Protein AF-0000000084823581 (afdb_homodimer)

InterPro domains:
  IPR007269 Isoprenylcysteine carboxyl methyltransferase [PF04140] (111-203)
  IPR025770 Protein-S-isoprenylcysteine O-methyltransferase [PS51564] (1-231)

Foldseek 3Di:
DVVVVVVVQVVLVCVLLVVLVVQLVVLVVLLPDVDLCNLVSLLSNLLSCLLNVQQVLCCVQAVVQHGSCSSVPPVDPVVVVLVVVLVVQLVVCCVVPSVLQVPVVQLVVLSVLLVQLSVQLSVVSNQQRNQDDPDQDQDDDPPHDQRCDDVNVAAVASNLLSVLSNQLSSSSSRSPPVSNVVSNVVSLVVCLVVQQVNVVSVCVHPPPVVVVSLVNHANNDPPRSHHDDDD/DVVVVVVVQVVLVCVLLVVLVVQLVVLVVLLPDPDLCNLVSLLSNLLSCLLNVQQVLCCVQAVVQHGSCSSVPPVDPVVVVLVVVLVVLLVVCCVVPSVLQVPVVQLVVLSVLLVQLSVQLSVVSNQQRNQDDPDQDQDDDPPHDQRCDDVNVAAVASNLLSVLSNQLSSSSNRSPPVSNVVSNVVSLVVCLVVQQVNVVSVCVHPPPVVVVSLVNHANNDPPRSHHDDDD

Secondary structure (DSSP, 8-state):
-HHHHHHHHHHHHHHHHHHHHHHHHHHHHHHSSS-TTHHHHHHHHHHHHHHHHHHHHHHHH-GGG--GGGG-SS--HHHHHHHHHHHHHHHHHHHH-GGGG--HHHHHHHHHHHHHHHHHHHHHHHHHGGG--SS---S--TT-----SGGGGT-SSHHHHHHHHHHHHHHHHTT-HHHHHHHHHHHHHHHHHHHHHHHHHHHHHHTHHHHHHHHHS--SSTT---S----/-HHHHHHHHHHHHHHHHHHHHHHHHHHHHHHHSS-TTHHHHHHHHHHHHHHHHHHHHHHHH-GGG--GGGG-SS--HHHHHHHHHHHHHHHHHHHH-GGGG--HHHHHHHHHHHHHHHHHHHHHHHHHGGG--SS---S--TT-----SGGGGT-SSHHHHHHHHHHHHHHHHTT-HHHHHHHHHHHHHHHHHHHHHHHHHHHHHHTHHHHHHHHHS--SSTT---S----

Structure (mmCIF, N/CA/C/O backbone):
data_AF-0000000084823581-model_v1
#
loop_
_entity.id
_entity.type
_entity.pdbx_description
1 polymer 'Protein-S-isoprenylcysteine O-methyltransferase'
#
loop_
_atom_site.group_PDB
_atom_site.id
_atom_site.type_symbol
_atom_site.label_atom_id
_atom_site.label_alt_id
_atom_site.label_comp_id
_atom_site.label_asym_id
_atom_site.label_entity_id
_atom_site.label_seq_id
_atom_site.pdbx_PDB_ins_code
_atom_site.Cartn_x
_atom_site.Cartn_y
_atom_site.Cartn_z
_atom_site.occupancy
_atom_site.B_iso_or_equiv
_atom_site.auth_seq_id
_atom_site.auth_comp_id
_atom_site.auth_asym_id
_atom_site.auth_atom_id
_atom_site.pdbx_PDB_model_num
ATOM 1 N N . THR A 1 1 ? -22.891 -1.76 11.883 1 52.5 1 THR A N 1
ATOM 2 C CA . THR A 1 1 ? -22.109 -2.99 11.852 1 52.5 1 THR A CA 1
ATOM 3 C C . THR A 1 1 ? -21.484 -3.203 10.477 1 52.5 1 THR A C 1
ATOM 5 O O . THR A 1 1 ? -20.281 -3.391 10.359 1 52.5 1 THR A O 1
ATOM 8 N N . LYS A 1 2 ? -22.266 -3.156 9.422 1 58.66 2 LYS A N 1
ATOM 9 C CA . LYS A 1 2 ? -21.797 -3.355 8.062 1 58.66 2 LYS A CA 1
ATOM 10 C C . LYS A 1 2 ? -20.781 -2.275 7.664 1 58.66 2 LYS A C 1
ATOM 12 O O . LYS A 1 2 ? -19.781 -2.562 7.012 1 58.66 2 LYS A O 1
ATOM 17 N N . VAL A 1 3 ? -21.141 -1.046 8.25 1 61.53 3 VAL A N 1
ATOM 18 C CA . VAL A 1 3 ? -20.297 0.098 7.926 1 61.53 3 VAL A CA 1
ATOM 19 C C . VAL A 1 3 ? -18.922 -0.081 8.562 1 61.53 3 VAL A C 1
ATOM 21 O O . VAL A 1 3 ? -17.891 0.174 7.926 1 61.53 3 VAL A O 1
ATOM 24 N N . LEU A 1 4 ? -18.891 -0.62 9.812 1 67 4 LEU A N 1
ATOM 25 C CA . LEU A 1 4 ? -17.641 -0.81 10.531 1 67 4 LEU A CA 1
ATOM 26 C C . LEU A 1 4 ? -16.797 -1.907 9.875 1 67 4 LEU A C 1
ATOM 28 O O . LEU A 1 4 ? -15.578 -1.798 9.797 1 67 4 LEU A O 1
ATOM 32 N N . ILE A 1 5 ? -17.531 -2.953 9.383 1 70.56 5 ILE A N 1
ATOM 33 C CA . ILE A 1 5 ? -16.828 -4.043 8.711 1 70.56 5 ILE A CA 1
ATOM 34 C C . ILE A 1 5 ? -16.219 -3.533 7.41 1 70.56 5 ILE A C 1
ATOM 36 O O . ILE A 1 5 ? -15.078 -3.877 7.078 1 70.56 5 ILE A O 1
ATOM 40 N N . TYR A 1 6 ? -16.891 -2.654 6.844 1 78.38 6 TYR A N 1
ATOM 41 C CA . TYR A 1 6 ? -16.438 -2.105 5.57 1 78.38 6 TYR A CA 1
ATOM 42 C C . TYR A 1 6 ? -15.164 -1.275 5.758 1 78.38 6 TYR A C 1
ATOM 44 O O . TYR A 1 6 ? -14.156 -1.513 5.09 1 78.38 6 TYR A O 1
ATOM 52 N N . TRP A 1 7 ? -15.141 -0.486 6.816 1 84.56 7 TRP A N 1
ATOM 53 C CA . TRP A 1 7 ? -13.984 0.367 7.035 1 84.56 7 TRP A CA 1
ATOM 54 C C . TRP A 1 7 ? -12.797 -0.448 7.539 1 84.56 7 TRP A C 1
ATOM 56 O O . TRP A 1 7 ? -11.641 -0.141 7.219 1 84.56 7 TRP A O 1
ATOM 66 N N . GLY A 1 8 ? -13.156 -1.489 8.203 1 87.62 8 GLY A N 1
ATOM 67 C CA . GLY A 1 8 ? -12.109 -2.402 8.633 1 87.62 8 GLY A CA 1
ATOM 68 C C . GLY A 1 8 ? -11.383 -3.061 7.473 1 87.62 8 GLY A C 1
ATOM 69 O O . GLY A 1 8 ? -10.164 -3.209 7.504 1 87.62 8 GLY A O 1
ATOM 70 N N . THR A 1 9 ? -12.125 -3.447 6.504 1 91.38 9 THR A N 1
ATOM 71 C CA . THR A 1 9 ? -11.547 -4.066 5.316 1 91.38 9 THR A CA 1
ATOM 72 C C . THR A 1 9 ? -10.672 -3.068 4.559 1 91.38 9 THR A C 1
ATOM 74 O O . THR A 1 9 ? -9.578 -3.406 4.117 1 91.38 9 THR A O 1
ATOM 77 N N . LEU A 1 10 ? -11.18 -1.84 4.438 1 93.38 10 LEU A N 1
ATOM 78 C CA . LEU A 1 10 ? -10.422 -0.806 3.744 1 93.38 10 LEU A CA 1
ATOM 79 C C . LEU A 1 10 ? -9.102 -0.533 4.461 1 93.38 10 LEU A C 1
ATOM 81 O O . LEU A 1 10 ? -8.062 -0.382 3.816 1 93.38 10 LEU A O 1
ATOM 85 N N . TYR A 1 11 ? -9.188 -0.451 5.734 1 94.44 11 TYR A N 1
ATOM 86 C CA . TYR A 1 11 ? -7.992 -0.28 6.555 1 94.44 11 TYR A CA 1
ATOM 87 C C . TYR A 1 11 ? -7.004 -1.416 6.32 1 94.44 11 TYR A C 1
ATOM 89 O O . TYR A 1 11 ? -5.816 -1.177 6.098 1 94.44 11 TYR A O 1
ATOM 97 N N . GLN A 1 12 ? -7.457 -2.639 6.352 1 95.12 12 GLN A N 1
ATOM 98 C CA . GLN A 1 12 ? -6.605 -3.814 6.223 1 95.12 12 GLN A CA 1
ATOM 99 C C . GLN A 1 12 ? -5.996 -3.904 4.824 1 95.12 12 GLN A C 1
ATOM 101 O O . GLN A 1 12 ? -4.855 -4.336 4.664 1 95.12 12 GLN A O 1
ATOM 106 N N . VAL A 1 13 ? -6.734 -3.557 3.83 1 96.06 13 VAL A N 1
ATOM 107 C CA . VAL A 1 13 ? -6.219 -3.521 2.465 1 96.06 13 VAL A CA 1
ATOM 108 C C . VAL A 1 13 ? -5.098 -2.492 2.363 1 96.06 13 VAL A C 1
ATOM 110 O O . VAL A 1 13 ? -4.039 -2.771 1.793 1 96.06 13 VAL A O 1
ATOM 113 N N . ALA A 1 14 ? -5.34 -1.322 2.938 1 96.25 14 ALA A N 1
ATOM 114 C CA . ALA A 1 14 ? -4.332 -0.264 2.904 1 96.25 14 ALA A CA 1
ATOM 115 C C . ALA A 1 14 ? -3.051 -0.703 3.605 1 96.25 14 ALA A C 1
ATOM 117 O O . ALA A 1 14 ? -1.948 -0.452 3.113 1 96.25 14 ALA A O 1
ATOM 118 N N . VAL A 1 15 ? -3.164 -1.34 4.684 1 96.62 15 VAL A N 1
ATOM 119 C CA . VAL A 1 15 ? -2.012 -1.778 5.465 1 96.62 15 VAL A CA 1
ATOM 120 C C . VAL A 1 15 ? -1.208 -2.805 4.672 1 96.62 15 VAL A C 1
ATOM 122 O O . VAL A 1 15 ? 0.015 -2.691 4.555 1 96.62 15 VAL A O 1
ATOM 125 N N . ARG A 1 16 ? -1.849 -3.787 4.113 1 96.44 16 ARG A N 1
ATOM 126 C CA . ARG A 1 16 ? -1.174 -4.844 3.367 1 96.44 16 ARG A CA 1
ATOM 127 C C . ARG A 1 16 ? -0.53 -4.293 2.1 1 96.44 16 ARG A C 1
ATOM 129 O O . ARG A 1 16 ? 0.624 -4.602 1.798 1 96.44 16 ARG A O 1
ATOM 136 N N . ALA A 1 17 ? -1.3 -3.48 1.414 1 97.88 17 ALA A N 1
ATOM 137 C CA . ALA A 1 17 ? -0.773 -2.896 0.184 1 97.88 17 ALA A CA 1
ATOM 138 C C . ALA A 1 17 ? 0.407 -1.975 0.478 1 97.88 17 ALA A C 1
ATOM 140 O O . ALA A 1 17 ? 1.407 -1.986 -0.245 1 97.88 17 ALA A O 1
ATOM 141 N N . GLY A 1 18 ? 0.281 -1.159 1.506 1 97.69 18 GLY A N 1
ATOM 142 C CA . GLY A 1 18 ? 1.38 -0.292 1.901 1 97.69 18 GLY A CA 1
ATOM 143 C C . GLY A 1 18 ? 2.637 -1.055 2.273 1 97.69 18 GLY A C 1
ATOM 144 O O . GLY A 1 18 ? 3.744 -0.657 1.9 1 97.69 18 GLY A O 1
ATOM 145 N N . PHE A 1 19 ? 2.469 -2.113 3.041 1 97.56 19 PHE A N 1
ATOM 146 C CA . PHE A 1 19 ? 3.592 -2.953 3.438 1 97.56 19 PHE A CA 1
ATOM 147 C C . PHE A 1 19 ? 4.27 -3.564 2.217 1 97.56 19 PHE A C 1
ATOM 149 O O . PHE A 1 19 ? 5.5 -3.566 2.119 1 97.56 19 PHE A O 1
ATOM 156 N N . LEU A 1 20 ? 3.486 -4.09 1.294 1 97.94 20 LEU A N 1
ATOM 157 C CA . LEU A 1 20 ? 4.031 -4.703 0.086 1 97.94 20 LEU A CA 1
ATOM 158 C C . LEU A 1 20 ? 4.762 -3.666 -0.763 1 97.94 20 LEU A C 1
ATOM 160 O O . LEU A 1 20 ? 5.828 -3.949 -1.311 1 97.94 20 LEU A O 1
ATOM 164 N N . GLY A 1 21 ? 4.141 -2.475 -0.881 1 97.88 21 GLY A N 1
ATOM 165 C CA . GLY A 1 21 ? 4.82 -1.402 -1.589 1 97.88 21 GLY A CA 1
ATOM 166 C C . GLY A 1 21 ? 6.148 -1.022 -0.96 1 97.88 21 GLY A C 1
ATOM 167 O O . GLY A 1 21 ? 7.148 -0.845 -1.663 1 97.88 21 GLY A O 1
ATOM 168 N N . PHE A 1 22 ? 6.16 -0.901 0.333 1 97.56 22 PHE A N 1
ATOM 169 C CA . PHE A 1 22 ? 7.371 -0.577 1.076 1 97.56 22 PHE A CA 1
ATOM 170 C C . PHE A 1 22 ? 8.453 -1.625 0.836 1 97.56 22 PHE A C 1
ATOM 172 O O . PHE A 1 22 ? 9.586 -1.287 0.492 1 97.56 22 PHE A O 1
ATOM 179 N N . ALA A 1 23 ? 8.031 -2.867 1.021 1 96.5 23 ALA A N 1
ATOM 180 C CA . ALA A 1 23 ? 8.977 -3.967 0.842 1 96.5 23 ALA A CA 1
ATOM 181 C C . ALA A 1 23 ? 9.5 -4.016 -0.591 1 96.5 23 ALA A C 1
ATOM 183 O O . ALA A 1 23 ? 10.68 -4.305 -0.821 1 96.5 23 ALA A O 1
ATOM 184 N N . PHE A 1 24 ? 8.641 -3.77 -1.566 1 97.56 24 PHE A N 1
ATOM 185 C CA . PHE A 1 24 ? 9.062 -3.721 -2.961 1 97.56 24 PHE A CA 1
ATOM 186 C C . PHE A 1 24 ? 10.094 -2.619 -3.178 1 97.56 24 PHE A C 1
ATOM 188 O O . PHE A 1 24 ? 11.109 -2.834 -3.84 1 97.56 24 PHE A O 1
ATOM 195 N N . GLY A 1 25 ? 9.852 -1.436 -2.596 1 94.31 25 GLY A N 1
ATOM 196 C CA . GLY A 1 25 ? 10.812 -0.347 -2.691 1 94.31 25 GLY A CA 1
ATOM 197 C C . GLY A 1 25 ? 12.164 -0.692 -2.1 1 94.31 25 GLY A C 1
ATOM 198 O O . GLY A 1 25 ? 13.203 -0.382 -2.689 1 94.31 25 GLY A O 1
ATOM 199 N N . CYS A 1 26 ? 12.109 -1.34 -0.978 1 91.75 26 CYS A N 1
ATOM 200 C CA . CYS A 1 26 ? 13.352 -1.799 -0.369 1 91.75 26 CYS A CA 1
ATOM 201 C C . CYS A 1 26 ? 14.078 -2.783 -1.281 1 91.75 26 CYS A C 1
ATOM 203 O O . CYS A 1 26 ? 15.305 -2.734 -1.408 1 91.75 26 CYS A O 1
ATOM 205 N N . GLY A 1 27 ? 13.312 -3.703 -1.944 1 93.44 27 GLY A N 1
ATOM 206 C CA . GLY A 1 27 ? 13.891 -4.648 -2.885 1 93.44 27 GLY A CA 1
ATOM 207 C C . GLY A 1 27 ? 14.555 -3.98 -4.07 1 93.44 27 GLY A C 1
ATOM 208 O O . GLY A 1 27 ? 15.633 -4.395 -4.504 1 93.44 27 GLY A O 1
ATOM 209 N N . VAL A 1 28 ? 13.883 -2.992 -4.57 1 92.56 28 VAL A N 1
ATOM 210 C CA . VAL A 1 28 ? 14.438 -2.264 -5.703 1 92.56 28 VAL A CA 1
ATOM 211 C C . VAL A 1 28 ? 15.789 -1.658 -5.32 1 92.56 28 VAL A C 1
ATOM 213 O O . VAL A 1 28 ? 16.75 -1.759 -6.078 1 92.56 28 VAL A O 1
ATOM 216 N N . LEU A 1 29 ? 15.906 -1.185 -4.203 1 86.75 29 LEU A N 1
ATOM 217 C CA . LEU A 1 29 ? 17.141 -0.541 -3.756 1 86.75 29 LEU A CA 1
ATOM 218 C C . LEU A 1 29 ? 18.25 -1.571 -3.533 1 86.75 29 LEU A C 1
ATOM 220 O O . LEU A 1 29 ? 19.406 -1.328 -3.873 1 86.75 29 LEU A O 1
ATOM 224 N N . LEU A 1 30 ? 17.828 -2.613 -2.908 1 86.88 30 LEU A N 1
ATOM 225 C CA . LEU A 1 30 ? 18.797 -3.684 -2.695 1 86.88 30 LEU A CA 1
ATOM 226 C C . LEU A 1 30 ? 19.328 -4.211 -4.023 1 86.88 30 LEU A C 1
ATOM 228 O O . LEU A 1 30 ? 20.453 -4.688 -4.102 1 86.88 30 LEU A O 1
ATOM 232 N N . SER A 1 31 ? 18.531 -4.031 -5.047 1 90.44 31 SER A N 1
ATOM 233 C CA . SER A 1 31 ? 18.875 -4.566 -6.359 1 90.44 31 SER A CA 1
ATOM 234 C C . SER A 1 31 ? 19.906 -3.688 -7.055 1 90.44 31 SER A C 1
ATOM 236 O O . SER A 1 31 ? 20.625 -4.152 -7.945 1 90.44 31 SER A O 1
ATOM 238 N N . TYR A 1 32 ? 19.875 -2.242 -6.871 1 79 32 TYR A N 1
ATOM 239 C CA . TYR A 1 32 ? 20.703 -1.278 -7.598 1 79 32 TYR A CA 1
ATOM 240 C C . TYR A 1 32 ? 22.078 -1.148 -6.961 1 79 32 TYR A C 1
ATOM 242 O O . TYR A 1 32 ? 22.984 -0.534 -7.539 1 79 32 TYR A O 1
ATOM 250 N N . GLY A 1 33 ? 22.719 -1.969 -6.359 1 64.88 33 GLY A N 1
ATOM 251 C CA . GLY A 1 33 ? 24.062 -1.802 -5.824 1 64.88 33 GLY A CA 1
ATOM 252 C C . GLY A 1 33 ? 24.969 -2.988 -6.094 1 64.88 33 GLY A C 1
ATOM 253 O O . GLY A 1 33 ? 24.531 -3.99 -6.664 1 64.88 33 GLY A O 1
ATOM 254 N N . GLN A 1 34 ? 26.172 -2.635 -6.168 1 66.06 34 GLN A N 1
ATOM 255 C CA . GLN A 1 34 ? 27.203 -3.674 -6.223 1 66.06 34 GLN A CA 1
ATOM 256 C C . GLN A 1 34 ? 27.203 -4.5 -4.941 1 66.06 34 GLN A C 1
ATOM 258 O O . GLN A 1 34 ? 28.203 -5.18 -4.645 1 66.06 34 GLN A O 1
ATOM 263 N N . SER A 1 35 ? 25.938 -4.43 -4.387 1 69.94 35 SER A N 1
ATOM 264 C CA . SER A 1 35 ? 25.844 -5.102 -3.096 1 69.94 35 SER A CA 1
ATOM 265 C C . SER A 1 35 ? 25.797 -6.617 -3.266 1 69.94 35 SER A C 1
ATOM 267 O O . SER A 1 35 ? 25.344 -7.113 -4.297 1 69.94 35 SER A O 1
ATOM 269 N N . SER A 1 36 ? 26.344 -7.305 -2.379 1 82.06 36 SER A N 1
ATOM 270 C CA . SER A 1 36 ? 26.297 -8.758 -2.301 1 82.06 36 SER A CA 1
ATOM 271 C C . SER A 1 36 ? 24.875 -9.242 -2.043 1 82.06 36 SER A C 1
ATOM 273 O O . SER A 1 36 ? 24.594 -10.445 -2.098 1 82.06 36 SER A O 1
ATOM 275 N N . TRP A 1 37 ? 23.891 -8.281 -1.975 1 88.12 37 TRP A N 1
ATOM 276 C CA . TRP A 1 37 ? 22.516 -8.641 -1.664 1 88.12 37 TRP A CA 1
ATOM 277 C C . TRP A 1 37 ? 21.594 -8.383 -2.857 1 88.12 37 TRP A C 1
ATOM 279 O O . TRP A 1 37 ? 20.375 -8.477 -2.744 1 88.12 37 TRP A O 1
ATOM 289 N N . ARG A 1 38 ? 22.172 -8.109 -3.947 1 92.62 38 ARG A N 1
ATOM 290 C CA . ARG A 1 38 ? 21.406 -7.734 -5.133 1 92.62 38 ARG A CA 1
ATOM 291 C C . ARG A 1 38 ? 20.391 -8.82 -5.496 1 92.62 38 ARG A C 1
ATOM 293 O O . ARG A 1 38 ? 19.25 -8.523 -5.836 1 92.62 38 ARG A O 1
ATOM 300 N N . HIS A 1 39 ? 20.812 -10.039 -5.434 1 94.94 39 HIS A N 1
ATOM 301 C CA . HIS A 1 39 ? 19.922 -11.133 -5.812 1 94.94 39 HIS A CA 1
ATOM 302 C C . HIS A 1 39 ? 18.781 -11.289 -4.809 1 94.94 39 HIS A C 1
ATOM 304 O O . HIS A 1 39 ? 17.672 -11.664 -5.18 1 94.94 39 HIS A O 1
ATOM 310 N N . PHE A 1 40 ? 19.062 -10.984 -3.594 1 95.38 40 PHE A N 1
ATOM 311 C CA . PHE A 1 40 ? 17.984 -10.969 -2.605 1 95.38 40 PHE A CA 1
ATOM 312 C C . PHE A 1 40 ? 17.016 -9.836 -2.885 1 95.38 40 PHE A C 1
ATOM 314 O O . PHE A 1 40 ? 15.805 -9.984 -2.666 1 95.38 40 PHE A O 1
ATOM 321 N N . GLY A 1 41 ? 17.547 -8.766 -3.338 1 95.5 41 GLY A N 1
ATOM 322 C CA . GLY A 1 41 ? 16.688 -7.684 -3.777 1 95.5 41 GLY A CA 1
ATOM 323 C C . GLY A 1 41 ? 15.727 -8.094 -4.883 1 95.5 41 GLY A C 1
ATOM 324 O O . GLY A 1 41 ? 14.539 -7.773 -4.832 1 95.5 41 GLY A O 1
ATOM 325 N N . TRP A 1 42 ? 16.25 -8.805 -5.883 1 97.31 42 TRP A N 1
ATOM 326 C CA . TRP A 1 42 ? 15.406 -9.328 -6.953 1 97.31 42 TRP A CA 1
ATOM 327 C C . TRP A 1 42 ? 14.312 -10.227 -6.395 1 97.31 42 TRP A C 1
ATOM 329 O O . TRP A 1 42 ? 13.156 -10.148 -6.82 1 97.31 42 TRP A O 1
ATOM 339 N N . TYR A 1 43 ? 14.742 -10.992 -5.5 1 98.06 43 TYR A N 1
ATOM 340 C CA . TYR A 1 43 ? 13.812 -11.914 -4.859 1 98.06 43 TYR A CA 1
ATOM 341 C C . TYR A 1 43 ? 12.695 -11.156 -4.145 1 98.06 43 TYR A C 1
ATOM 343 O O . TYR A 1 43 ? 11.516 -11.469 -4.312 1 98.06 43 TYR A O 1
ATOM 351 N N . LEU A 1 44 ? 13.086 -10.141 -3.354 1 96.88 44 LEU A N 1
ATOM 352 C CA . LEU A 1 44 ? 12.117 -9.359 -2.596 1 96.88 44 LEU A CA 1
ATOM 353 C C . LEU A 1 44 ? 11.133 -8.656 -3.529 1 96.88 44 LEU A C 1
ATOM 355 O O . LEU A 1 44 ? 9.93 -8.633 -3.266 1 96.88 44 LEU A O 1
ATOM 359 N N . CYS A 1 45 ? 11.625 -8.117 -4.562 1 97.69 45 CYS A N 1
ATOM 360 C CA . CYS A 1 45 ? 10.766 -7.496 -5.562 1 97.69 45 CYS A CA 1
ATOM 361 C C . CYS A 1 45 ? 9.797 -8.516 -6.16 1 97.69 45 CYS A C 1
ATOM 363 O O . CYS A 1 45 ? 8.609 -8.227 -6.316 1 97.69 45 CYS A O 1
ATOM 365 N N . SER A 1 46 ? 10.289 -9.648 -6.5 1 98.44 46 SER A N 1
ATOM 366 C CA . SER A 1 46 ? 9.469 -10.703 -7.102 1 98.44 46 SER A CA 1
ATOM 367 C C . SER A 1 46 ? 8.367 -11.156 -6.152 1 98.44 46 SER A C 1
ATOM 369 O O . SER A 1 46 ? 7.207 -11.281 -6.555 1 98.44 46 SER A O 1
ATOM 371 N N . LEU A 1 47 ? 8.766 -11.352 -4.914 1 98.06 47 LEU A N 1
ATOM 372 C CA . LEU A 1 47 ? 7.836 -11.836 -3.902 1 98.06 47 LEU A CA 1
ATOM 373 C C . LEU A 1 47 ? 6.727 -10.828 -3.652 1 98.06 47 LEU A C 1
ATOM 375 O O . LEU A 1 47 ? 5.543 -11.18 -3.662 1 98.06 47 LEU A O 1
ATOM 379 N N . THR A 1 48 ? 7.098 -9.609 -3.445 1 98.31 48 THR A N 1
ATOM 380 C CA . THR A 1 48 ? 6.121 -8.578 -3.115 1 98.31 48 THR A CA 1
ATOM 381 C C . THR A 1 48 ? 5.234 -8.258 -4.32 1 98.31 48 THR A C 1
ATOM 383 O O . THR A 1 48 ? 4.035 -8.016 -4.168 1 98.31 48 THR A O 1
ATOM 386 N N . PHE A 1 49 ? 5.816 -8.273 -5.492 1 98.5 49 PHE A N 1
ATOM 387 C CA . PHE A 1 49 ? 5.031 -8.047 -6.699 1 98.5 49 PHE A CA 1
ATOM 388 C C . PHE A 1 49 ? 3.996 -9.148 -6.883 1 98.5 49 PHE A C 1
ATOM 390 O O . PHE A 1 49 ? 2.857 -8.875 -7.27 1 98.5 49 PHE A O 1
ATOM 397 N N . PHE A 1 50 ? 4.371 -10.336 -6.645 1 98.44 50 PHE A N 1
ATOM 398 C CA . PHE A 1 50 ? 3.465 -11.469 -6.789 1 98.44 50 PHE A CA 1
ATOM 399 C C . PHE A 1 50 ? 2.219 -11.281 -5.934 1 98.44 50 PHE A C 1
ATOM 401 O O . PHE A 1 50 ? 1.096 -11.336 -6.441 1 98.44 50 PHE A O 1
ATOM 408 N N . HIS A 1 51 ? 2.389 -10.992 -4.668 1 98 51 HIS A N 1
ATOM 409 C CA . HIS A 1 51 ? 1.274 -10.883 -3.732 1 98 51 HIS A CA 1
ATOM 410 C C . HIS A 1 51 ? 0.428 -9.648 -4.031 1 98 51 HIS A C 1
ATOM 412 O O . HIS A 1 51 ? -0.802 -9.711 -3.99 1 98 51 HIS A O 1
ATOM 418 N N . TYR A 1 52 ? 1.099 -8.57 -4.324 1 98.31 52 TYR A N 1
ATOM 419 C CA . TYR A 1 52 ? 0.405 -7.324 -4.629 1 98.31 52 TYR A CA 1
ATOM 420 C C . TYR A 1 52 ? -0.434 -7.461 -5.895 1 98.31 52 TYR A C 1
ATOM 422 O O . TYR A 1 52 ? -1.618 -7.117 -5.898 1 98.31 52 TYR A O 1
ATOM 430 N N . SER A 1 53 ? 0.128 -8.008 -6.984 1 98.06 53 SER A N 1
ATOM 431 C CA . SER A 1 53 ? -0.578 -8.125 -8.258 1 98.06 53 SER A CA 1
ATOM 432 C C . SER A 1 53 ? -1.679 -9.172 -8.188 1 98.06 53 SER A C 1
ATOM 434 O O . SER A 1 53 ? -2.691 -9.07 -8.883 1 98.06 53 SER A O 1
ATOM 436 N N . GLU A 1 54 ? -1.47 -10.195 -7.32 1 97.88 54 GLU A N 1
ATOM 437 C CA . GLU A 1 54 ? -2.525 -11.188 -7.137 1 97.88 54 GLU A CA 1
ATOM 438 C C . GLU A 1 54 ? -3.826 -10.531 -6.68 1 97.88 54 GLU A C 1
ATOM 440 O O . GLU A 1 54 ? -4.898 -10.844 -7.199 1 97.88 54 GLU A O 1
ATOM 445 N N . TYR A 1 55 ? -3.682 -9.688 -5.707 1 97.62 55 TYR A N 1
ATOM 446 C CA . TYR A 1 55 ? -4.844 -8.984 -5.184 1 97.62 55 TYR A CA 1
ATOM 447 C C . TYR A 1 55 ? -5.469 -8.094 -6.254 1 97.62 55 TYR A C 1
ATOM 449 O O . TYR A 1 55 ? -6.684 -8.117 -6.461 1 97.62 55 TYR A O 1
ATOM 457 N N . LEU A 1 56 ? -4.668 -7.324 -6.977 1 97.5 56 LEU A N 1
ATOM 458 C CA . LEU A 1 56 ? -5.168 -6.367 -7.961 1 97.5 56 LEU A CA 1
ATOM 459 C C . LEU A 1 56 ? -5.836 -7.09 -9.125 1 97.5 56 LEU A C 1
ATOM 461 O O . LEU A 1 56 ? -6.902 -6.676 -9.586 1 97.5 56 LEU A O 1
ATOM 465 N N . VAL A 1 57 ? -5.219 -8.109 -9.602 1 97.56 57 VAL A N 1
ATOM 466 C CA . VAL A 1 57 ? -5.766 -8.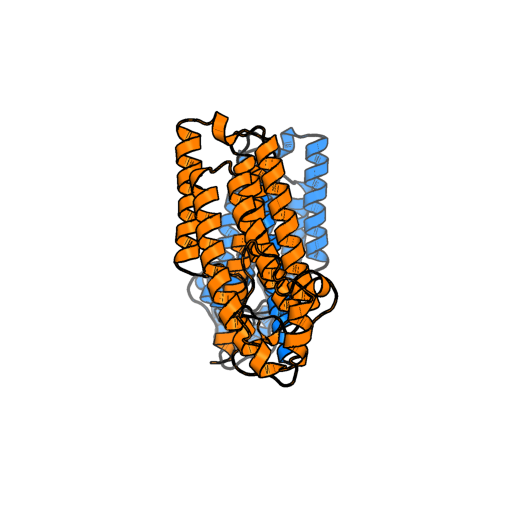844 -10.742 1 97.56 57 VAL A CA 1
ATOM 467 C C . VAL A 1 57 ? -7.082 -9.508 -10.344 1 97.56 57 VAL A C 1
ATOM 469 O O . VAL A 1 57 ? -8.031 -9.547 -11.133 1 97.56 57 VAL A O 1
ATOM 472 N N . THR A 1 58 ? -7.152 -10.062 -9.141 1 96.62 58 THR A N 1
ATOM 473 C CA . THR A 1 58 ? -8.414 -10.609 -8.656 1 96.62 58 THR A CA 1
ATOM 474 C C . THR A 1 58 ? -9.492 -9.531 -8.609 1 96.62 58 THR A C 1
ATOM 476 O O . THR A 1 58 ? -10.633 -9.766 -9.016 1 96.62 58 THR A O 1
ATOM 479 N N . ALA A 1 59 ? -9.094 -8.367 -8.133 1 95.19 59 ALA A N 1
ATOM 480 C CA . ALA A 1 59 ? -10.039 -7.254 -8.023 1 95.19 59 ALA A CA 1
ATOM 481 C C . ALA A 1 59 ? -10.617 -6.895 -9.391 1 95.19 59 ALA A C 1
ATOM 483 O O . ALA A 1 59 ? -11.781 -6.492 -9.484 1 95.19 59 ALA A O 1
ATOM 484 N N . VAL A 1 60 ? -9.875 -7.113 -10.422 1 94.75 60 VAL A N 1
ATOM 485 C CA . VAL A 1 60 ? -10.281 -6.695 -11.758 1 94.75 60 VAL A CA 1
ATOM 486 C C . VAL A 1 60 ? -10.992 -7.852 -12.469 1 94.75 60 VAL A C 1
ATOM 488 O O . VAL A 1 60 ? -12.016 -7.652 -13.117 1 94.75 60 VAL A O 1
ATOM 491 N N . SER A 1 61 ? -10.547 -9.039 -12.289 1 94.81 61 SER A N 1
ATOM 492 C CA . SER A 1 61 ? -11.023 -10.164 -13.078 1 94.81 61 SER A CA 1
ATOM 493 C C . SER A 1 61 ? -12.203 -10.859 -12.406 1 94.81 61 SER A C 1
ATOM 495 O O . SER A 1 61 ? -13.086 -11.398 -13.078 1 94.81 61 SER A O 1
ATOM 497 N N . ASN A 1 62 ? -12.164 -10.906 -11.148 1 93.88 62 ASN A N 1
ATOM 498 C CA . ASN A 1 62 ? -13.211 -11.562 -10.375 1 93.88 62 ASN A CA 1
ATOM 499 C C . ASN A 1 62 ? -13.484 -10.836 -9.062 1 93.88 62 ASN A C 1
ATOM 501 O O . ASN A 1 62 ? -13.25 -11.375 -7.988 1 93.88 62 ASN A O 1
ATOM 505 N N . PRO A 1 63 ? -14.094 -9.656 -9.172 1 91.81 63 PRO A N 1
ATOM 506 C CA . PRO A 1 63 ? -14.289 -8.812 -7.988 1 91.81 63 PRO A CA 1
ATOM 507 C C . PRO A 1 63 ? -15.195 -9.469 -6.945 1 91.81 63 PRO A C 1
ATOM 509 O O . PRO A 1 63 ? -15.055 -9.203 -5.75 1 91.81 63 PRO A O 1
ATOM 512 N N . ARG A 1 64 ? -16.094 -10.336 -7.32 1 89.81 64 ARG A N 1
ATOM 513 C CA . ARG A 1 64 ? -17.031 -10.969 -6.402 1 89.81 64 ARG A CA 1
ATOM 514 C C . ARG A 1 64 ? -16.312 -11.883 -5.422 1 89.81 64 ARG A C 1
A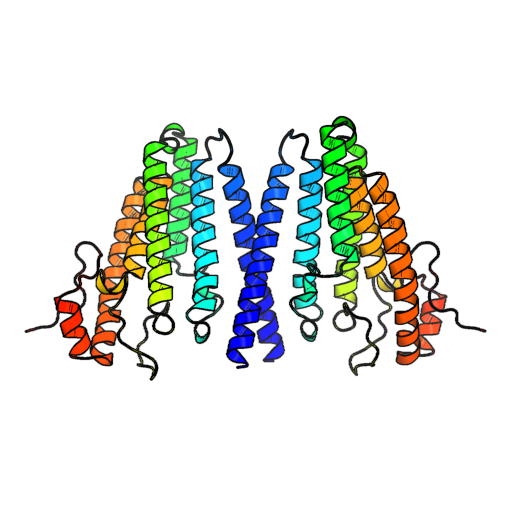TOM 516 O O . ARG A 1 64 ? -16.781 -12.109 -4.305 1 89.81 64 ARG A O 1
ATOM 523 N N . SER A 1 65 ? -15.164 -12.352 -5.84 1 90.69 65 SER A N 1
ATOM 524 C CA . SER A 1 65 ? -14.414 -13.273 -4.996 1 90.69 65 SER A CA 1
ATOM 525 C C . SER A 1 65 ? -13.32 -12.555 -4.219 1 90.69 65 SER A C 1
ATOM 527 O O . SER A 1 65 ? -12.578 -13.172 -3.453 1 90.69 65 SER A O 1
ATOM 529 N N . LEU A 1 66 ? -13.188 -11.25 -4.355 1 93 66 LEU A N 1
ATOM 530 C CA . LEU A 1 66 ? -12.109 -10.477 -3.756 1 93 66 LEU A CA 1
ATOM 531 C C . LEU A 1 66 ? -12.227 -10.461 -2.236 1 93 66 LEU A C 1
ATOM 533 O O . LEU A 1 66 ? -13.32 -10.258 -1.697 1 93 66 LEU A O 1
ATOM 537 N N . SER A 1 67 ? -11.234 -10.727 -1.565 1 92.75 67 SER A N 1
ATOM 538 C CA . SER A 1 67 ? -11.117 -10.672 -0.112 1 92.75 67 SER A CA 1
ATOM 539 C C . SER A 1 67 ? -9.688 -10.359 0.321 1 92.75 67 SER A C 1
ATOM 541 O O . SER A 1 67 ? -8.797 -10.234 -0.518 1 92.75 67 SER A O 1
ATOM 543 N N . LEU A 1 68 ? -9.484 -10.188 1.591 1 93.31 68 LEU A N 1
ATOM 544 C CA . LEU A 1 68 ? -8.141 -9.938 2.102 1 93.31 68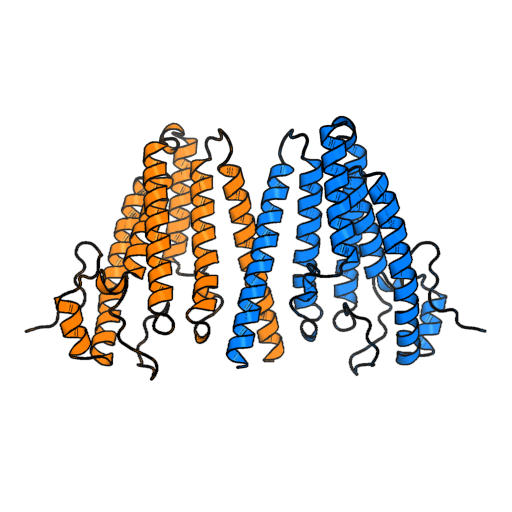 LEU A CA 1
ATOM 545 C C . LEU A 1 68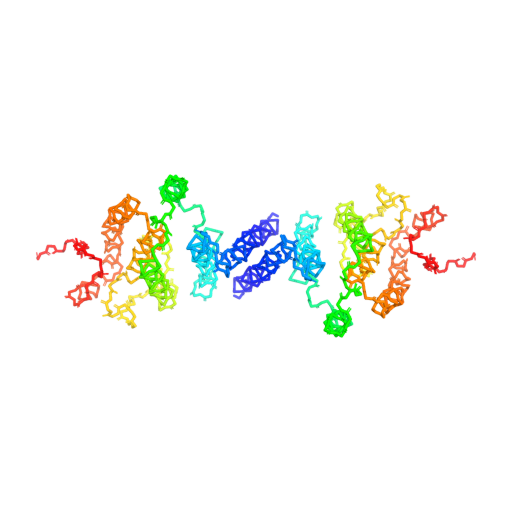 ? -7.219 -11.109 1.799 1 93.31 68 LEU A C 1
ATOM 547 O O . LEU A 1 68 ? -6.016 -10.922 1.59 1 93.31 68 LEU A O 1
ATOM 551 N N . ASP A 1 69 ? -7.766 -12.234 1.668 1 93.94 69 ASP A N 1
ATOM 552 C CA . ASP A 1 69 ? -6.98 -13.438 1.409 1 93.94 69 ASP A CA 1
ATOM 553 C C . ASP A 1 69 ? -6.461 -13.453 -0.027 1 93.94 69 ASP A C 1
ATOM 555 O O . ASP A 1 69 ? -5.586 -14.258 -0.365 1 93.94 69 ASP A O 1
ATOM 559 N N . SER A 1 70 ? -6.965 -12.602 -0.851 1 95.12 70 SER A N 1
ATOM 560 C CA . SER A 1 70 ? -6.559 -12.547 -2.252 1 95.12 70 SER A CA 1
ATOM 561 C C . SER A 1 70 ? -5.129 -12.031 -2.395 1 95.12 70 SER A C 1
ATOM 563 O O . SER A 1 70 ? -4.512 -12.188 -3.449 1 95.12 70 SER A O 1
ATOM 565 N N . PHE A 1 71 ? -4.617 -11.438 -1.275 1 96.38 71 PHE A N 1
ATOM 566 C CA . PHE A 1 71 ? -3.203 -11.086 -1.27 1 96.38 71 PHE A CA 1
ATOM 567 C C . PHE A 1 71 ? -2.336 -12.336 -1.193 1 96.38 71 PHE A C 1
ATOM 569 O O . PHE A 1 71 ? -1.144 -12.289 -1.508 1 96.38 71 PHE A O 1
ATOM 576 N N . LEU A 1 72 ? -2.875 -13.422 -0.684 1 95.06 72 LEU A N 1
ATOM 577 C CA . LEU A 1 72 ? -2.197 -14.703 -0.486 1 95.06 72 LEU A CA 1
ATOM 578 C C . LEU A 1 72 ? -1.025 -14.547 0.479 1 95.06 72 LEU A C 1
ATOM 580 O O . LEU A 1 72 ? 0.025 -15.164 0.287 1 95.06 72 LEU A O 1
ATOM 584 N N . LEU A 1 73 ? -1.072 -13.617 1.428 1 89.75 73 LEU A N 1
ATOM 585 C CA . LEU A 1 73 ? -0.018 -13.422 2.416 1 89.75 73 LEU A CA 1
ATOM 586 C C . LEU A 1 73 ? -0.097 -14.484 3.512 1 89.75 73 LEU A C 1
ATOM 588 O O . LEU A 1 73 ? 0.933 -14.945 4.012 1 89.75 73 LEU A O 1
ATOM 592 N N . ASN A 1 74 ? -1.354 -14.734 4.047 1 79.25 74 ASN A N 1
ATOM 593 C CA . ASN A 1 74 ? -1.569 -15.773 5.051 1 79.25 74 ASN A CA 1
ATOM 594 C C . ASN A 1 74 ? -2.197 -17.016 4.441 1 79.25 74 ASN A C 1
ATOM 596 O O . ASN A 1 74 ? -3.262 -17.469 4.875 1 79.25 74 ASN A O 1
ATOM 600 N N . HIS A 1 75 ? -1.512 -17.484 3.463 1 70.25 75 HIS A N 1
ATOM 601 C CA . HIS A 1 75 ? -1.955 -18.562 2.592 1 70.25 75 HIS A CA 1
ATOM 602 C C . HIS A 1 75 ? -2.104 -19.875 3.365 1 70.25 75 HIS A C 1
ATOM 604 O O . HIS A 1 75 ? -3.16 -20.5 3.324 1 70.25 75 HIS A O 1
ATOM 610 N N . SER A 1 76 ? -0.933 -20.391 3.955 1 82.62 76 SER A N 1
ATOM 611 C CA . SER A 1 76 ? -0.889 -21.641 4.695 1 82.62 76 SER A CA 1
ATOM 612 C C . SER A 1 76 ? 0.369 -21.734 5.555 1 82.62 76 SER A C 1
ATOM 614 O O . SER A 1 76 ? 1.31 -20.953 5.371 1 82.62 76 SER A O 1
ATOM 616 N N . LEU A 1 77 ? 0.258 -22.469 6.52 1 87.5 77 LEU A N 1
ATOM 617 C CA . LEU A 1 77 ? 1.438 -22.734 7.336 1 87.5 77 LEU A CA 1
ATOM 618 C C . LEU A 1 77 ? 2.588 -23.25 6.48 1 87.5 77 LEU A C 1
ATOM 620 O O . LEU A 1 77 ? 3.744 -22.875 6.691 1 87.5 77 LEU A O 1
ATOM 624 N N . GLU A 1 78 ? 2.18 -24.031 5.496 1 89.19 78 GLU A N 1
ATOM 625 C CA . GLU A 1 78 ? 3.18 -24.594 4.598 1 89.19 78 GLU A CA 1
ATOM 626 C C . GLU A 1 78 ? 3.902 -23.5 3.818 1 89.19 78 GLU A C 1
ATOM 628 O O . GLU A 1 78 ? 5.121 -23.562 3.635 1 89.19 78 GLU A O 1
ATOM 633 N N . TYR A 1 79 ? 3.197 -22.562 3.418 1 91.25 79 TYR A N 1
ATOM 634 C CA . TYR A 1 79 ? 3.785 -21.469 2.668 1 91.25 79 TYR A CA 1
ATOM 635 C C . TYR A 1 79 ? 4.734 -20.656 3.545 1 91.25 79 TYR A C 1
ATOM 637 O O . TYR A 1 79 ? 5.84 -20.312 3.121 1 91.25 79 TYR A O 1
ATOM 645 N N . ASN A 1 80 ? 4.328 -20.359 4.773 1 93.19 80 ASN A N 1
ATOM 646 C CA . ASN A 1 80 ? 5.145 -19.578 5.699 1 93.19 80 ASN A CA 1
ATOM 647 C C . ASN A 1 80 ? 6.445 -20.312 6.043 1 93.19 80 ASN A C 1
ATOM 649 O O . ASN A 1 80 ? 7.504 -19.688 6.117 1 93.19 80 ASN A O 1
ATOM 653 N N . ILE A 1 81 ? 6.305 -21.547 6.234 1 94.31 81 ILE A N 1
ATOM 654 C CA . ILE A 1 81 ? 7.48 -22.359 6.531 1 94.31 81 ILE A CA 1
ATOM 655 C C . ILE A 1 81 ? 8.422 -22.359 5.332 1 94.31 81 ILE A C 1
ATOM 657 O O . ILE A 1 81 ? 9.641 -22.234 5.492 1 94.31 81 ILE A O 1
ATOM 661 N N . ALA A 1 82 ? 7.832 -22.531 4.172 1 95.31 82 ALA A N 1
ATOM 662 C CA . ALA A 1 82 ? 8.633 -22.531 2.951 1 95.31 82 ALA A CA 1
ATOM 663 C C . ALA A 1 82 ? 9.367 -21.203 2.795 1 95.31 82 ALA A C 1
ATOM 665 O O . ALA A 1 82 ? 10.578 -21.172 2.533 1 95.31 82 ALA A O 1
ATOM 666 N N . ALA A 1 83 ? 8.664 -20.109 2.998 1 95 83 ALA A N 1
ATOM 667 C CA . ALA A 1 83 ? 9.273 -18.781 2.875 1 95 83 ALA A CA 1
ATOM 668 C C . ALA A 1 83 ? 10.398 -18.609 3.891 1 95 83 ALA A C 1
ATOM 670 O O . ALA A 1 83 ? 11.508 -18.203 3.531 1 95 83 ALA A O 1
ATOM 671 N N . ALA A 1 84 ? 10.148 -18.938 5.094 1 96.44 84 ALA A N 1
ATOM 672 C CA . ALA A 1 84 ? 11.156 -18.812 6.148 1 96.44 84 ALA A CA 1
ATOM 673 C C . ALA A 1 84 ? 12.383 -19.672 5.836 1 96.44 84 ALA A C 1
ATOM 675 O O . ALA A 1 84 ? 13.516 -19.234 6.043 1 96.44 84 ALA A O 1
ATOM 676 N N . SER A 1 85 ? 12.117 -20.859 5.344 1 97.94 85 SER A N 1
ATOM 677 C CA . SER A 1 85 ? 13.211 -21.766 5.008 1 97.94 85 SER A CA 1
ATOM 678 C C . SER A 1 85 ? 14.109 -21.172 3.926 1 97.94 85 SER A C 1
ATOM 680 O O . SER A 1 85 ? 15.328 -21.297 3.984 1 97.94 85 SER A O 1
ATOM 682 N N . SER A 1 86 ? 13.484 -20.578 2.959 1 97.81 86 SER A N 1
ATOM 683 C CA . SER A 1 86 ? 14.25 -19.953 1.888 1 97.81 86 SER A CA 1
ATOM 684 C C . SER A 1 86 ? 15.133 -18.828 2.422 1 97.81 86 SER A C 1
ATOM 686 O O . SER A 1 86 ? 16.297 -18.703 2.031 1 97.81 86 SER A O 1
ATOM 688 N N . TRP A 1 87 ? 14.609 -18.031 3.334 1 97.44 87 TRP A N 1
ATOM 689 C CA . TRP A 1 87 ? 15.359 -16.922 3.91 1 97.44 87 TRP A CA 1
ATOM 690 C C . TRP A 1 87 ? 16.5 -17.422 4.797 1 97.44 87 TRP A C 1
ATOM 692 O O . TRP A 1 87 ? 17.594 -16.875 4.77 1 97.44 87 TRP A O 1
ATOM 702 N N . ILE A 1 88 ? 16.188 -18.406 5.52 1 97.88 88 ILE A N 1
ATOM 703 C CA . ILE A 1 88 ? 17.188 -18.984 6.414 1 97.88 88 ILE A CA 1
ATOM 704 C C . ILE A 1 88 ? 18.344 -19.562 5.602 1 97.88 88 ILE A C 1
ATOM 706 O O . ILE A 1 88 ? 19.5 -19.297 5.879 1 97.88 88 ILE A O 1
ATOM 710 N N . GLU A 1 89 ? 18 -20.359 4.617 1 98.19 89 GLU A N 1
ATOM 711 C CA . GLU A 1 89 ? 19.062 -20.938 3.787 1 98.19 89 GLU A CA 1
ATOM 712 C C . GLU A 1 89 ? 19.906 -19.844 3.127 1 98.19 89 GLU A C 1
ATOM 714 O O . GLU A 1 89 ? 21.125 -19.906 3.156 1 98.19 89 GLU A O 1
ATOM 719 N N . PHE A 1 90 ? 19.266 -18.938 2.57 1 97.62 90 PHE A N 1
ATOM 720 C CA . PHE A 1 90 ? 19.984 -17.875 1.89 1 97.62 90 PHE A CA 1
ATOM 721 C C . PHE A 1 90 ? 20.938 -17.156 2.844 1 97.62 90 PHE A C 1
ATOM 723 O O . PHE A 1 90 ? 22.109 -16.969 2.525 1 97.62 90 PHE A O 1
ATOM 730 N N . THR A 1 91 ? 20.438 -16.797 4.004 1 95.88 91 THR A N 1
ATOM 731 C CA . THR A 1 91 ? 21.188 -16.016 4.965 1 95.88 91 THR A CA 1
ATOM 732 C C . THR A 1 91 ? 22.391 -16.797 5.48 1 95.88 91 THR A C 1
ATOM 734 O O . THR A 1 91 ? 23.516 -16.281 5.527 1 95.88 91 THR A O 1
ATOM 737 N N . ILE A 1 92 ? 22.141 -18.031 5.793 1 96.69 92 ILE A N 1
ATOM 738 C CA . ILE A 1 92 ? 23.219 -18.875 6.312 1 96.69 92 ILE A CA 1
ATOM 739 C C . ILE A 1 92 ? 24.312 -19.031 5.258 1 96.69 92 ILE A C 1
ATOM 741 O O . ILE A 1 92 ? 25.484 -18.844 5.551 1 96.69 92 ILE A O 1
ATOM 745 N N . GLU A 1 93 ? 23.922 -19.312 4.086 1 96.5 93 GLU A N 1
ATOM 746 C CA . GLU A 1 93 ? 24.891 -19.547 3.018 1 96.5 93 GLU A CA 1
ATOM 747 C C . GLU A 1 93 ? 25.578 -18.25 2.617 1 96.5 93 GLU A C 1
ATOM 749 O O . GLU A 1 93 ? 26.766 -18.25 2.248 1 96.5 93 GLU A O 1
ATOM 754 N N . LYS A 1 94 ? 24.906 -17.219 2.721 1 94.69 94 LYS A N 1
ATOM 755 C CA . LYS A 1 94 ? 25.516 -15.922 2.424 1 94.69 94 LYS A CA 1
ATOM 756 C C . LYS A 1 94 ? 26.594 -15.57 3.445 1 94.69 94 LYS A C 1
ATOM 758 O O . LYS A 1 94 ? 27.609 -14.977 3.096 1 94.69 94 LYS A O 1
ATOM 763 N N . LEU A 1 95 ? 26.328 -15.93 4.656 1 93.62 95 LEU A N 1
ATOM 764 C CA . LEU A 1 95 ? 27.266 -15.641 5.73 1 93.62 95 LEU A CA 1
ATOM 765 C C . LEU A 1 95 ? 28.484 -16.562 5.664 1 93.62 95 LEU A C 1
ATOM 767 O O . LEU A 1 95 ? 29.609 -16.156 5.953 1 93.62 95 LEU A O 1
ATOM 771 N N . ILE A 1 96 ? 28.328 -17.75 5.25 1 95.81 96 ILE A N 1
ATOM 772 C CA . ILE A 1 96 ? 29.391 -18.75 5.277 1 95.81 96 ILE A CA 1
ATOM 773 C C . ILE A 1 96 ? 30.109 -18.781 3.932 1 95.81 96 ILE A C 1
ATOM 775 O O . ILE A 1 96 ? 31.344 -18.859 3.881 1 95.81 96 ILE A O 1
ATOM 779 N N . TYR A 1 97 ? 29.297 -18.797 2.861 1 93.88 97 TYR A N 1
ATOM 780 C CA . TYR A 1 97 ? 29.844 -18.875 1.509 1 93.88 97 TYR A CA 1
ATOM 781 C C . TYR A 1 97 ? 29.203 -17.828 0.605 1 93.88 97 TYR A C 1
ATOM 783 O O . TYR A 1 97 ? 28.438 -18.172 -0.305 1 93.88 97 TYR A O 1
ATOM 791 N N . PRO A 1 98 ? 29.578 -16.625 0.7 1 91.25 98 PRO A N 1
ATOM 792 C CA . PRO A 1 98 ? 28.922 -15.523 -0.02 1 91.25 98 PRO A CA 1
ATOM 793 C C . PRO A 1 98 ? 28.984 -15.695 -1.536 1 91.25 98 PRO A C 1
ATOM 795 O O . PRO A 1 98 ? 28.047 -15.305 -2.244 1 91.25 98 PRO A O 1
ATOM 798 N N . GLU A 1 99 ? 30.031 -16.281 -1.998 1 92.69 99 GLU A N 1
ATOM 799 C CA . GLU A 1 99 ? 30.188 -16.422 -3.441 1 92.69 99 GLU A CA 1
ATOM 800 C C . GLU A 1 99 ? 29.109 -17.312 -4.031 1 92.69 99 GLU A C 1
ATOM 802 O O . GLU A 1 99 ? 28.75 -17.188 -5.203 1 92.69 99 GLU A O 1
ATOM 807 N N . MET A 1 100 ? 28.578 -18.156 -3.217 1 93.19 100 MET A N 1
ATOM 808 C CA . MET A 1 100 ? 27.531 -19.078 -3.643 1 93.19 100 MET A CA 1
ATOM 809 C C . MET A 1 100 ? 26.25 -18.328 -4.004 1 93.19 100 MET A C 1
ATOM 811 O O . MET A 1 100 ? 25.469 -18.797 -4.828 1 93.19 100 MET A O 1
ATOM 815 N N . LYS A 1 101 ? 26.125 -17.141 -3.424 1 95.12 101 LYS A N 1
ATOM 816 C CA . LYS A 1 101 ? 24.875 -16.406 -3.613 1 95.12 101 LYS A CA 1
ATOM 817 C C . LYS A 1 101 ? 25.047 -15.312 -4.672 1 95.12 101 LYS A C 1
ATOM 819 O O . LYS A 1 101 ? 24.125 -14.531 -4.918 1 95.12 101 LYS A O 1
ATOM 824 N N . GLU A 1 102 ? 26.203 -15.375 -5.309 1 91.94 102 GLU A N 1
ATOM 825 C CA . GLU A 1 102 ? 26.5 -14.289 -6.246 1 91.94 102 GLU A CA 1
ATOM 826 C C . GLU A 1 102 ? 26.688 -14.828 -7.664 1 91.94 102 GLU A C 1
ATOM 828 O O . GLU A 1 102 ? 27.375 -14.211 -8.484 1 91.94 102 GLU A O 1
ATOM 833 N N . VAL A 1 103 ? 26.141 -15.938 -7.914 1 94.62 103 VAL A N 1
ATOM 834 C CA . VAL A 1 103 ? 26.172 -16.516 -9.258 1 94.62 103 VAL A CA 1
ATOM 835 C C . VAL A 1 103 ? 25.094 -15.859 -10.125 1 94.62 103 VAL A C 1
ATOM 837 O O . VAL A 1 103 ? 23.969 -16.359 -10.219 1 94.62 103 VAL A O 1
ATOM 840 N N . THR A 1 104 ? 25.453 -14.906 -10.844 1 94.5 104 THR A N 1
ATOM 841 C CA . THR A 1 104 ? 24.516 -14.016 -11.5 1 94.5 104 THR A CA 1
ATOM 842 C C . THR A 1 104 ? 23.75 -14.75 -12.602 1 94.5 104 THR A C 1
ATOM 844 O O . THR A 1 104 ? 22.547 -14.531 -12.781 1 94.5 104 THR A O 1
ATOM 847 N N . TRP A 1 105 ? 24.469 -15.539 -13.375 1 97.19 105 TRP A N 1
ATOM 848 C CA . TRP A 1 105 ? 23.766 -16.203 -14.469 1 97.19 105 TRP A CA 1
ATOM 849 C C . TRP A 1 105 ? 22.688 -17.141 -13.945 1 97.19 105 TRP A C 1
ATOM 851 O O . TRP A 1 105 ? 21.641 -17.297 -14.57 1 97.19 105 TRP A O 1
ATOM 861 N N . LEU A 1 106 ? 22.875 -17.781 -12.852 1 98 106 LEU A N 1
ATOM 862 C CA . LEU A 1 106 ? 21.859 -18.625 -12.227 1 98 106 LEU A CA 1
ATOM 863 C C . LEU A 1 106 ? 20.688 -17.797 -11.711 1 98 106 LEU A C 1
ATOM 865 O O . LEU A 1 106 ? 19.531 -18.172 -11.883 1 98 106 LEU A O 1
ATOM 869 N N . SER A 1 107 ? 21.016 -16.688 -11.102 1 97.81 107 SER A N 1
ATOM 870 C CA . SER A 1 107 ? 19.984 -15.789 -10.609 1 97.81 107 SER A CA 1
ATOM 871 C C . SER A 1 107 ? 19.156 -15.219 -11.766 1 97.81 107 SER A C 1
ATOM 873 O O . SER A 1 107 ? 17.953 -15.023 -11.633 1 97.81 107 SER A O 1
ATOM 875 N N . LEU A 1 108 ? 19.828 -15.008 -12.852 1 98 108 LEU A N 1
ATOM 876 C CA . LEU A 1 108 ? 19.125 -14.523 -14.031 1 98 108 LEU A CA 1
ATOM 877 C C . LEU A 1 108 ? 18.156 -15.586 -14.555 1 98 108 LEU A C 1
ATOM 879 O O . LEU A 1 108 ? 17.047 -15.273 -14.977 1 98 108 LEU A O 1
ATOM 883 N N . LEU A 1 109 ? 18.625 -16.766 -14.531 1 98.62 109 LEU A N 1
ATOM 884 C CA . LEU A 1 109 ? 17.734 -17.875 -14.906 1 98.62 109 LEU A CA 1
ATOM 885 C C . LEU A 1 109 ? 16.531 -17.938 -13.977 1 98.62 109 LEU A C 1
ATOM 887 O O . LEU A 1 109 ? 15.391 -18.094 -14.438 1 98.62 109 LEU A O 1
ATOM 891 N N . GLY A 1 110 ? 16.781 -17.828 -12.695 1 98.81 110 GLY A N 1
ATOM 892 C CA . GLY A 1 110 ? 15.695 -17.797 -11.727 1 98.81 110 GLY A CA 1
ATOM 893 C C . GLY A 1 110 ? 14.727 -16.656 -11.961 1 98.81 110 GLY A C 1
ATOM 894 O O . GLY A 1 110 ? 13.508 -16.844 -11.883 1 98.81 110 GLY A O 1
ATOM 895 N N . LEU A 1 111 ? 15.266 -15.531 -12.234 1 98.62 111 LEU A N 1
ATOM 896 C CA . LEU A 1 111 ? 14.43 -14.367 -12.508 1 98.62 111 LEU A CA 1
ATOM 897 C C . LEU A 1 111 ? 13.562 -14.594 -13.734 1 98.62 111 LEU A C 1
ATOM 899 O O . LEU A 1 111 ? 12.383 -14.227 -13.75 1 98.62 111 LEU A O 1
ATOM 903 N N . ALA A 1 112 ? 14.102 -15.203 -14.758 1 98.81 112 ALA A N 1
ATOM 904 C CA . ALA A 1 112 ? 13.336 -15.531 -15.953 1 98.81 112 ALA A CA 1
ATOM 905 C C . ALA A 1 112 ? 12.18 -16.469 -15.625 1 98.81 112 ALA A C 1
ATOM 907 O O . ALA A 1 112 ? 11.07 -16.312 -16.125 1 98.81 112 ALA A O 1
ATOM 908 N N . MET A 1 113 ? 12.445 -17.422 -14.812 1 98.81 113 MET A N 1
ATOM 909 C CA . MET A 1 113 ? 11.422 -18.359 -14.383 1 98.81 113 MET A CA 1
ATOM 910 C C . MET A 1 113 ? 10.305 -17.656 -13.617 1 98.81 113 MET A C 1
ATOM 912 O O . MET A 1 113 ? 9.125 -17.922 -13.836 1 98.81 113 MET A O 1
ATOM 916 N N . VAL A 1 114 ? 10.711 -16.75 -12.758 1 98.88 114 VAL A N 1
ATOM 917 C CA . VAL A 1 114 ? 9.758 -15.992 -11.953 1 98.88 114 VAL A CA 1
ATOM 918 C C . VAL A 1 114 ? 8.875 -15.141 -12.859 1 98.88 114 VAL A C 1
ATOM 920 O O . VAL A 1 114 ? 7.648 -15.117 -12.695 1 98.88 114 VAL A O 1
ATOM 923 N N . ILE A 1 115 ? 9.484 -14.484 -13.797 1 98.81 115 ILE A N 1
ATOM 924 C CA . ILE A 1 115 ? 8.734 -13.617 -14.703 1 98.81 115 ILE A CA 1
ATOM 925 C C . ILE A 1 115 ? 7.777 -14.453 -15.547 1 98.81 115 ILE A C 1
ATOM 927 O O . ILE A 1 115 ? 6.605 -14.094 -15.703 1 98.81 115 ILE A O 1
ATOM 931 N N . PHE A 1 116 ? 8.266 -15.523 -16.047 1 98.62 116 PHE A N 1
ATOM 932 C CA . PHE A 1 116 ? 7.434 -16.438 -16.828 1 98.62 116 PHE A CA 1
ATOM 933 C C . PHE A 1 116 ? 6.254 -16.938 -16.016 1 98.62 116 PHE A C 1
ATOM 935 O O . PHE A 1 116 ? 5.109 -16.875 -16.469 1 98.62 116 PHE A O 1
ATOM 942 N N . GLY A 1 117 ? 6.543 -17.453 -14.867 1 98.81 117 GLY A N 1
ATOM 943 C CA . GLY A 1 117 ? 5.496 -17.969 -14 1 98.81 117 GLY A CA 1
ATOM 944 C C . GLY A 1 117 ? 4.477 -16.906 -13.609 1 98.81 117 GLY A C 1
ATOM 945 O O . GLY A 1 117 ? 3.271 -17.156 -13.641 1 98.81 117 GLY A O 1
ATOM 946 N N . GLU A 1 118 ? 4.949 -15.742 -13.258 1 98.69 118 GLU A N 1
ATOM 947 C CA . GLU A 1 118 ? 4.105 -14.609 -12.898 1 98.69 118 GLU A CA 1
ATOM 948 C C . GLU A 1 118 ? 3.156 -14.242 -14.039 1 98.69 118 GLU A C 1
ATOM 950 O O . GLU A 1 118 ? 1.95 -14.102 -13.828 1 98.69 118 GLU A O 1
ATOM 955 N N . LEU A 1 119 ? 3.629 -14.133 -15.172 1 98.69 119 LEU A N 1
ATOM 956 C CA . LEU A 1 119 ? 2.844 -13.734 -16.344 1 98.69 119 LEU A CA 1
ATOM 957 C C . LEU A 1 119 ? 1.816 -14.805 -16.688 1 98.69 119 LEU A C 1
ATOM 959 O O . LEU A 1 119 ? 0.652 -14.492 -16.953 1 98.69 119 LEU A O 1
ATOM 963 N N . LEU A 1 120 ? 2.275 -16.031 -16.688 1 98.75 120 LEU A N 1
ATOM 964 C CA . LEU A 1 120 ? 1.358 -17.109 -17.031 1 98.75 120 LEU A CA 1
ATOM 965 C C . LEU A 1 120 ? 0.197 -17.172 -16.047 1 98.75 120 LEU A C 1
ATOM 967 O O . LEU A 1 120 ? -0.958 -17.328 -16.438 1 98.75 120 LEU A O 1
ATOM 971 N N . ARG A 1 121 ? 0.5 -17.062 -14.805 1 98.75 121 ARG A N 1
ATOM 972 C CA . ARG A 1 121 ? -0.54 -17.125 -13.781 1 98.75 121 ARG A CA 1
ATOM 973 C C . ARG A 1 121 ? -1.509 -15.953 -13.906 1 98.75 121 ARG A C 1
ATOM 975 O O . ARG A 1 121 ? -2.727 -16.141 -13.883 1 98.75 121 ARG A O 1
ATOM 982 N N . LYS A 1 122 ? -1.018 -14.773 -14.125 1 98.69 122 LYS A N 1
ATOM 983 C CA . LYS A 1 122 ? -1.903 -13.617 -14.227 1 98.69 122 LYS A CA 1
ATOM 984 C C . LYS A 1 122 ? -2.752 -13.68 -15.492 1 98.69 122 LYS A C 1
ATOM 986 O O . LYS A 1 122 ? -3.938 -13.352 -15.469 1 98.69 122 LYS A O 1
ATOM 991 N N . VAL A 1 123 ? -2.141 -14.094 -16.531 1 98.69 123 VAL A N 1
ATOM 992 C CA . VAL A 1 123 ? -2.891 -14.25 -17.781 1 98.69 123 VAL A CA 1
ATOM 993 C C . VAL A 1 123 ? -3.98 -15.305 -17.594 1 98.69 123 VAL A C 1
ATOM 995 O O . VAL A 1 123 ? -5.098 -15.148 -18.094 1 98.69 123 VAL A O 1
ATOM 998 N N . ALA A 1 124 ? -3.684 -16.375 -16.891 1 98.69 124 ALA A N 1
ATOM 999 C CA . ALA A 1 124 ? -4.672 -17.406 -16.609 1 98.69 124 ALA A CA 1
ATOM 1000 C C . ALA A 1 124 ? -5.848 -16.828 -15.812 1 98.69 124 ALA A C 1
ATOM 1002 O O . ALA A 1 124 ? -7.008 -17.125 -16.109 1 98.69 124 ALA A O 1
ATOM 1003 N N . MET A 1 125 ? -5.531 -16.062 -14.859 1 98.31 125 MET A N 1
ATOM 1004 C CA . MET A 1 125 ? -6.566 -15.453 -14.023 1 98.31 125 MET A CA 1
ATOM 1005 C C . MET A 1 125 ? -7.477 -14.555 -14.859 1 98.31 125 MET A C 1
ATOM 1007 O O . MET A 1 125 ? -8.703 -14.641 -14.758 1 98.31 125 MET A O 1
ATOM 1011 N N . VAL A 1 126 ? -6.848 -13.773 -15.664 1 98.19 126 VAL A N 1
ATOM 1012 C 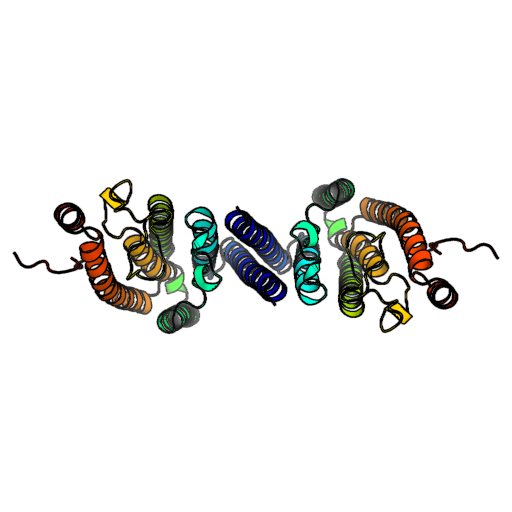CA . VAL A 1 126 ? -7.609 -12.828 -16.484 1 98.19 126 VAL A CA 1
ATOM 1013 C C . VAL A 1 126 ? -8.445 -13.594 -17.5 1 98.19 126 VAL A C 1
ATOM 1015 O O . VAL A 1 126 ? -9.609 -13.258 -17.734 1 98.19 126 VAL A O 1
ATOM 1018 N N . THR A 1 127 ? -7.918 -14.617 -18.109 1 98.19 127 THR A N 1
ATOM 1019 C CA . THR A 1 127 ? -8.609 -15.414 -19.109 1 98.19 127 THR A CA 1
ATOM 1020 C C . THR A 1 127 ? -9.828 -16.109 -18.5 1 98.19 127 THR A C 1
ATOM 1022 O O . THR A 1 127 ? -10.891 -16.172 -19.125 1 98.19 127 THR A O 1
ATOM 1025 N N . ALA A 1 128 ? -9.734 -16.594 -17.312 1 97.12 128 ALA A N 1
ATOM 1026 C CA . ALA A 1 128 ? -10.82 -17.312 -16.656 1 97.12 128 ALA A CA 1
ATOM 1027 C C . ALA A 1 128 ? -11.867 -16.359 -16.109 1 97.12 128 ALA A C 1
ATOM 1029 O O . ALA A 1 128 ? -13.039 -16.719 -15.969 1 97.12 128 ALA A O 1
ATOM 1030 N N . GLY A 1 129 ? -11.32 -15.133 -15.742 1 95.19 129 GLY A N 1
ATOM 1031 C CA . GLY A 1 129 ? -12.25 -14.156 -15.203 1 95.19 129 GLY A CA 1
ATOM 1032 C C . GLY A 1 129 ? -12.961 -14.633 -13.953 1 95.19 129 GLY A C 1
ATOM 1033 O O . GLY A 1 129 ? -12.32 -15.062 -13 1 95.19 129 GLY A O 1
ATOM 1034 N N . THR A 1 130 ? -14.281 -14.664 -14.055 1 93.88 130 THR A N 1
ATOM 1035 C CA . THR A 1 130 ? -15.094 -15 -12.891 1 93.88 130 THR A CA 1
ATOM 1036 C C . THR A 1 130 ? -15.062 -16.5 -12.633 1 93.88 130 THR A C 1
ATOM 1038 O O . THR A 1 130 ? -15.492 -16.953 -11.57 1 93.88 130 THR A O 1
ATOM 1041 N N . ASN A 1 131 ? -14.539 -17.219 -13.547 1 94.44 131 ASN A N 1
ATOM 1042 C CA . ASN A 1 131 ? -14.43 -18.672 -13.367 1 94.44 131 ASN A CA 1
ATOM 1043 C C . ASN A 1 131 ? -13.211 -19.031 -12.531 1 94.44 131 ASN A C 1
ATOM 1045 O O . ASN A 1 131 ? -13.055 -20.188 -12.117 1 94.44 131 ASN A O 1
ATOM 1049 N N . PHE A 1 132 ? -12.383 -18.078 -12.281 1 94.25 132 PHE A N 1
ATOM 1050 C CA . PHE A 1 132 ? -11.203 -18.312 -11.469 1 94.25 132 PHE A CA 1
ATOM 1051 C C . PHE A 1 132 ? -11.492 -18.047 -9.992 1 94.25 132 PHE A C 1
ATOM 1053 O O . PHE A 1 132 ? -12.039 -16.984 -9.656 1 94.25 132 PHE A O 1
ATOM 1060 N N . ASN A 1 133 ? -11.031 -19 -9.148 1 92.12 133 ASN A N 1
ATOM 1061 C CA . ASN A 1 133 ? -11.102 -18.875 -7.695 1 92.12 133 ASN A CA 1
ATOM 1062 C C . ASN A 1 133 ? -9.867 -19.469 -7.02 1 92.12 133 ASN A C 1
ATOM 1064 O O . ASN A 1 133 ? -9.32 -20.469 -7.477 1 92.12 133 ASN A O 1
ATOM 1068 N N . HIS A 1 134 ? -9.547 -18.875 -5.93 1 91.12 134 HIS A N 1
ATOM 1069 C CA . HIS A 1 134 ? -8.398 -19.375 -5.176 1 91.12 134 HIS A CA 1
ATOM 1070 C C . HIS A 1 134 ? -8.75 -20.672 -4.441 1 91.12 134 HIS A C 1
ATOM 1072 O O . HIS A 1 134 ? -7.855 -21.422 -4.047 1 91.12 134 HIS A O 1
ATOM 1078 N N . ILE A 1 135 ? -9.945 -20.828 -4.25 1 89 135 ILE A N 1
ATOM 1079 C CA . ILE A 1 135 ? -10.43 -22.031 -3.574 1 89 135 ILE A CA 1
ATOM 1080 C C . ILE A 1 135 ? -11.219 -22.891 -4.559 1 89 135 ILE A C 1
ATOM 1082 O O . ILE A 1 135 ? -12.016 -22.375 -5.344 1 89 135 ILE A O 1
ATOM 1086 N N . VAL A 1 136 ? -10.977 -24.109 -4.488 1 89.69 136 VAL A N 1
ATOM 1087 C CA . VAL A 1 136 ? -11.703 -25.031 -5.348 1 89.69 136 VAL A CA 1
ATOM 1088 C C . VAL A 1 136 ? -13.203 -24.938 -5.055 1 89.69 136 VAL A C 1
ATOM 1090 O O . VAL A 1 136 ? -13.617 -24.984 -3.895 1 89.69 136 VAL A O 1
ATOM 1093 N N . GLN A 1 137 ? -13.891 -24.766 -6.113 1 87.19 137 GLN A N 1
ATOM 1094 C CA . GLN A 1 137 ? -15.336 -24.625 -5.977 1 87.19 137 GLN A CA 1
ATOM 1095 C C . GLN A 1 137 ? -16.031 -25.984 -6.074 1 87.19 137 GLN A C 1
ATOM 1097 O O . GLN A 1 137 ? -15.766 -26.766 -7 1 87.19 137 GLN A O 1
ATOM 1102 N N . ASN A 1 138 ? -16.938 -26.188 -5.188 1 90.88 138 ASN A N 1
ATOM 1103 C CA . ASN A 1 138 ? -17.625 -27.484 -5.18 1 90.88 138 ASN A CA 1
ATOM 1104 C C . ASN A 1 138 ? -19.047 -27.359 -5.707 1 90.88 138 ASN A C 1
ATOM 1106 O O . ASN A 1 138 ? -19.734 -28.359 -5.914 1 90.88 138 ASN A O 1
ATOM 1110 N N . GLU A 1 139 ? -19.469 -26.188 -5.883 1 90.69 139 GLU A N 1
ATOM 1111 C CA . GLU A 1 139 ? -20.797 -25.922 -6.453 1 90.69 139 GLU A CA 1
ATOM 1112 C C . GLU A 1 139 ? -20.688 -25.078 -7.727 1 90.69 139 GLU A C 1
ATOM 1114 O O . GLU A 1 139 ? -19.953 -24.078 -7.762 1 90.69 139 GLU A O 1
ATOM 1119 N N . LYS A 1 140 ? -21.469 -25.578 -8.633 1 90.44 140 LYS A N 1
ATOM 1120 C CA . LYS A 1 140 ? -21.422 -24.875 -9.906 1 90.44 140 LYS A CA 1
ATOM 1121 C C . LYS A 1 140 ? -22.312 -23.625 -9.875 1 90.44 140 LYS A C 1
ATOM 1123 O O . LYS A 1 140 ? -23.516 -23.719 -9.602 1 90.44 140 LYS A O 1
ATOM 1128 N N . ALA A 1 141 ? -21.672 -22.516 -10.156 1 86.81 141 ALA A N 1
ATOM 1129 C CA . ALA A 1 141 ? -22.453 -21.281 -10.305 1 86.81 141 ALA A CA 1
ATOM 1130 C C . ALA A 1 141 ? -23.031 -21.172 -11.711 1 86.81 141 ALA A C 1
ATOM 1132 O O . ALA A 1 141 ? -22.531 -21.797 -12.641 1 86.81 141 ALA A O 1
ATOM 1133 N N . ASP A 1 142 ? -24.031 -20.391 -11.906 1 89.62 142 ASP A N 1
ATOM 1134 C CA . ASP A 1 142 ? -24.688 -20.219 -13.203 1 89.62 142 ASP A CA 1
ATOM 1135 C C . ASP A 1 142 ? -23.734 -19.594 -14.219 1 89.62 142 ASP A C 1
ATOM 1137 O O . ASP A 1 142 ? -23.828 -19.875 -15.414 1 89.62 142 ASP A O 1
ATOM 1141 N N . SER A 1 143 ? -22.828 -18.875 -13.711 1 88.69 143 SER A N 1
ATOM 1142 C CA . SER A 1 143 ? -21.938 -18.141 -14.602 1 88.69 143 SER A CA 1
ATOM 1143 C C . SER A 1 143 ? -20.719 -18.984 -14.992 1 88.69 143 SER A C 1
ATOM 1145 O O . SER A 1 143 ? -19.938 -18.578 -15.852 1 88.69 143 SER A O 1
ATOM 1147 N N . HIS A 1 144 ? -20.672 -20.125 -14.406 1 93.38 144 HIS A N 1
ATOM 1148 C CA . HIS A 1 144 ? -19.484 -20.938 -14.664 1 93.38 144 HIS A CA 1
ATOM 1149 C C . HIS A 1 144 ? -19.5 -21.516 -16.078 1 93.38 144 HIS A C 1
ATOM 1151 O O . HIS A 1 144 ? -20.5 -22.094 -16.5 1 93.38 144 HIS A O 1
ATOM 1157 N N . ILE A 1 145 ? -18.469 -21.281 -16.734 1 95.94 145 ILE A N 1
ATOM 1158 C CA . ILE A 1 145 ? -18.281 -21.906 -18.047 1 95.94 145 ILE A CA 1
ATOM 1159 C C . ILE A 1 145 ? -16.922 -22.594 -18.094 1 95.94 145 ILE A C 1
ATOM 1161 O O . ILE A 1 145 ? -16 -22.203 -17.375 1 95.94 145 ILE A O 1
ATOM 1165 N N . LEU A 1 146 ? -16.875 -23.578 -18.875 1 97.31 146 LEU A N 1
ATOM 1166 C CA . LEU A 1 146 ? -15.586 -24.234 -19.094 1 97.31 146 LEU A CA 1
ATOM 1167 C C . LEU A 1 146 ? -14.695 -23.391 -20 1 97.31 146 LEU A C 1
ATOM 1169 O O . LEU A 1 146 ? -14.977 -23.234 -21.188 1 97.31 146 LEU A O 1
ATOM 1173 N N . VAL A 1 147 ? -13.672 -22.859 -19.484 1 97.62 147 VAL A N 1
ATOM 1174 C CA . VAL A 1 147 ? -12.758 -22 -20.219 1 97.62 147 VAL A CA 1
ATOM 1175 C C . VAL A 1 147 ? -11.703 -22.844 -20.922 1 97.62 147 VAL A C 1
ATOM 1177 O O . VAL A 1 147 ? -10.922 -23.547 -20.266 1 97.62 147 VAL A O 1
ATOM 1180 N N . THR A 1 148 ? -11.633 -22.812 -22.234 1 98.06 148 THR A N 1
ATOM 1181 C CA . THR A 1 148 ? -10.703 -23.641 -22.984 1 98.06 148 THR A CA 1
ATOM 1182 C C . THR A 1 148 ? -9.906 -22.812 -23.984 1 98.06 148 THR A C 1
ATOM 1184 O O . THR A 1 148 ? -9.203 -23.359 -24.828 1 98.06 148 THR A O 1
ATOM 1187 N N . SER A 1 149 ? -9.984 -21.547 -23.875 1 97.69 149 SER A N 1
ATOM 1188 C CA . SER A 1 149 ? -9.312 -20.641 -24.812 1 97.69 149 SER A CA 1
ATOM 1189 C C . SER A 1 149 ? -8.094 -19.984 -24.172 1 97.69 149 SER A C 1
ATOM 1191 O O . SER A 1 149 ? -7.879 -20.125 -22.953 1 97.69 149 SER A O 1
ATOM 1193 N N . GLY A 1 150 ? -7.297 -19.281 -25.031 1 98 150 GLY A N 1
ATOM 1194 C CA . GLY A 1 150 ? -6.094 -18.656 -24.516 1 98 150 GLY A CA 1
ATOM 1195 C C . GLY A 1 150 ? -5.113 -19.656 -23.922 1 98 150 GLY A C 1
ATOM 1196 O O . GLY A 1 150 ? -4.82 -20.688 -24.531 1 98 150 GLY A O 1
ATOM 1197 N N . VAL A 1 151 ? -4.68 -19.344 -22.734 1 98.62 151 VAL A N 1
ATOM 1198 C CA . VAL A 1 151 ? -3.666 -20.172 -22.109 1 98.62 151 VAL A CA 1
ATOM 1199 C C . VAL A 1 151 ? -4.285 -21.5 -21.672 1 98.62 151 VAL A C 1
ATOM 1201 O O . VAL A 1 151 ? -3.574 -22.484 -21.438 1 98.62 151 VAL A O 1
ATOM 1204 N N . TYR A 1 152 ? -5.559 -21.5 -21.578 1 98.44 152 TYR A N 1
ATOM 1205 C CA . TYR A 1 152 ? -6.254 -22.734 -21.219 1 98.44 152 TYR A CA 1
ATOM 1206 C C . TYR A 1 152 ? -6.301 -23.703 -22.406 1 98.44 152 TYR A C 1
ATOM 1208 O O . TYR A 1 152 ? -6.641 -24.875 -22.25 1 98.44 152 TYR A O 1
ATOM 1216 N N . SER A 1 153 ? -5.977 -23.203 -23.547 1 98.5 153 SER A N 1
ATOM 1217 C CA . SER A 1 153 ? -5.84 -24.109 -24.688 1 98.5 153 SER A CA 1
ATOM 1218 C C . SER A 1 153 ? -4.492 -24.812 -24.688 1 98.5 153 SER A C 1
ATOM 1220 O O . SER A 1 153 ? -4.293 -25.797 -25.406 1 98.5 153 SER A O 1
ATOM 1222 N N . TRP A 1 154 ? -3.564 -24.359 -23.875 1 98.31 154 TRP A N 1
ATOM 1223 C CA . TRP A 1 154 ? -2.234 -24.938 -23.781 1 98.31 154 TRP A CA 1
ATOM 1224 C C . TRP A 1 154 ? -2.133 -25.859 -22.562 1 98.31 154 TRP A C 1
ATOM 1226 O O . TRP A 1 154 ? -1.487 -26.906 -22.625 1 98.31 154 TRP A O 1
ATOM 1236 N N . PHE A 1 155 ? -2.744 -25.422 -21.453 1 98.44 155 PHE A N 1
ATOM 1237 C CA . PHE A 1 155 ? -2.734 -26.141 -20.188 1 98.44 155 PHE A CA 1
ATOM 1238 C C . PHE A 1 155 ? -4.125 -26.156 -19.562 1 98.44 155 PHE A C 1
ATOM 1240 O O . PHE A 1 155 ? -4.836 -25.141 -19.594 1 98.44 155 PHE A O 1
ATOM 1247 N N . ARG A 1 156 ? -4.418 -27.234 -18.922 1 98.31 156 ARG A N 1
ATOM 1248 C CA . ARG A 1 156 ? -5.695 -27.281 -18.219 1 98.31 156 ARG A CA 1
ATOM 1249 C C . ARG A 1 156 ? -5.66 -26.438 -16.953 1 98.31 156 ARG A C 1
ATOM 1251 O O . ARG A 1 156 ? -6.688 -25.906 -16.516 1 98.31 156 ARG A O 1
ATOM 1258 N N . HIS A 1 157 ? -4.488 -26.297 -16.391 1 98.25 157 HIS A N 1
ATOM 1259 C CA . HIS A 1 157 ? -4.297 -25.547 -15.156 1 98.25 157 HIS A CA 1
ATOM 1260 C C . HIS A 1 157 ? -3.131 -24.578 -15.273 1 98.25 157 HIS A C 1
ATOM 1262 O O . HIS A 1 157 ? -2.162 -24.672 -14.516 1 98.25 157 HIS A O 1
ATOM 1268 N N . PRO A 1 158 ? -3.215 -23.641 -16.141 1 98.62 158 PRO A N 1
ATOM 1269 C CA . PRO A 1 158 ? -2.102 -22.719 -16.406 1 98.62 158 PRO A CA 1
ATOM 1270 C C . PRO A 1 158 ? -1.71 -21.906 -15.172 1 98.62 158 PRO A C 1
ATOM 1272 O O . PRO A 1 158 ? -0.535 -21.578 -14.992 1 98.62 158 PRO A O 1
ATOM 1275 N N . SER A 1 159 ? -2.639 -21.531 -14.312 1 98.56 159 SER A N 1
ATOM 1276 C CA . SER A 1 159 ? -2.309 -20.781 -13.102 1 98.56 159 SER A CA 1
ATOM 1277 C C . SER A 1 159 ? -1.397 -21.594 -12.188 1 98.56 159 SER A C 1
ATOM 1279 O O . SER A 1 159 ? -0.5 -21.031 -11.547 1 98.56 159 SER A O 1
ATOM 1281 N N . TYR A 1 160 ? -1.648 -22.906 -12.109 1 98.44 160 TYR A N 1
ATOM 1282 C CA . TYR A 1 160 ? -0.816 -23.797 -11.297 1 98.44 160 TYR A CA 1
ATOM 1283 C C . TYR A 1 160 ? 0.57 -23.953 -11.914 1 98.44 160 TYR A C 1
ATOM 1285 O O . TYR A 1 160 ? 1.57 -24.016 -11.195 1 98.44 160 TYR A O 1
ATOM 1293 N N . VAL A 1 161 ? 0.597 -24.031 -13.219 1 98.69 161 VAL A N 1
ATOM 1294 C CA . VAL A 1 161 ? 1.877 -24.094 -13.914 1 98.69 161 VAL A CA 1
ATOM 1295 C C . VAL A 1 161 ? 2.691 -22.844 -13.609 1 98.69 161 VAL A C 1
ATOM 1297 O O . VAL A 1 161 ? 3.873 -22.922 -13.273 1 98.69 161 VAL A O 1
ATOM 1300 N N . GLY A 1 162 ? 2.021 -21.734 -13.742 1 98.81 162 GLY A N 1
ATOM 1301 C CA . GLY A 1 162 ? 2.691 -20.484 -13.43 1 98.81 162 GLY A CA 1
ATOM 1302 C C . GLY A 1 162 ? 3.24 -20.438 -12.016 1 98.81 162 GLY A C 1
ATOM 1303 O O . GLY A 1 162 ? 4.414 -20.109 -11.812 1 98.81 162 GLY A O 1
ATOM 1304 N N . TRP A 1 163 ? 2.424 -20.781 -11.047 1 98.38 163 TRP A N 1
ATOM 1305 C CA . TRP A 1 163 ? 2.832 -20.75 -9.648 1 98.38 163 TRP A CA 1
ATOM 1306 C C . TRP A 1 163 ? 3.982 -21.719 -9.391 1 98.38 163 TRP A C 1
ATOM 1308 O O . TRP A 1 163 ? 4.902 -21.406 -8.633 1 98.38 163 TRP A O 1
ATOM 1318 N N . PHE A 1 164 ? 3.92 -22.859 -9.992 1 98.62 164 PHE A N 1
ATOM 1319 C CA . PHE A 1 164 ? 4.926 -23.906 -9.82 1 98.62 164 PHE A CA 1
ATOM 1320 C C . PHE A 1 164 ? 6.301 -23.406 -10.234 1 98.62 164 PHE A C 1
ATOM 1322 O O . PHE A 1 164 ? 7.25 -23.453 -9.453 1 98.62 164 PHE A O 1
ATOM 1329 N N . TYR A 1 165 ? 6.359 -22.844 -11.367 1 98.69 165 TYR A N 1
ATOM 1330 C CA . TYR A 1 165 ? 7.652 -22.391 -11.867 1 98.69 165 TYR A CA 1
ATOM 1331 C C . TYR A 1 165 ? 8.07 -21.078 -11.203 1 98.69 165 TYR A C 1
ATOM 1333 O O . TYR A 1 165 ? 9.258 -20.828 -11.008 1 98.69 165 TYR A O 1
ATOM 1341 N N . TRP A 1 166 ? 7.109 -20.234 -10.891 1 98.75 166 TRP A N 1
ATOM 1342 C CA . TRP A 1 166 ? 7.406 -19.047 -10.102 1 98.75 166 TRP A CA 1
ATOM 1343 C C . TRP A 1 166 ? 8.078 -19.422 -8.781 1 98.75 166 TRP A C 1
ATOM 1345 O O . TRP A 1 166 ? 9.141 -18.891 -8.445 1 98.75 166 TRP A O 1
ATOM 1355 N N . SER A 1 167 ? 7.516 -20.391 -8.07 1 98.44 167 SER A N 1
ATOM 1356 C CA . SER A 1 167 ? 8.008 -20.781 -6.758 1 98.44 167 SER A CA 1
ATOM 1357 C C . SER A 1 167 ? 9.422 -21.359 -6.852 1 98.44 167 SER A C 1
ATOM 1359 O O . SER A 1 167 ? 10.305 -20.969 -6.086 1 98.44 167 SER A O 1
ATOM 1361 N N . ILE A 1 168 ? 9.617 -22.203 -7.754 1 98.75 168 ILE A N 1
ATOM 1362 C CA . ILE A 1 168 ? 10.938 -22.797 -7.945 1 98.75 168 ILE A CA 1
ATOM 1363 C C . ILE A 1 168 ? 11.93 -21.734 -8.383 1 98.75 168 ILE A C 1
ATOM 1365 O O . ILE A 1 168 ? 13.07 -21.688 -7.898 1 98.75 168 ILE A O 1
ATOM 1369 N N . GLY A 1 169 ? 11.461 -20.891 -9.266 1 98.88 169 GLY A N 1
ATOM 1370 C CA . GLY A 1 169 ? 12.289 -19.812 -9.766 1 98.88 169 GLY A CA 1
ATOM 1371 C C . GLY A 1 169 ? 12.812 -18.891 -8.672 1 98.88 169 GLY A C 1
ATOM 1372 O O . GLY A 1 169 ? 13.938 -18.406 -8.758 1 98.88 169 GLY A O 1
ATOM 1373 N N . THR A 1 170 ? 12.016 -18.641 -7.648 1 98.75 170 THR A N 1
ATOM 1374 C CA . THR A 1 170 ? 12.461 -17.797 -6.547 1 98.75 170 THR A CA 1
ATOM 1375 C C . THR A 1 170 ? 13.664 -18.406 -5.844 1 98.75 170 THR A C 1
ATOM 1377 O O . THR A 1 170 ? 14.562 -17.688 -5.406 1 98.75 170 THR A O 1
ATOM 1380 N N . GLN A 1 171 ? 13.711 -19.734 -5.789 1 98.81 171 GLN A N 1
ATOM 1381 C CA . GLN A 1 171 ? 14.82 -20.391 -5.117 1 98.81 171 GLN A CA 1
ATOM 1382 C C . GLN A 1 171 ? 16.047 -20.438 -6.016 1 98.81 171 GLN A C 1
ATOM 1384 O O . GLN A 1 171 ? 17.188 -20.312 -5.535 1 98.81 171 GLN A O 1
ATOM 1389 N N . VAL A 1 172 ? 15.836 -20.594 -7.281 1 98.75 172 VAL A N 1
ATOM 1390 C CA . VAL A 1 172 ? 16.938 -20.531 -8.242 1 98.75 172 VAL A CA 1
ATOM 1391 C C . VAL A 1 172 ? 17.547 -19.125 -8.219 1 98.75 172 VAL A C 1
ATOM 1393 O O . VAL A 1 172 ? 18.766 -18.984 -8.211 1 98.75 172 VAL A O 1
ATOM 1396 N N . LEU A 1 173 ? 16.688 -18.156 -8.164 1 98.5 173 LEU A N 1
ATOM 1397 C CA . LEU A 1 173 ? 17.078 -16.766 -8.094 1 98.5 173 LEU A CA 1
ATOM 1398 C C . LEU A 1 173 ? 17.984 -16.516 -6.895 1 98.5 173 LEU A C 1
ATOM 1400 O O . LEU A 1 173 ? 19 -15.812 -7.004 1 98.5 173 LEU A O 1
ATOM 1404 N N . LEU A 1 174 ? 17.703 -17.172 -5.801 1 98 174 LEU A N 1
ATOM 1405 C CA . LEU A 1 174 ? 18.438 -17 -4.551 1 98 174 LEU A CA 1
ATOM 1406 C C . LEU A 1 174 ? 19.641 -17.938 -4.484 1 98 174 LEU A C 1
ATOM 1408 O O . LEU A 1 174 ? 20.422 -17.875 -3.527 1 98 174 LEU A O 1
ATOM 1412 N N . CYS A 1 175 ? 19.75 -18.812 -5.484 1 98.06 175 CYS A N 1
ATOM 1413 C CA . CYS A 1 175 ? 20.781 -19.844 -5.445 1 98.06 175 CYS A CA 1
ATOM 1414 C C . CYS A 1 175 ? 20.672 -20.688 -4.18 1 98.06 175 CYS A C 1
ATOM 1416 O O . CYS A 1 175 ? 21.656 -20.922 -3.488 1 98.06 175 CYS A O 1
ATOM 1418 N N . ASN A 1 176 ? 19.438 -21.078 -3.887 1 98.5 176 ASN A N 1
ATOM 1419 C CA . ASN A 1 176 ? 19.125 -21.953 -2.76 1 98.5 176 ASN A CA 1
ATOM 1420 C C . ASN A 1 176 ? 18.984 -23.406 -3.201 1 98.5 176 ASN A C 1
ATOM 1422 O O . ASN A 1 176 ? 17.906 -23.828 -3.619 1 98.5 176 ASN A O 1
ATOM 1426 N N . PRO A 1 177 ? 20.031 -24.172 -3.086 1 98.12 177 PRO A N 1
ATOM 1427 C CA . PRO A 1 177 ? 19.922 -25.531 -3.619 1 98.12 177 PRO A CA 1
ATOM 1428 C C . PRO A 1 177 ? 18.969 -26.422 -2.803 1 98.12 177 PRO A C 1
ATOM 1430 O O . PRO A 1 177 ? 18.219 -27.219 -3.371 1 98.12 177 PRO A O 1
ATOM 1433 N N . VAL A 1 178 ? 18.969 -26.344 -1.503 1 98.44 178 VAL A N 1
ATOM 1434 C CA . VAL A 1 178 ? 18.109 -27.188 -0.658 1 98.44 178 VAL A CA 1
ATOM 1435 C C . VAL A 1 178 ? 16.656 -26.797 -0.845 1 98.44 178 VAL A C 1
ATOM 1437 O O . VAL A 1 178 ? 15.805 -27.656 -1.099 1 98.44 178 VAL A O 1
ATOM 1440 N N . CYS A 1 179 ? 16.375 -25.531 -0.802 1 98.75 179 CYS A N 1
ATOM 1441 C CA . CYS A 1 179 ? 14.992 -25.062 -0.942 1 98.75 179 CYS A CA 1
ATOM 1442 C C . CYS A 1 179 ? 14.492 -25.25 -2.369 1 98.75 179 CYS A C 1
ATOM 1444 O O . CYS A 1 179 ? 13.297 -25.453 -2.59 1 98.75 179 CYS A O 1
ATOM 1446 N N . MET A 1 180 ? 15.406 -25.203 -3.301 1 98.69 180 MET A N 1
ATOM 1447 C CA . MET A 1 180 ? 14.977 -25.5 -4.664 1 98.69 180 MET A CA 1
ATOM 1448 C C . MET A 1 180 ? 14.336 -26.875 -4.75 1 98.69 180 MET A C 1
ATOM 1450 O O . MET A 1 180 ? 13.25 -27.031 -5.312 1 98.69 180 MET A O 1
ATOM 1454 N N . VAL A 1 181 ? 15.023 -27.781 -4.152 1 98.62 181 VAL A N 1
ATOM 1455 C CA . VAL A 1 181 ? 14.508 -29.141 -4.152 1 98.62 181 VAL A CA 1
ATOM 1456 C C . VAL A 1 181 ? 13.242 -29.219 -3.297 1 98.62 181 VAL A C 1
ATOM 1458 O O . VAL A 1 181 ? 12.242 -29.797 -3.717 1 98.62 181 VAL A O 1
ATOM 1461 N N . GLY A 1 182 ? 13.305 -28.625 -2.135 1 98.25 182 GLY A N 1
ATOM 1462 C CA . GLY A 1 182 ? 12.156 -28.641 -1.236 1 98.25 182 GLY A CA 1
ATOM 1463 C C . GLY A 1 182 ? 10.914 -28.016 -1.845 1 98.25 182 GLY A C 1
ATOM 1464 O O . GLY A 1 182 ? 9.828 -28.578 -1.754 1 98.25 182 GLY A O 1
ATOM 1465 N N . TYR A 1 183 ? 11.094 -26.859 -2.451 1 98.5 183 TYR A N 1
ATOM 1466 C CA . TYR A 1 183 ? 9.977 -26.172 -3.098 1 98.5 183 TYR A CA 1
ATOM 1467 C C . TYR A 1 183 ? 9.398 -27.016 -4.223 1 98.5 183 TYR A C 1
ATOM 1469 O O . TYR A 1 183 ? 8.18 -27.094 -4.387 1 98.5 183 TYR A O 1
ATOM 1477 N N . THR A 1 184 ? 10.25 -27.625 -5.012 1 98.44 184 THR A N 1
ATOM 1478 C CA . THR A 1 184 ? 9.805 -28.453 -6.121 1 98.44 184 THR A CA 1
ATOM 1479 C C . THR A 1 184 ? 8.945 -29.609 -5.617 1 98.44 184 THR A C 1
ATOM 1481 O O . THR A 1 184 ? 7.824 -29.812 -6.102 1 98.44 184 THR A O 1
ATOM 1484 N N . LEU A 1 185 ? 9.406 -30.25 -4.633 1 97.88 185 LEU A N 1
ATOM 1485 C CA . LEU A 1 185 ? 8.711 -31.438 -4.117 1 97.88 185 LEU A CA 1
ATOM 1486 C C . LEU A 1 185 ? 7.418 -31.031 -3.412 1 97.88 185 LEU A C 1
ATOM 1488 O O . LEU A 1 185 ? 6.375 -31.656 -3.623 1 97.88 185 LEU A O 1
ATOM 1492 N N . ALA A 1 186 ? 7.504 -30 -2.602 1 96.69 186 ALA A N 1
ATOM 1493 C CA . ALA A 1 186 ? 6.328 -29.562 -1.85 1 96.69 186 ALA A CA 1
ATOM 1494 C C . ALA A 1 186 ? 5.234 -29.062 -2.785 1 96.69 186 ALA A C 1
ATOM 1496 O O . ALA A 1 186 ? 4.066 -29.422 -2.639 1 96.69 186 ALA A O 1
ATOM 1497 N N . SER A 1 187 ? 5.59 -28.25 -3.748 1 97.06 187 SER A N 1
ATOM 1498 C CA . SER A 1 187 ? 4.59 -27.719 -4.664 1 97.06 187 SER A CA 1
ATOM 1499 C C . SER A 1 187 ? 4.043 -28.797 -5.582 1 97.06 187 SER A C 1
ATOM 1501 O O . SER A 1 187 ? 2.85 -28.812 -5.898 1 97.06 187 SER A O 1
ATOM 1503 N N . TRP A 1 188 ? 4.926 -29.719 -6.023 1 97.75 188 TRP A N 1
ATOM 1504 C CA . TRP A 1 188 ? 4.484 -30.828 -6.859 1 97.75 188 TRP A CA 1
ATOM 1505 C C . TRP A 1 188 ? 3.434 -31.672 -6.141 1 97.75 188 TRP A C 1
ATOM 1507 O O . TRP A 1 188 ? 2.381 -31.969 -6.703 1 97.75 188 TRP A O 1
ATOM 1517 N N . ARG A 1 189 ? 3.713 -31.984 -4.93 1 96.88 189 ARG A N 1
ATOM 1518 C CA . ARG A 1 189 ? 2.777 -32.781 -4.133 1 96.88 189 ARG A CA 1
ATOM 1519 C C . ARG A 1 189 ? 1.47 -32.031 -3.922 1 96.88 189 ARG A C 1
ATOM 1521 O O . ARG A 1 189 ? 0.387 -32.594 -4.027 1 96.88 189 ARG A O 1
ATOM 1528 N N . PHE A 1 190 ? 1.578 -30.844 -3.627 1 95.56 190 PHE A N 1
ATOM 1529 C CA . PHE A 1 190 ? 0.411 -30 -3.41 1 95.56 190 PHE A CA 1
ATOM 1530 C C . PHE A 1 190 ? -0.478 -29.969 -4.648 1 95.56 190 PHE A C 1
ATOM 1532 O O . PHE A 1 190 ? -1.684 -30.219 -4.559 1 95.56 190 PHE A O 1
ATOM 1539 N N . PHE A 1 191 ? 0.06 -29.75 -5.809 1 97.25 191 PHE A N 1
ATOM 1540 C CA . PHE A 1 191 ? -0.736 -29.578 -7.02 1 97.25 191 PHE A CA 1
ATOM 1541 C C . PHE A 1 191 ? -1.255 -30.922 -7.52 1 97.25 191 PHE A C 1
ATOM 1543 O O . PHE A 1 191 ? -2.338 -31 -8.102 1 97.25 191 PHE A O 1
ATOM 1550 N N . ARG A 1 192 ? -0.49 -31.922 -7.293 1 97.06 192 ARG A N 1
ATOM 1551 C CA . ARG A 1 192 ? -0.986 -33.25 -7.652 1 97.06 192 ARG A CA 1
ATOM 1552 C C . ARG A 1 192 ? -2.326 -33.531 -6.984 1 97.06 192 ARG A C 1
ATOM 1554 O O . ARG A 1 192 ? -3.281 -33.938 -7.645 1 97.06 192 ARG A O 1
ATOM 1561 N N . GLU A 1 193 ? -2.361 -33.219 -5.707 1 95.88 193 GLU A N 1
ATOM 1562 C CA . GLU A 1 193 ? -3.586 -33.438 -4.945 1 95.88 193 GLU A CA 1
ATOM 1563 C C . GLU A 1 193 ? -4.664 -32.438 -5.332 1 95.88 193 GLU A C 1
ATOM 1565 O O . GLU A 1 193 ? -5.82 -32.812 -5.551 1 95.88 193 GLU A O 1
ATOM 1570 N N . ARG A 1 194 ? -4.352 -31.281 -5.477 1 96.06 194 ARG A N 1
ATOM 1571 C CA . ARG A 1 194 ? -5.301 -30.203 -5.75 1 96.06 194 ARG A CA 1
ATOM 1572 C C . ARG A 1 194 ? -5.93 -30.359 -7.129 1 96.06 194 ARG A C 1
ATOM 1574 O O . ARG A 1 194 ? -7.133 -30.156 -7.297 1 96.06 194 ARG A O 1
ATOM 1581 N N . ILE A 1 195 ? -5.133 -30.703 -8.062 1 97.44 195 ILE A N 1
ATOM 1582 C CA . ILE A 1 195 ? -5.617 -30.875 -9.43 1 97.44 195 ILE A CA 1
ATOM 1583 C C . ILE A 1 195 ? -6.609 -32.031 -9.492 1 97.44 195 ILE A C 1
ATOM 1585 O O . ILE A 1 195 ? -7.645 -31.938 -10.156 1 97.44 195 ILE A O 1
ATOM 1589 N N . GLU A 1 196 ? -6.316 -33.062 -8.836 1 96 196 GLU A N 1
ATOM 1590 C CA . GLU A 1 196 ? -7.242 -34.188 -8.805 1 96 196 GLU A CA 1
ATOM 1591 C C . GLU A 1 196 ? -8.594 -33.781 -8.234 1 96 196 GLU A C 1
ATOM 1593 O O . GLU A 1 196 ? -9.641 -34.094 -8.812 1 96 196 GLU A O 1
ATOM 1598 N N . GLU A 1 197 ? -8.547 -33.062 -7.129 1 95 197 GLU A N 1
ATOM 1599 C CA . GLU A 1 197 ? -9.773 -32.594 -6.496 1 95 197 GLU A CA 1
ATOM 1600 C C . GLU A 1 197 ? -10.539 -31.641 -7.406 1 95 197 GLU A C 1
ATOM 1602 O O . GLU A 1 197 ? -11.758 -31.766 -7.562 1 95 197 GLU A O 1
ATOM 1607 N N . GLU A 1 198 ? -9.859 -30.766 -7.996 1 96.44 198 GLU A N 1
ATOM 1608 C CA . GLU A 1 198 ? -10.492 -29.766 -8.852 1 96.44 198 GLU A CA 1
ATOM 1609 C C . GLU A 1 198 ? -11.086 -30.391 -10.102 1 96.44 198 GLU A C 1
ATOM 1611 O O . GLU A 1 198 ? -12.188 -30.031 -10.531 1 96.44 198 GLU A O 1
ATOM 1616 N N . GLU A 1 199 ? -10.398 -31.359 -10.656 1 96.81 199 GLU A N 1
ATOM 1617 C CA . GLU A 1 199 ? -10.891 -32 -11.875 1 96.81 199 GLU A CA 1
ATOM 1618 C C . GLU A 1 199 ? -12.109 -32.875 -11.594 1 96.81 199 GLU A C 1
ATOM 1620 O O . GLU A 1 199 ? -12.977 -33.031 -12.453 1 96.81 199 GLU A O 1
ATOM 1625 N N . LEU A 1 200 ? -12.234 -33.375 -10.375 1 95 200 LEU A N 1
ATOM 1626 C CA . LEU A 1 200 ? -13.453 -34.094 -9.984 1 95 200 LEU A CA 1
ATOM 1627 C C . LEU A 1 200 ? -14.656 -33.156 -10.07 1 95 200 LEU A C 1
ATOM 1629 O O . LEU A 1 200 ? -15.695 -33.531 -10.617 1 95 200 LEU A O 1
ATOM 1633 N N . THR A 1 201 ? -14.422 -31.984 -9.555 1 95.06 201 THR A N 1
ATOM 1634 C CA . THR A 1 201 ? -15.508 -31.016 -9.57 1 95.06 201 THR A CA 1
ATOM 1635 C C . THR A 1 201 ? -15.773 -30.516 -10.984 1 95.06 201 THR A C 1
ATOM 1637 O O . THR A 1 201 ? -16.922 -30.266 -11.359 1 95.06 201 THR A O 1
ATOM 1640 N N . LEU A 1 202 ? -14.75 -30.406 -11.789 1 96.5 202 LEU A N 1
ATOM 1641 C CA . LEU A 1 202 ? -14.922 -29.953 -13.164 1 96.5 202 LEU A CA 1
ATOM 1642 C C . LEU A 1 202 ? -15.672 -30.984 -13.992 1 96.5 202 LEU A C 1
ATOM 1644 O O . LEU A 1 202 ? -16.484 -30.625 -14.844 1 96.5 202 LEU A O 1
ATOM 1648 N N . VAL A 1 203 ? -15.43 -32.219 -13.75 1 95.94 203 VAL A N 1
ATOM 1649 C CA . VAL A 1 203 ? -16.172 -33.281 -14.414 1 95.94 203 VAL A CA 1
ATOM 1650 C C . VAL A 1 203 ? -17.641 -33.25 -13.984 1 95.94 203 VAL A C 1
ATOM 1652 O O . VAL A 1 203 ? -18.547 -33.438 -14.805 1 95.94 203 VAL A O 1
ATOM 1655 N N . GLN A 1 204 ? -17.828 -33 -12.727 1 94.81 204 GLN A N 1
ATOM 1656 C CA . GLN A 1 204 ? -19.188 -32.906 -12.211 1 94.81 204 GLN A CA 1
ATOM 1657 C C . GLN A 1 204 ? -19.906 -31.703 -12.828 1 94.81 204 GLN A C 1
ATOM 1659 O O . GLN A 1 204 ? -21.109 -31.781 -13.133 1 94.81 204 GLN A O 1
ATOM 1664 N N . PHE A 1 205 ? -19.234 -30.625 -13.008 1 95.81 205 PHE A N 1
ATOM 1665 C CA . PHE A 1 205 ? -19.812 -29.391 -13.508 1 95.81 205 PHE A CA 1
ATOM 1666 C C . PHE A 1 205 ? -20.094 -29.484 -15 1 95.81 205 PHE A C 1
ATOM 1668 O O . PHE A 1 205 ? -21.125 -29 -15.477 1 95.81 205 PHE A O 1
ATOM 1675 N N . PHE A 1 206 ? -19.203 -30.141 -15.773 1 96.62 206 PHE A N 1
ATOM 1676 C CA . PHE A 1 206 ? -19.266 -29.953 -17.219 1 96.62 206 PHE A CA 1
ATOM 1677 C C . PHE A 1 206 ? -19.359 -31.281 -17.938 1 96.62 206 PHE A C 1
ATOM 1679 O O . PHE A 1 206 ? -19.531 -31.328 -19.172 1 96.62 206 PHE A O 1
ATOM 1686 N N . GLY A 1 207 ? -19.125 -32.344 -17.297 1 94.56 207 GLY A N 1
ATOM 1687 C CA . GLY A 1 207 ? -19.359 -33.656 -17.844 1 94.56 207 GLY A CA 1
ATOM 1688 C C . GLY A 1 207 ? -18.453 -34 -19.016 1 94.56 207 GLY A C 1
ATOM 1689 O O . GLY A 1 207 ? -17.234 -33.875 -18.922 1 94.56 207 GLY A O 1
ATOM 1690 N N . GLU A 1 208 ? -19.156 -34.281 -20.078 1 95.69 208 GLU A N 1
ATOM 1691 C CA . GLU A 1 208 ? -18.453 -34.75 -21.266 1 95.69 208 GLU A CA 1
ATOM 1692 C C . GLU A 1 208 ? -17.594 -33.656 -21.875 1 95.69 208 GLU A C 1
ATOM 1694 O O . GLU A 1 208 ? -16.531 -33.938 -22.438 1 95.69 208 GLU A O 1
ATOM 1699 N N . ASP A 1 209 ? -18.031 -32.5 -21.719 1 96.69 209 ASP A N 1
ATOM 1700 C CA . ASP A 1 209 ? -17.266 -31.375 -22.266 1 96.69 209 ASP A CA 1
ATOM 1701 C C . ASP A 1 209 ? -15.883 -31.297 -21.656 1 96.69 209 ASP A C 1
ATOM 1703 O O . ASP A 1 209 ? -14.891 -31.094 -22.359 1 96.69 209 ASP A O 1
ATOM 1707 N N . TYR A 1 210 ? -15.844 -31.484 -20.391 1 97.31 210 TYR A N 1
ATOM 1708 C CA . TYR A 1 210 ? -14.539 -31.453 -19.734 1 97.31 210 TYR A CA 1
ATOM 1709 C C . TYR A 1 210 ? -13.695 -32.656 -20.125 1 97.31 210 TYR A C 1
ATOM 1711 O O . TYR A 1 210 ? -12.484 -32.531 -20.312 1 97.31 210 TYR A O 1
ATOM 1719 N N . LEU A 1 211 ? -14.32 -33.781 -20.172 1 96.25 211 LEU A N 1
ATOM 1720 C CA . LEU A 1 211 ? -13.594 -35 -20.516 1 96.25 211 LEU A CA 1
ATOM 1721 C C . LEU A 1 211 ? -12.969 -34.906 -21.891 1 96.25 211 LEU A C 1
ATOM 1723 O O . LEU A 1 211 ? -11.836 -35.344 -22.109 1 96.25 211 LEU A O 1
ATOM 1727 N N . GLU A 1 212 ? -13.68 -34.344 -22.812 1 96.44 212 GLU A N 1
ATOM 1728 C CA . GLU A 1 212 ? -13.141 -34.125 -24.156 1 96.44 212 GLU A CA 1
ATOM 1729 C C . GLU A 1 212 ? -11.969 -33.156 -24.125 1 96.44 212 GLU A C 1
ATOM 1731 O O . GLU A 1 212 ? -10.969 -33.344 -24.812 1 96.44 212 GLU A O 1
ATOM 1736 N N . TYR A 1 213 ? -12.18 -32.156 -23.359 1 97.06 213 TYR A N 1
ATOM 1737 C CA . TYR A 1 213 ? -11.141 -31.156 -23.156 1 97.06 213 TYR A CA 1
ATOM 1738 C C . TYR A 1 213 ? -9.883 -31.781 -22.562 1 97.06 213 TYR A C 1
ATOM 1740 O O . TYR A 1 213 ? -8.773 -31.531 -23.047 1 97.06 213 TYR A O 1
ATOM 1748 N N . LYS A 1 214 ? -10.008 -32.625 -21.594 1 96.94 214 LYS A N 1
ATOM 1749 C CA . LYS A 1 214 ? -8.922 -33.281 -20.875 1 96.94 214 LYS A CA 1
ATOM 1750 C C . LYS A 1 214 ? -8.117 -34.188 -21.812 1 96.94 214 LYS A C 1
ATOM 1752 O O . LYS A 1 214 ? -6.91 -34.344 -21.625 1 96.94 214 LYS A O 1
ATOM 1757 N N . LYS A 1 215 ? -8.695 -34.656 -22.812 1 95.19 215 LYS A N 1
ATOM 1758 C CA . LYS A 1 215 ? -8.062 -35.594 -23.75 1 95.19 215 LYS A CA 1
ATOM 1759 C C . LYS A 1 215 ? -7.02 -34.875 -24.594 1 95.19 215 LYS A C 1
ATOM 1761 O O . LYS A 1 215 ? -6.035 -35.469 -25.031 1 95.19 215 LYS A O 1
ATOM 1766 N N . VAL A 1 216 ? -7.191 -33.625 -24.812 1 96.38 216 VAL A N 1
ATOM 1767 C CA . VAL A 1 216 ? -6.387 -32.969 -25.828 1 96.38 216 VAL A CA 1
ATOM 1768 C C . VAL A 1 216 ? -5.441 -31.969 -25.188 1 96.38 216 VAL A C 1
ATOM 1770 O O . VAL A 1 216 ? -4.445 -31.562 -25.797 1 96.38 216 VAL A O 1
ATOM 1773 N N . VAL A 1 217 ? -5.766 -31.5 -24.016 1 97.94 217 VAL A N 1
ATOM 1774 C CA . VAL A 1 217 ? -4.941 -30.484 -23.375 1 97.94 217 VAL A CA 1
ATOM 1775 C C . VAL A 1 217 ? -4.305 -31.062 -22.109 1 97.94 217 VAL A C 1
ATOM 1777 O O . VAL A 1 217 ? -5.004 -31.609 -21.25 1 97.94 217 VAL A O 1
ATOM 1780 N N . PRO A 1 218 ? -3.006 -30.969 -21.953 1 97.75 218 PRO A N 1
ATOM 1781 C CA . PRO A 1 218 ? -2.338 -31.484 -20.766 1 97.75 218 PRO A CA 1
ATOM 1782 C C . PRO A 1 218 ? -2.467 -30.547 -19.562 1 97.75 218 PRO A C 1
ATOM 1784 O O . PRO A 1 218 ? -2.881 -29.391 -19.719 1 97.75 218 PRO A O 1
ATOM 1787 N N . THR A 1 219 ? -2.133 -30.984 -18.359 1 97.81 219 THR A N 1
ATOM 1788 C CA . THR A 1 219 ? -2.18 -30.156 -17.156 1 97.81 219 THR A CA 1
ATOM 1789 C C . THR A 1 219 ? -1.089 -29.078 -17.203 1 97.81 219 THR A C 1
ATOM 1791 O O . THR A 1 219 ? -1.251 -28 -16.625 1 97.81 219 THR A O 1
ATOM 1794 N N . GLY A 1 220 ? 0.067 -29.438 -17.812 1 96.88 220 GLY A N 1
ATOM 1795 C CA . GLY A 1 220 ? 1.223 -28.547 -17.891 1 96.88 220 GLY A CA 1
ATOM 1796 C C . GLY A 1 220 ? 2.229 -28.781 -16.781 1 96.88 220 GLY A C 1
ATOM 1797 O O . GLY A 1 220 ? 3.338 -28.25 -16.812 1 96.88 220 GLY A O 1
ATOM 1798 N N . LEU A 1 221 ? 1.914 -29.609 -15.742 1 97.94 221 LEU A N 1
ATOM 1799 C CA . LEU A 1 221 ? 2.824 -29.938 -14.656 1 97.94 221 LEU A CA 1
ATOM 1800 C C . LEU A 1 221 ? 3.436 -31.312 -14.867 1 97.94 221 LEU A C 1
ATOM 1802 O O . LEU A 1 221 ? 2.754 -32.25 -15.312 1 97.94 221 LEU A O 1
ATOM 1806 N N . PRO A 1 222 ? 4.738 -31.391 -14.578 1 97 222 PRO A N 1
ATOM 1807 C CA . PRO A 1 222 ? 5.414 -32.656 -14.852 1 97 222 PRO A CA 1
ATOM 1808 C C . PRO A 1 222 ? 4.824 -33.844 -14.055 1 97 222 PRO A C 1
ATOM 1810 O O . PRO A 1 222 ? 4.691 -33.75 -12.836 1 97 222 PRO A O 1
ATOM 1813 N N . PHE A 1 223 ? 4.371 -34.844 -14.75 1 96.31 223 PHE A N 1
ATOM 1814 C CA . PHE A 1 223 ? 3.979 -36.156 -14.195 1 96.31 223 PHE A CA 1
ATOM 1815 C C . PHE A 1 223 ? 2.65 -36.031 -13.453 1 96.31 223 PHE A C 1
ATOM 1817 O O . PHE A 1 223 ? 2.367 -36.812 -12.555 1 96.31 223 PHE A O 1
ATOM 1824 N N . ILE A 1 224 ? 1.893 -35.031 -13.695 1 96.31 224 ILE A N 1
ATOM 1825 C CA . ILE A 1 224 ? 0.554 -34.875 -13.141 1 96.31 224 ILE A CA 1
ATOM 1826 C C . ILE A 1 224 ? -0.484 -34.938 -14.258 1 96.31 224 ILE A C 1
ATOM 1828 O O . ILE A 1 224 ? -0.571 -34.062 -15.102 1 96.31 224 ILE A O 1
ATOM 1832 N N . GLN A 1 225 ? -1.294 -35.938 -14.234 1 93.88 225 GLN A N 1
ATOM 1833 C CA . GLN A 1 225 ? -2.252 -36.156 -15.312 1 93.88 225 GLN A CA 1
ATOM 1834 C C . GLN A 1 225 ? -3.656 -35.719 -14.898 1 93.88 225 GLN A C 1
ATOM 1836 O O . GLN A 1 225 ? -4.516 -35.5 -15.75 1 93.88 225 GLN A O 1
ATOM 1841 N N . GLY A 1 226 ? -3.912 -35.625 -13.594 1 93.38 226 GLY A N 1
ATOM 1842 C CA . GLY A 1 226 ? -5.25 -35.312 -13.109 1 93.38 226 GLY A CA 1
ATOM 1843 C C . GLY A 1 226 ? -6.078 -36.531 -12.797 1 93.38 226 GLY A C 1
ATOM 1844 O O . GLY A 1 226 ? -5.535 -37.562 -12.406 1 93.38 226 GLY A O 1
ATOM 1845 N N . ILE A 1 227 ? -7.352 -36.344 -12.797 1 89.5 227 ILE A N 1
ATOM 1846 C CA . ILE A 1 227 ? -8.25 -37.438 -12.414 1 89.5 227 ILE A CA 1
ATOM 1847 C C . ILE A 1 227 ? -8.18 -38.562 -13.453 1 89.5 227 ILE A C 1
ATOM 1849 O O . ILE A 1 227 ? -8.055 -38.281 -14.656 1 89.5 227 ILE A O 1
ATOM 1853 N N . LYS A 1 228 ? -8.117 -39.781 -12.891 1 82.88 228 LYS A N 1
ATOM 1854 C CA . LYS A 1 228 ? -8.148 -40.938 -13.781 1 82.88 228 LYS A CA 1
ATOM 1855 C C . LYS A 1 228 ? -9.578 -41.312 -14.164 1 82.88 228 LYS A C 1
ATOM 1857 O O . LYS A 1 228 ? -10.445 -41.406 -13.297 1 82.88 228 LYS A O 1
ATOM 1862 N N . VAL A 1 229 ? -9.914 -41.062 -15.445 1 70.12 229 VAL A N 1
ATOM 1863 C CA . VAL A 1 229 ? -11.242 -41.438 -15.914 1 70.12 229 VAL A CA 1
ATOM 1864 C C . VAL A 1 229 ? -11.195 -42.875 -16.5 1 70.12 229 VAL A C 1
ATOM 1866 O O . VAL A 1 229 ? -10.289 -43.188 -17.266 1 70.12 229 VAL A O 1
ATOM 1869 N N . GLU A 1 230 ? -11.664 -43.875 -15.703 1 59.81 230 GLU A N 1
ATOM 1870 C CA . GLU A 1 230 ? -11.766 -45.219 -16.234 1 59.81 230 GLU A CA 1
ATOM 1871 C C . GLU A 1 230 ? -12.492 -45.219 -17.578 1 59.81 230 GLU A C 1
ATOM 1873 O O . GLU A 1 230 ? -13.477 -44.531 -17.766 1 59.81 230 GLU A O 1
ATOM 1878 N N . PRO A 1 231 ? -11.875 -46.125 -18.5 1 53.56 231 PRO A N 1
ATOM 1879 C CA . PRO A 1 231 ? -12.586 -46.312 -19.766 1 53.56 231 PRO A CA 1
ATOM 1880 C C . PRO A 1 231 ? -14 -46.875 -19.562 1 53.56 231 PRO A C 1
ATOM 1882 O O . PRO A 1 231 ? -14.266 -47.562 -18.594 1 53.56 231 PRO A O 1
ATOM 1885 N N . THR B 1 1 ? -24.219 -3.482 -8.945 1 53 1 THR B N 1
ATOM 1886 C CA . THR B 1 1 ? -23.703 -2.115 -9.016 1 53 1 THR B CA 1
ATOM 1887 C C . THR B 1 1 ? -22.953 -1.749 -7.734 1 53 1 THR B C 1
ATOM 1889 O O . THR B 1 1 ? -21.812 -1.31 -7.785 1 53 1 THR B O 1
ATOM 1892 N N . LYS B 1 2 ? -23.562 -1.923 -6.59 1 58.94 2 LYS B N 1
ATOM 1893 C CA . LYS B 1 2 ? -22.953 -1.597 -5.305 1 58.94 2 LYS B CA 1
ATOM 1894 C C . LYS B 1 2 ? -21.703 -2.436 -5.055 1 58.94 2 LYS B C 1
ATOM 1896 O O . LYS B 1 2 ? -20.703 -1.929 -4.547 1 58.94 2 LYS B O 1
ATOM 1901 N N . VAL B 1 3 ? -21.859 -3.701 -5.59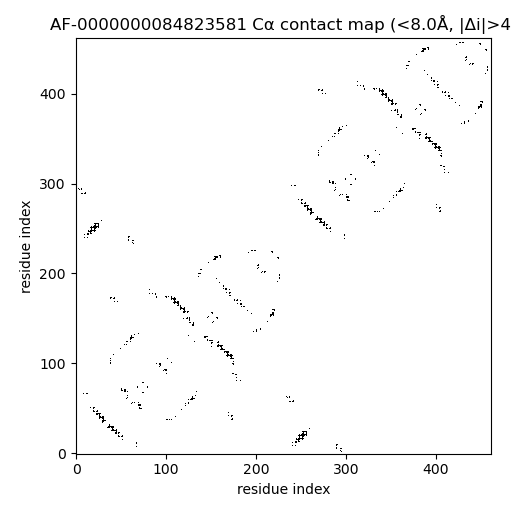8 1 60.78 3 VAL B N 1
ATOM 1902 C CA . VAL B 1 3 ? -20.766 -4.641 -5.398 1 60.78 3 VAL B CA 1
ATOM 1903 C C . VAL B 1 3 ? -19.562 -4.199 -6.219 1 60.78 3 VAL B C 1
ATOM 1905 O O . VAL B 1 3 ? -18.422 -4.219 -5.73 1 60.78 3 VAL B O 1
ATOM 1908 N N . LEU B 1 4 ? -19.797 -3.701 -7.449 1 66.62 4 LEU B N 1
ATOM 1909 C CA . LEU B 1 4 ? -18.719 -3.273 -8.328 1 66.62 4 LEU B CA 1
ATOM 1910 C C . LEU B 1 4 ? -18.047 -2.01 -7.801 1 66.62 4 LEU B C 1
ATOM 1912 O O . LEU B 1 4 ? -16.828 -1.859 -7.895 1 66.62 4 LEU B O 1
ATOM 1916 N N . ILE B 1 5 ? -18.906 -1.136 -7.211 1 70.94 5 ILE B N 1
ATOM 1917 C CA . ILE B 1 5 ? -18.359 0.091 -6.637 1 70.94 5 ILE B CA 1
ATOM 1918 C C . ILE B 1 5 ? -17.469 -0.247 -5.441 1 70.94 5 ILE B C 1
ATOM 1920 O O . ILE B 1 5 ? -16.406 0.334 -5.27 1 70.94 5 ILE B O 1
ATOM 1924 N N . TYR B 1 6 ? -17.859 -1.236 -4.797 1 78.62 6 TYR B N 1
ATOM 1925 C CA . TYR B 1 6 ? -17.125 -1.645 -3.607 1 78.62 6 TYR B CA 1
ATOM 1926 C C . TYR B 1 6 ? -15.758 -2.195 -3.979 1 78.62 6 TYR B C 1
ATOM 1928 O O . TYR B 1 6 ? -14.734 -1.743 -3.453 1 78.62 6 TYR B O 1
ATOM 1936 N N . TRP B 1 7 ? -15.719 -2.986 -5.031 1 84.62 7 TRP B N 1
ATOM 1937 C CA . TRP B 1 7 ? -14.453 -3.582 -5.422 1 84.62 7 TRP B CA 1
ATOM 1938 C C . TRP B 1 7 ? -13.539 -2.547 -6.078 1 84.62 7 TRP B C 1
ATOM 1940 O O . TRP B 1 7 ? -12.32 -2.598 -5.922 1 84.62 7 TRP B O 1
ATOM 1950 N N . GLY B 1 8 ? -14.195 -1.619 -6.688 1 87.44 8 GLY B N 1
ATOM 1951 C CA . GLY B 1 8 ? -13.438 -0.514 -7.242 1 87.44 8 GLY B CA 1
ATOM 1952 C C . GLY B 1 8 ? -12.719 0.309 -6.188 1 87.44 8 GLY B C 1
ATOM 1953 O O . GLY B 1 8 ? -11.57 0.715 -6.383 1 87.44 8 GLY B O 1
ATOM 1954 N N . THR B 1 9 ? -13.375 0.551 -5.125 1 91.44 9 THR B N 1
ATOM 1955 C CA . THR B 1 9 ? -12.789 1.3 -4.02 1 91.44 9 THR B CA 1
ATOM 1956 C C . THR B 1 9 ? -11.625 0.526 -3.402 1 91.44 9 THR B C 1
ATOM 1958 O O . THR B 1 9 ? -10.57 1.1 -3.115 1 91.44 9 THR B O 1
ATOM 1961 N N . LEU B 1 10 ? -11.844 -0.776 -3.219 1 93.44 10 LEU B N 1
ATOM 1962 C CA . LEU B 1 10 ? -10.789 -1.607 -2.652 1 93.44 10 LEU B CA 1
ATOM 1963 C C . LEU B 1 10 ? -9.555 -1.604 -3.547 1 93.44 10 LEU B C 1
ATOM 1965 O O . LEU B 1 10 ? -8.43 -1.513 -3.055 1 93.44 10 LEU B O 1
ATOM 1969 N N . TYR B 1 11 ? -9.797 -1.731 -4.801 1 94.38 11 TYR B N 1
ATOM 1970 C CA . TYR B 1 11 ? -8.719 -1.657 -5.781 1 94.38 11 TYR B CA 1
ATOM 1971 C C . TYR B 1 11 ? -7.977 -0.332 -5.672 1 94.38 11 TYR B C 1
ATOM 1973 O O . TYR B 1 11 ? -6.742 -0.308 -5.617 1 94.38 11 TYR B O 1
ATOM 1981 N N . GLN B 1 12 ? -8.68 0.768 -5.609 1 95.06 12 GLN B N 1
ATOM 1982 C CA . GLN B 1 12 ? -8.086 2.102 -5.582 1 95.06 12 GLN B CA 1
ATOM 1983 C C . GLN B 1 12 ? -7.328 2.342 -4.281 1 95.06 12 GLN B C 1
ATOM 1985 O O . GLN B 1 12 ? -6.297 3.016 -4.27 1 95.06 12 GLN B O 1
ATOM 1990 N N . VAL B 1 13 ? -7.832 1.849 -3.209 1 96.06 13 VAL B N 1
ATOM 1991 C CA . VAL B 1 13 ? -7.137 1.944 -1.93 1 96.06 13 VAL B CA 1
ATOM 1992 C C . VAL B 1 13 ? -5.816 1.183 -2 1 96.06 13 VAL B C 1
ATOM 1994 O O . VAL B 1 13 ? -4.773 1.691 -1.577 1 96.06 13 VAL B O 1
ATOM 1997 N N . ALA B 1 14 ? -5.875 -0.011 -2.553 1 96.25 14 ALA B N 1
ATOM 1998 C CA . ALA B 1 14 ? -4.672 -0.829 -2.674 1 96.25 14 ALA B CA 1
ATOM 1999 C C . ALA B 1 14 ? -3.623 -0.135 -3.537 1 96.25 14 ALA B C 1
ATOM 2001 O O . ALA B 1 14 ? -2.436 -0.135 -3.201 1 96.25 14 ALA B O 1
ATOM 2002 N N . VAL B 1 15 ? -4.016 0.444 -4.574 1 96.62 15 VAL B N 1
ATOM 2003 C CA . VAL B 1 15 ? -3.105 1.105 -5.504 1 96.62 15 VAL B CA 1
ATOM 2004 C C . VAL B 1 15 ? -2.439 2.293 -4.812 1 96.62 15 VAL B C 1
ATOM 2006 O O . VAL B 1 15 ? -1.217 2.449 -4.871 1 96.62 15 VAL B O 1
ATOM 2009 N N . ARG B 1 16 ? -3.188 3.123 -4.16 1 96.38 16 ARG B N 1
ATOM 2010 C CA . ARG B 1 16 ? -2.66 4.309 -3.496 1 96.38 16 ARG B CA 1
ATOM 2011 C C . ARG B 1 16 ? -1.742 3.928 -2.34 1 96.38 16 ARG B C 1
ATOM 2013 O O . ARG B 1 16 ? -0.648 4.48 -2.199 1 96.38 16 ARG B O 1
ATOM 2020 N N . ALA B 1 17 ? -2.217 2.984 -1.569 1 97.81 17 ALA B N 1
ATOM 2021 C CA . ALA B 1 17 ? -1.409 2.545 -0.434 1 97.81 17 ALA B CA 1
ATOM 2022 C C . ALA B 1 17 ? -0.112 1.893 -0.903 1 97.81 17 ALA B C 1
ATOM 2024 O O . ALA B 1 17 ? 0.953 2.131 -0.328 1 97.81 17 ALA B O 1
ATOM 2025 N N . GLY B 1 18 ? -0.203 1.055 -1.91 1 97.75 18 GLY B N 1
ATOM 2026 C CA . GLY B 1 18 ? 0.988 0.436 -2.469 1 97.75 18 GLY B CA 1
ATOM 2027 C C . GLY B 1 18 ? 1.99 1.442 -3.002 1 97.75 18 GLY B C 1
ATOM 2028 O O . GLY B 1 18 ? 3.195 1.297 -2.791 1 97.75 18 GLY B O 1
ATOM 2029 N N . PHE B 1 19 ? 1.487 2.432 -3.719 1 97.56 19 PHE B N 1
ATOM 2030 C CA . PHE B 1 19 ? 2.338 3.488 -4.254 1 97.56 19 PHE B CA 1
ATOM 2031 C C . PHE B 1 19 ? 3.031 4.246 -3.133 1 97.56 19 PHE B C 1
ATOM 2033 O O . PHE B 1 19 ? 4.23 4.52 -3.209 1 97.56 19 PHE B O 1
ATOM 2040 N N . LEU B 1 20 ? 2.299 4.605 -2.105 1 97.88 20 LEU B N 1
ATOM 2041 C CA . LEU B 1 20 ? 2.863 5.332 -0.974 1 97.88 20 LEU B CA 1
ATOM 2042 C C . LEU B 1 20 ? 3.91 4.492 -0.253 1 97.88 20 LEU B C 1
ATOM 2044 O O . LEU B 1 20 ? 4.957 5.004 0.144 1 97.88 20 LEU B O 1
ATOM 2048 N N . GLY B 1 21 ? 3.584 3.205 -0.07 1 97.88 21 GLY B N 1
ATOM 2049 C CA . GLY B 1 21 ? 4.57 2.312 0.518 1 97.88 21 GLY B CA 1
ATOM 2050 C C . GLY B 1 21 ? 5.848 2.217 -0.296 1 97.88 21 GLY B C 1
ATOM 2051 O O . GLY B 1 21 ? 6.949 2.266 0.257 1 97.88 21 GLY B O 1
ATOM 2052 N N . PHE B 1 22 ? 5.699 2.068 -1.59 1 97.56 22 PHE B N 1
ATOM 2053 C CA . PHE B 1 22 ? 6.836 2 -2.5 1 97.56 22 PHE B CA 1
ATOM 2054 C C . PHE B 1 22 ? 7.691 3.26 -2.395 1 97.56 22 PHE B C 1
ATOM 2056 O O . PHE B 1 22 ? 8.906 3.178 -2.221 1 97.56 22 PHE B O 1
ATOM 2063 N N . ALA B 1 23 ? 6.996 4.387 -2.492 1 96.5 23 ALA B N 1
ATOM 2064 C CA . ALA B 1 23 ? 7.699 5.664 -2.428 1 96.5 23 ALA B CA 1
ATOM 2065 C C . ALA B 1 23 ? 8.391 5.844 -1.082 1 96.5 23 ALA B C 1
ATOM 2067 O O . ALA B 1 23 ? 9.5 6.387 -1.014 1 96.5 23 ALA B O 1
ATOM 2068 N N . PHE B 1 24 ? 7.758 5.434 -0.004 1 97.62 24 PHE B N 1
ATOM 2069 C CA . PHE B 1 24 ? 8.375 5.496 1.317 1 97.62 24 PHE B CA 1
ATOM 2070 C C . PHE B 1 24 ? 9.633 4.645 1.368 1 97.62 24 PHE B C 1
ATOM 2072 O O . PHE B 1 24 ? 10.664 5.082 1.884 1 97.62 24 PHE B O 1
ATOM 2079 N N . GLY B 1 25 ? 9.57 3.434 0.812 1 94.31 25 GLY B N 1
ATOM 2080 C CA . GLY B 1 25 ? 10.742 2.578 0.756 1 94.31 25 GLY B CA 1
ATOM 2081 C C . GLY B 1 25 ? 11.891 3.193 -0.014 1 94.31 25 GLY B C 1
ATOM 2082 O O . GLY B 1 25 ? 13.047 3.121 0.419 1 94.31 25 GLY B O 1
ATOM 2083 N N . CYS B 1 26 ? 11.539 3.791 -1.11 1 91.81 26 CYS B N 1
ATOM 2084 C CA . CYS B 1 26 ? 12.562 4.496 -1.879 1 91.81 26 CYS B CA 1
ATOM 2085 C C . CYS B 1 26 ? 13.18 5.625 -1.062 1 91.81 26 CYS B C 1
ATOM 2087 O O . CYS B 1 26 ? 14.391 5.84 -1.11 1 91.81 26 CYS B O 1
ATOM 2089 N N . GLY B 1 27 ? 12.336 6.367 -0.287 1 93.44 27 GLY B N 1
ATOM 2090 C CA . GLY B 1 27 ? 12.828 7.434 0.576 1 93.44 27 GLY B CA 1
ATOM 2091 C C . GLY B 1 27 ? 13.781 6.938 1.647 1 93.44 27 GLY B C 1
ATOM 2092 O O . GLY B 1 27 ? 14.789 7.586 1.93 1 93.44 27 GLY B O 1
ATOM 2093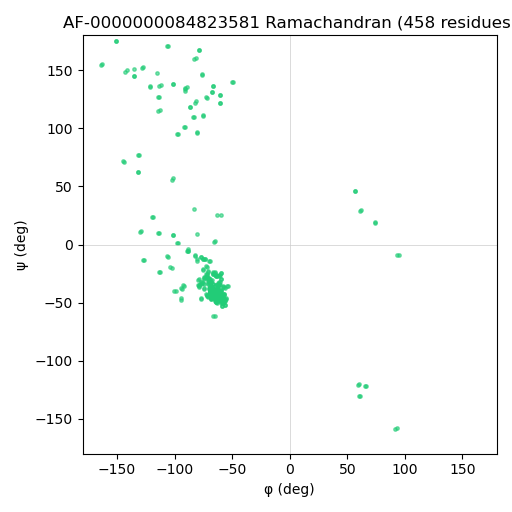 N N . VAL B 1 28 ? 13.414 5.84 2.223 1 92.62 28 VAL B N 1
ATOM 2094 C CA . VAL B 1 28 ? 14.266 5.266 3.258 1 92.62 28 VAL B CA 1
ATOM 2095 C C . VAL B 1 28 ? 15.648 4.957 2.68 1 92.62 28 VAL B C 1
ATOM 2097 O O . VAL B 1 28 ? 16.672 5.273 3.295 1 92.62 28 VAL B O 1
ATOM 2100 N N . LEU B 1 29 ? 15.703 4.508 1.549 1 86.62 29 LEU B N 1
ATOM 2101 C CA . LEU B 1 29 ? 16.969 4.137 0.924 1 86.62 29 LEU B CA 1
ATOM 2102 C C . LEU B 1 29 ? 17.781 5.375 0.566 1 86.62 29 LEU B C 1
ATOM 2104 O O . LEU B 1 29 ? 19 5.391 0.735 1 86.62 29 LEU B O 1
ATOM 2108 N N . LEU B 1 30 ? 17.062 6.293 0.028 1 86.81 30 LEU B N 1
ATOM 2109 C CA . LEU B 1 30 ? 17.734 7.543 -0.304 1 86.81 30 LEU B CA 1
ATOM 2110 C C . LEU B 1 30 ? 18.328 8.195 0.945 1 86.81 30 LEU B C 1
ATOM 2112 O O . LEU B 1 30 ? 19.328 8.906 0.868 1 86.81 30 LEU B O 1
ATOM 2116 N N . SER B 1 31 ? 17.766 7.875 2.08 1 90.38 31 SER B N 1
ATOM 2117 C CA . SER B 1 31 ? 18.172 8.492 3.34 1 90.38 31 SER B CA 1
ATOM 2118 C C . SER B 1 31 ? 19.453 7.879 3.869 1 90.38 31 SER B C 1
ATOM 2120 O O . SER B 1 31 ? 20.172 8.5 4.656 1 90.38 31 SER B O 1
ATOM 2122 N N . TYR B 1 32 ? 19.766 6.484 3.746 1 79.06 32 TYR B N 1
ATOM 2123 C CA . TYR B 1 32 ? 20.875 5.754 4.359 1 79.06 32 TYR B CA 1
ATOM 2124 C C . TYR B 1 32 ? 22.156 5.953 3.57 1 79.06 32 TYR B C 1
ATOM 2126 O O . TYR B 1 32 ? 23.25 5.73 4.094 1 79.06 32 TYR B O 1
ATOM 2134 N N . GLY B 1 33 ? 22.328 6.754 2.633 1 64.75 33 GLY B N 1
ATOM 2135 C CA . GLY B 1 33 ? 23.594 6.879 1.906 1 64.75 33 GLY B CA 1
ATOM 2136 C C . GLY B 1 33 ? 24.25 8.234 2.092 1 64.75 33 GLY B C 1
ATOM 2137 O O . GLY B 1 33 ? 23.688 9.117 2.732 1 64.75 33 GLY B O 1
ATOM 2138 N N . GLN B 1 34 ? 25.531 8.148 2.074 1 66.19 34 GLN B N 1
ATOM 2139 C CA . GLN B 1 34 ? 26.312 9.383 2.016 1 66.19 34 GLN B CA 1
ATOM 2140 C C . GLN B 1 34 ? 25.969 10.18 0.763 1 66.19 34 GLN B C 1
ATOM 2142 O O . GLN B 1 34 ? 26.75 11.047 0.347 1 66.19 34 GLN B O 1
ATOM 2147 N N . SER B 1 35 ? 24.703 9.836 0.372 1 69.81 35 SER B N 1
ATOM 2148 C CA . SER B 1 35 ? 24.297 10.469 -0.881 1 69.81 35 SER B CA 1
ATOM 2149 C C . SER B 1 35 ? 23.938 11.938 -0.675 1 69.81 35 SER B C 1
ATOM 2151 O O . SER B 1 35 ? 23.547 12.336 0.424 1 69.81 35 SER B O 1
ATOM 2153 N N . SER B 1 36 ? 24.203 12.711 -1.616 1 82.06 36 SER B N 1
ATOM 2154 C CA . SER B 1 36 ? 23.828 14.117 -1.661 1 82.06 36 SER B CA 1
ATOM 2155 C C . SER B 1 36 ? 22.312 14.281 -1.708 1 82.06 36 SER B C 1
ATOM 2157 O O . SER B 1 36 ? 21.797 15.398 -1.602 1 82.06 36 SER B O 1
ATOM 2159 N N . TRP B 1 37 ? 21.562 13.125 -1.644 1 88.19 37 TRP B N 1
ATOM 2160 C CA . TRP B 1 37 ? 20.109 13.172 -1.754 1 88.19 37 TRP B CA 1
ATOM 2161 C C . TRP B 1 37 ? 19.453 12.742 -0.448 1 88.19 37 TRP B C 1
ATOM 2163 O O . TRP B 1 37 ? 18.234 12.562 -0.391 1 88.19 37 TRP B O 1
ATOM 2173 N N . ARG B 1 38 ? 20.219 12.617 0.542 1 92.62 38 ARG B N 1
ATOM 2174 C CA . ARG B 1 38 ? 19.719 12.102 1.813 1 92.62 38 ARG B CA 1
ATOM 2175 C C . ARG B 1 38 ? 18.562 12.953 2.334 1 92.62 38 ARG B C 1
ATOM 2177 O O . ARG B 1 38 ? 17.562 12.414 2.826 1 92.62 38 ARG B O 1
ATOM 2184 N N . HIS B 1 39 ? 18.703 14.227 2.232 1 94.88 39 HIS B N 1
ATOM 2185 C CA . HIS B 1 39 ? 17.656 15.102 2.748 1 94.88 39 HIS B CA 1
ATOM 2186 C C . HIS B 1 39 ? 16.391 14.992 1.911 1 94.88 39 HIS B C 1
ATOM 2188 O O . HIS B 1 39 ? 15.273 15.125 2.438 1 94.88 39 HIS B O 1
ATOM 2194 N N . PHE B 1 40 ? 16.547 14.734 0.67 1 95.25 40 PHE B N 1
ATOM 2195 C CA . PHE B 1 40 ? 15.375 14.477 -0.162 1 95.25 40 PHE B CA 1
ATOM 2196 C C . PHE B 1 40 ? 14.711 13.164 0.232 1 95.25 40 PHE B C 1
ATOM 2198 O O . PHE B 1 40 ? 13.484 13.047 0.179 1 95.25 40 PHE B O 1
ATOM 2205 N N . GLY B 1 41 ? 15.531 12.25 0.584 1 95.44 41 GLY B N 1
ATOM 2206 C CA . GLY B 1 41 ? 14.992 11.016 1.121 1 95.44 41 GLY B CA 1
ATOM 2207 C C . GLY B 1 41 ? 14.133 11.227 2.355 1 95.44 41 GLY B C 1
ATOM 2208 O O . GLY B 1 41 ? 13.047 10.656 2.467 1 95.44 41 GLY B O 1
ATOM 2209 N N . TRP B 1 42 ? 14.625 12.039 3.289 1 97.31 42 TRP B N 1
ATOM 2210 C CA . TRP B 1 42 ? 13.844 12.383 4.477 1 97.31 42 TRP B CA 1
ATOM 2211 C C . TRP B 1 42 ? 12.516 13.016 4.09 1 97.31 42 TRP B C 1
ATOM 2213 O O . TRP B 1 42 ? 11.477 12.703 4.676 1 97.31 42 TRP B O 1
ATOM 2223 N N . TYR B 1 43 ? 12.641 13.852 3.156 1 98.06 43 TYR B N 1
ATOM 2224 C CA . TYR B 1 43 ? 11.453 14.539 2.668 1 98.06 43 TYR B CA 1
ATOM 2225 C C . TYR B 1 43 ? 10.438 13.555 2.102 1 98.06 43 TYR B C 1
ATOM 2227 O O . TYR B 1 43 ? 9.258 13.602 2.438 1 98.06 43 TYR B O 1
ATOM 2235 N N . LEU B 1 44 ? 10.922 12.633 1.258 1 96.88 44 LEU B N 1
ATOM 2236 C CA . LEU B 1 44 ? 10.047 11.648 0.629 1 96.88 44 LEU B CA 1
ATOM 2237 C C . LEU B 1 44 ? 9.383 10.766 1.679 1 96.88 44 LEU B C 1
ATOM 2239 O O . LEU B 1 44 ? 8.188 10.477 1.585 1 96.88 44 LEU B O 1
ATOM 2243 N N . CYS B 1 45 ? 10.117 10.359 2.613 1 97.75 45 CYS B N 1
ATOM 2244 C CA . CYS B 1 45 ? 9.555 9.578 3.713 1 97.75 45 CYS B CA 1
ATOM 2245 C C . CYS B 1 45 ? 8.492 10.367 4.457 1 97.75 45 CYS B C 1
ATOM 2247 O O . CYS B 1 45 ? 7.422 9.844 4.77 1 97.75 45 CYS B O 1
ATOM 2249 N N . SER B 1 46 ? 8.758 11.594 4.742 1 98.44 46 SER B N 1
ATOM 2250 C CA . SER B 1 46 ? 7.832 12.453 5.473 1 98.44 46 SER B CA 1
ATOM 2251 C C . SER B 1 46 ? 6.531 12.641 4.695 1 98.44 46 SER B C 1
ATOM 2253 O O . SER B 1 46 ? 5.441 12.523 5.258 1 98.44 46 SER B O 1
ATOM 2255 N N . LEU B 1 47 ? 6.711 12.906 3.414 1 98.06 47 LEU B N 1
ATOM 2256 C CA . LEU B 1 47 ? 5.566 13.172 2.553 1 98.06 47 LEU B CA 1
ATOM 2257 C C . LEU B 1 47 ? 4.676 11.938 2.441 1 98.06 47 LEU B C 1
ATOM 2259 O O . LEU B 1 47 ? 3.457 12.031 2.621 1 98.06 47 LEU B O 1
ATOM 2263 N N . THR B 1 48 ? 5.258 10.828 2.164 1 98.31 48 THR B N 1
ATOM 2264 C CA . THR B 1 48 ? 4.488 9.609 1.957 1 98.31 48 THR B CA 1
ATOM 2265 C C . THR B 1 48 ? 3.873 9.125 3.268 1 98.31 48 THR B C 1
ATOM 2267 O O . THR B 1 48 ? 2.746 8.625 3.283 1 98.31 48 THR B O 1
ATOM 2270 N N . PHE B 1 49 ? 4.594 9.273 4.352 1 98.5 49 PHE B N 1
ATOM 2271 C CA . PHE B 1 49 ? 4.051 8.898 5.652 1 98.5 49 PHE B CA 1
ATOM 2272 C C . PHE B 1 49 ? 2.842 9.758 6 1 98.5 49 PHE B C 1
ATOM 2274 O O . PHE B 1 49 ? 1.854 9.258 6.539 1 98.5 49 PHE B O 1
ATOM 2281 N N . PHE B 1 50 ? 2.914 11 5.73 1 98.5 50 PHE B N 1
ATOM 2282 C CA . PHE B 1 50 ? 1.815 11.914 6.02 1 98.5 50 PHE B CA 1
ATOM 2283 C C . PHE B 1 50 ? 0.532 11.445 5.344 1 98.5 50 PHE B C 1
ATOM 2285 O O . PHE B 1 50 ? -0.494 11.266 6 1 98.5 50 PHE B O 1
ATOM 2292 N N . HIS B 1 51 ? 0.583 11.195 4.055 1 98 51 HIS B N 1
ATOM 2293 C CA . HIS B 1 51 ? -0.601 10.828 3.283 1 98 51 HIS B CA 1
ATOM 2294 C C . HIS B 1 51 ? -1.113 9.453 3.674 1 98 51 HIS B C 1
ATOM 2296 O O . HIS B 1 51 ? -2.322 9.242 3.801 1 98 51 HIS B O 1
ATOM 2302 N N . TYR B 1 52 ? -0.182 8.539 3.85 1 98.31 52 TYR B N 1
ATOM 2303 C CA . TYR B 1 52 ? -0.544 7.176 4.223 1 98.31 52 TYR B CA 1
ATOM 2304 C C . TYR B 1 52 ? -1.211 7.145 5.594 1 98.31 52 TYR B C 1
ATOM 2306 O O . TYR B 1 52 ? -2.285 6.559 5.754 1 98.31 52 TYR B O 1
ATOM 2314 N N . SER B 1 53 ? -0.629 7.816 6.613 1 98.06 53 SER B N 1
ATOM 2315 C CA . SER B 1 53 ? -1.158 7.789 7.973 1 98.06 53 SER B CA 1
ATOM 2316 C C . SER B 1 53 ? -2.459 8.578 8.078 1 98.06 53 SER B C 1
ATOM 2318 O O . SER B 1 53 ? -3.316 8.266 8.906 1 98.06 53 SER B O 1
ATOM 2320 N N . GLU B 1 54 ? -2.586 9.617 7.211 1 97.81 54 GLU B N 1
ATOM 2321 C CA . GLU B 1 54 ? -3.846 10.359 7.195 1 97.81 54 GLU B CA 1
ATOM 2322 C C . GLU B 1 54 ? -5.027 9.43 6.918 1 97.81 54 GLU B C 1
ATOM 2324 O O . GLU B 1 54 ? -6.059 9.516 7.586 1 97.81 54 GLU B O 1
ATOM 2329 N N . TYR B 1 55 ? -4.855 8.617 5.941 1 97.5 55 TYR B N 1
ATOM 2330 C CA . TYR B 1 55 ? -5.898 7.676 5.566 1 97.5 55 TYR B CA 1
ATOM 2331 C C . TYR B 1 55 ? -6.164 6.68 6.691 1 97.5 55 TYR B C 1
ATOM 2333 O O . TYR B 1 55 ? -7.32 6.445 7.059 1 97.5 55 TYR B O 1
ATOM 2341 N N . LEU B 1 56 ? -5.129 6.121 7.258 1 97.25 56 LEU B N 1
ATOM 2342 C CA . LEU B 1 56 ? -5.273 5.098 8.289 1 97.25 56 LEU B CA 1
ATOM 2343 C C . LEU B 1 56 ? -5.914 5.676 9.539 1 97.25 56 LEU B C 1
ATOM 2345 O O . LEU B 1 56 ? -6.793 5.051 10.141 1 97.25 56 LEU B O 1
ATOM 2349 N N . VAL B 1 57 ? -5.465 6.816 9.953 1 97.56 57 VAL B N 1
ATOM 2350 C CA . VAL B 1 57 ? -5.992 7.43 11.164 1 97.56 57 VAL B CA 1
ATOM 2351 C C . VAL B 1 57 ? -7.461 7.789 10.969 1 97.56 57 VAL B C 1
ATOM 2353 O O . VAL B 1 57 ? -8.273 7.633 11.883 1 97.56 57 VAL B O 1
ATOM 2356 N N . THR B 1 58 ? -7.816 8.289 9.781 1 96.62 58 THR B N 1
ATOM 2357 C CA . THR B 1 58 ? -9.219 8.555 9.492 1 96.62 58 THR B CA 1
ATOM 2358 C C . THR B 1 58 ? -10.039 7.27 9.578 1 96.62 58 THR B C 1
ATOM 2360 O O . THR B 1 58 ? -11.133 7.262 10.148 1 96.62 58 THR B O 1
ATOM 2363 N N . ALA B 1 59 ? -9.477 6.203 9.039 1 95.19 59 ALA B N 1
ATOM 2364 C CA . ALA B 1 59 ? -10.164 4.914 9.047 1 95.19 59 ALA B CA 1
ATOM 2365 C C . ALA B 1 59 ? -10.461 4.457 10.469 1 95.19 59 ALA B C 1
ATOM 2367 O O . ALA B 1 59 ? -11.484 3.814 10.719 1 95.19 59 ALA B O 1
ATOM 2368 N N . VAL B 1 60 ? -9.641 4.855 11.391 1 94.75 60 VAL B N 1
ATOM 2369 C CA . VAL B 1 60 ? -9.766 4.379 12.766 1 94.75 60 VAL B CA 1
ATOM 2370 C C . VAL B 1 60 ? -10.594 5.363 13.586 1 94.75 60 VAL B C 1
ATOM 2372 O O . VAL B 1 60 ? -11.461 4.961 14.367 1 94.75 60 VAL B O 1
ATOM 2375 N N . SER B 1 61 ? -10.445 6.613 13.367 1 94.75 61 SER B N 1
ATOM 2376 C CA . SER B 1 61 ? -11.031 7.621 14.242 1 94.75 61 SER B CA 1
ATOM 2377 C C . SER B 1 61 ? -12.414 8.047 13.742 1 94.75 61 SER B C 1
ATOM 2379 O O . SER B 1 61 ? -13.281 8.391 14.547 1 94.75 61 SER B O 1
ATOM 2381 N N . ASN B 1 62 ? -12.562 8.078 12.492 1 93.88 62 ASN B N 1
ATOM 2382 C CA . ASN B 1 62 ? -13.82 8.484 11.891 1 93.88 62 ASN B CA 1
ATOM 2383 C C . ASN B 1 62 ? -14.109 7.695 10.617 1 93.88 62 ASN B C 1
ATOM 2385 O O . ASN B 1 62 ? -14.148 8.266 9.523 1 93.88 62 ASN B O 1
ATOM 2389 N N . PRO B 1 63 ? -14.438 6.426 10.789 1 91.88 63 PRO B N 1
ATOM 2390 C CA . PRO B 1 63 ? -14.609 5.547 9.633 1 91.88 63 PRO B CA 1
ATOM 2391 C C . PRO B 1 63 ? -15.766 5.977 8.734 1 91.88 63 PRO B C 1
ATOM 2393 O O . PRO B 1 63 ? -15.742 5.73 7.527 1 91.88 63 PRO B O 1
ATOM 2396 N N . ARG B 1 64 ? -16.766 6.633 9.25 1 89.88 64 ARG B N 1
ATOM 2397 C CA . ARG B 1 64 ? -17.938 7.035 8.477 1 89.88 64 ARG B CA 1
ATOM 2398 C C . ARG B 1 64 ? -17.578 8.07 7.422 1 89.88 64 ARG B C 1
ATOM 2400 O O . ARG B 1 64 ? -18.234 8.172 6.383 1 89.88 64 ARG B O 1
ATOM 2407 N N . SER B 1 65 ? -16.516 8.781 7.691 1 90.62 65 SER B N 1
ATOM 2408 C CA . SER B 1 65 ? -16.094 9.828 6.77 1 90.62 65 SER B CA 1
ATOM 2409 C C . SER B 1 65 ? -15 9.344 5.832 1 90.62 65 SER B C 1
ATOM 2411 O O . SER B 1 65 ? -14.523 10.102 4.98 1 90.62 65 SER B O 1
ATOM 2413 N N . LEU B 1 66 ? -14.578 8.109 5.918 1 93.06 66 LEU B N 1
ATOM 2414 C CA . LEU B 1 66 ? -13.453 7.574 5.164 1 93.06 66 LEU B CA 1
ATOM 2415 C C . LEU B 1 66 ? -13.781 7.512 3.674 1 93.06 66 LEU B C 1
ATOM 2417 O O . LEU B 1 66 ? -14.867 7.07 3.291 1 93.06 66 LEU B O 1
ATOM 2421 N N . SER B 1 67 ? -12.961 7.977 2.879 1 92.81 67 SER B N 1
ATOM 2422 C CA . SER B 1 67 ? -13.039 7.922 1.422 1 92.81 67 SER B CA 1
ATOM 2423 C C . SER B 1 67 ? -11.656 7.914 0.79 1 92.81 67 SER B C 1
ATOM 2425 O O . SER B 1 67 ? -10.648 8 1.494 1 92.81 67 SER B O 1
ATOM 2427 N N . LEU B 1 68 ? -11.602 7.762 -0.5 1 93.38 68 LEU B N 1
ATOM 2428 C CA . LEU B 1 68 ? -10.32 7.801 -1.197 1 93.38 68 LEU B CA 1
ATOM 2429 C C . LEU B 1 68 ? -9.633 9.148 -1.006 1 93.38 68 LEU B C 1
ATOM 2431 O O . LEU B 1 68 ? -8.406 9.227 -0.969 1 93.38 68 LEU B O 1
ATOM 2435 N N . ASP B 1 69 ? -10.391 10.133 -0.78 1 93.94 69 ASP B N 1
ATOM 2436 C CA . ASP B 1 69 ? -9.852 11.477 -0.613 1 93.94 69 ASP B CA 1
ATOM 2437 C C . ASP B 1 69 ? -9.148 11.625 0.737 1 93.94 69 ASP B C 1
ATOM 2439 O O . ASP B 1 69 ? -8.43 12.602 0.964 1 93.94 69 ASP B O 1
ATOM 2443 N N . SER B 1 70 ? -9.328 10.695 1.607 1 95.12 70 SER B N 1
ATOM 2444 C CA . SER B 1 70 ? -8.727 10.75 2.938 1 95.12 70 SER B CA 1
ATOM 2445 C C . SER B 1 70 ? -7.219 10.555 2.873 1 95.12 70 SER B C 1
ATOM 2447 O O . SER B 1 70 ? -6.508 10.859 3.832 1 95.12 70 SER B O 1
ATOM 2449 N N . PHE B 1 71 ? -6.75 10.07 1.685 1 96.44 71 PHE B N 1
ATOM 2450 C CA . PHE B 1 71 ? -5.305 10.031 1.478 1 96.44 71 PHE B CA 1
ATOM 2451 C C . PHE B 1 71 ? -4.746 11.438 1.305 1 96.44 71 PHE B C 1
ATOM 2453 O O . PHE B 1 71 ? -3.541 11.656 1.456 1 96.44 71 PHE B O 1
ATOM 2460 N N . LEU B 1 72 ? -5.574 12.383 0.905 1 95.19 72 LEU B N 1
ATOM 2461 C CA . LEU B 1 72 ? -5.219 13.773 0.639 1 95.19 72 LEU B CA 1
ATOM 2462 C C . LEU B 1 72 ? -4.191 13.867 -0.483 1 95.19 72 LEU B C 1
ATOM 2464 O O . LEU B 1 72 ? -3.283 14.703 -0.431 1 95.19 72 LEU B O 1
ATOM 2468 N N . LEU B 1 73 ? -4.168 12.93 -1.437 1 90 73 LEU B N 1
ATOM 2469 C CA . LEU B 1 73 ? -3.25 12.953 -2.568 1 90 73 LEU B CA 1
ATOM 2470 C C . LEU B 1 73 ? -3.709 13.953 -3.621 1 90 73 LEU B C 1
ATOM 2472 O O . LEU B 1 73 ? -2.885 14.625 -4.246 1 90 73 LEU B O 1
ATOM 2476 N N . ASN B 1 74 ? -5.047 13.914 -3.977 1 79.56 74 ASN B N 1
ATOM 2477 C CA . ASN B 1 74 ? -5.625 14.875 -4.914 1 79.56 74 ASN B CA 1
ATOM 2478 C C . ASN B 1 74 ? -6.41 15.961 -4.188 1 79.56 74 ASN B C 1
ATOM 2480 O O . ASN B 1 74 ? -7.602 16.141 -4.438 1 79.56 74 ASN B O 1
ATOM 2484 N N . HIS B 1 75 ? -5.707 16.594 -3.34 1 70.12 75 HIS B N 1
ATOM 2485 C CA . HIS B 1 75 ? -6.234 17.562 -2.387 1 70.12 75 HIS B CA 1
ATOM 2486 C C . HIS B 1 75 ? -6.77 18.797 -3.098 1 70.12 75 HIS B C 1
ATOM 2488 O O . HIS B 1 75 ? -7.918 19.203 -2.885 1 70.12 75 HIS B O 1
ATOM 2494 N N . SER B 1 76 ? -5.84 19.531 -3.852 1 82.44 76 SER B N 1
ATOM 2495 C CA . SER B 1 76 ? -6.176 20.766 -4.566 1 82.44 76 SER B CA 1
ATOM 2496 C C . SER B 1 76 ? -5.102 21.125 -5.59 1 82.44 76 SER B C 1
ATOM 2498 O O . SER B 1 76 ? -4 20.562 -5.559 1 82.44 76 SER B O 1
ATOM 2500 N N . LEU B 1 77 ? -5.5 21.797 -6.516 1 87.5 77 LEU B N 1
ATOM 2501 C CA . LEU B 1 77 ? -4.531 22.297 -7.484 1 87.5 77 LEU B CA 1
ATOM 2502 C C . LEU B 1 77 ? -3.41 23.062 -6.793 1 87.5 77 LEU B C 1
ATOM 2504 O O . LEU B 1 77 ? -2.244 22.953 -7.172 1 87.5 77 LEU B O 1
ATOM 2508 N N . GLU B 1 78 ? -3.834 23.75 -5.746 1 89.19 78 GLU B N 1
ATOM 2509 C CA . GLU B 1 78 ? -2.861 24.531 -4.98 1 89.19 78 GLU B CA 1
ATOM 2510 C C . GLU B 1 78 ? -1.819 23.625 -4.332 1 89.19 78 GLU B C 1
ATOM 2512 O O . GLU B 1 78 ? -0.629 23.953 -4.32 1 89.19 78 GLU B O 1
ATOM 2517 N N . TYR B 1 79 ? -2.246 22.562 -3.857 1 91.31 79 TYR B N 1
ATOM 2518 C CA . TYR B 1 79 ? -1.336 21.625 -3.219 1 91.31 79 TYR B CA 1
ATOM 2519 C C . TYR B 1 79 ? -0.371 21.016 -4.234 1 91.31 79 TYR B C 1
ATOM 2521 O O . TYR B 1 79 ? 0.831 20.922 -3.977 1 91.31 79 TYR B O 1
ATOM 2529 N N . ASN B 1 80 ? -0.872 20.641 -5.391 1 93.19 80 ASN B N 1
ATOM 2530 C CA . ASN B 1 80 ? -0.047 20.047 -6.434 1 93.19 80 ASN B CA 1
ATOM 2531 C C . ASN B 1 80 ? 1.006 21.016 -6.945 1 93.19 80 ASN B C 1
ATOM 2533 O O . ASN B 1 80 ? 2.152 20.641 -7.18 1 93.19 80 ASN B O 1
ATOM 2537 N N . ILE B 1 81 ? 0.577 22.203 -7.105 1 94.38 81 ILE B N 1
ATOM 2538 C CA . ILE B 1 81 ? 1.498 23.234 -7.551 1 94.38 81 ILE B CA 1
ATOM 2539 C C . ILE B 1 81 ? 2.58 23.453 -6.496 1 94.38 81 ILE B C 1
ATOM 2541 O O . ILE B 1 81 ? 3.76 23.594 -6.828 1 94.38 81 ILE B O 1
ATOM 2545 N N . ALA B 1 82 ? 2.137 23.516 -5.258 1 95.38 82 ALA B N 1
ATOM 2546 C CA . ALA B 1 82 ? 3.088 23.688 -4.164 1 95.38 82 ALA B CA 1
ATOM 2547 C C . ALA B 1 82 ? 4.105 22.547 -4.137 1 95.38 82 ALA B C 1
ATOM 2549 O O . ALA B 1 82 ? 5.312 22.797 -4.047 1 95.38 82 ALA B O 1
ATOM 2550 N N . ALA B 1 83 ? 3.625 21.328 -4.258 1 95.19 83 ALA B N 1
ATOM 2551 C CA . ALA B 1 83 ? 4.516 20.172 -4.246 1 95.19 83 ALA B CA 1
ATOM 2552 C C . ALA B 1 83 ? 5.5 20.234 -5.41 1 95.19 83 ALA B C 1
ATOM 2554 O O . ALA B 1 83 ? 6.707 20.078 -5.219 1 95.19 83 ALA B O 1
ATOM 2555 N N . ALA B 1 84 ? 5.016 20.484 -6.562 1 96.5 84 ALA B N 1
ATOM 2556 C CA . ALA B 1 84 ? 5.859 20.562 -7.75 1 96.5 84 ALA B CA 1
ATOM 2557 C C . ALA B 1 84 ? 6.91 21.672 -7.598 1 96.5 84 ALA B C 1
ATOM 2559 O O . ALA B 1 84 ? 8.07 21.484 -7.969 1 96.5 84 ALA B O 1
ATOM 2560 N N . SER B 1 85 ? 6.473 22.781 -7.047 1 97.94 85 SER B N 1
ATOM 2561 C CA . SER B 1 85 ? 7.387 23.906 -6.855 1 97.94 85 SER B CA 1
ATOM 2562 C C . SER B 1 85 ? 8.531 23.531 -5.914 1 97.94 85 SER B C 1
ATOM 2564 O O . SER B 1 85 ? 9.672 23.922 -6.141 1 97.94 85 SER B O 1
ATOM 2566 N N . SER B 1 86 ? 8.18 22.828 -4.883 1 97.81 86 SER B N 1
ATOM 2567 C CA . SER B 1 86 ? 9.211 22.391 -3.938 1 97.81 86 SER B CA 1
ATOM 2568 C C . SER B 1 86 ? 10.227 21.484 -4.609 1 97.81 86 SER B C 1
ATOM 2570 O O . SER B 1 86 ? 11.43 21.625 -4.391 1 97.81 86 SER B O 1
ATOM 2572 N N . TRP B 1 87 ? 9.773 20.578 -5.457 1 97.44 87 TRP B N 1
ATOM 2573 C CA . TRP B 1 87 ? 10.656 19.641 -6.148 1 97.44 87 TRP B CA 1
ATOM 2574 C C . TRP B 1 87 ? 11.516 20.359 -7.176 1 97.44 87 TRP B C 1
ATOM 2576 O O . TRP B 1 87 ? 12.711 20.078 -7.312 1 97.44 87 TRP B O 1
ATOM 2586 N N . ILE B 1 88 ? 10.914 21.25 -7.832 1 97.88 88 ILE B N 1
ATOM 2587 C CA . ILE B 1 88 ? 11.625 22.016 -8.852 1 97.88 88 ILE B CA 1
ATOM 2588 C C . ILE B 1 88 ? 12.727 22.844 -8.195 1 97.88 88 ILE B C 1
ATOM 2590 O O . ILE B 1 88 ? 13.875 22.812 -8.633 1 97.88 88 ILE B O 1
ATOM 2594 N N . GLU B 1 89 ? 12.383 23.562 -7.16 1 98.25 89 GLU B N 1
ATOM 2595 C CA . GLU B 1 89 ? 13.391 24.375 -6.477 1 98.25 89 GLU B CA 1
ATOM 2596 C C . GLU B 1 89 ? 14.531 23.5 -5.961 1 98.25 89 GLU B C 1
ATOM 2598 O O . GLU B 1 89 ? 15.703 23.812 -6.16 1 98.25 89 GLU B O 1
ATOM 2603 N N . PHE B 1 90 ? 14.188 22.484 -5.344 1 97.62 90 PHE B N 1
ATOM 2604 C CA . PHE B 1 90 ? 15.203 21.594 -4.785 1 97.62 90 PHE B CA 1
ATOM 2605 C C . PHE B 1 90 ? 16.141 21.094 -5.875 1 97.62 90 PHE B C 1
ATOM 2607 O O . PHE B 1 90 ? 17.359 21.156 -5.73 1 97.62 90 PHE B O 1
ATOM 2614 N N . THR B 1 91 ? 15.57 20.609 -6.965 1 95.88 91 THR B N 1
ATOM 2615 C CA . THR B 1 91 ? 16.344 20 -8.039 1 95.88 91 THR B CA 1
ATOM 2616 C C . THR B 1 91 ? 17.25 21.016 -8.703 1 95.88 91 THR B C 1
ATOM 2618 O O . THR B 1 91 ? 18.438 20.75 -8.914 1 95.88 91 THR B O 1
ATOM 2621 N N . ILE B 1 92 ? 16.719 22.156 -8.961 1 96.75 92 ILE B N 1
ATOM 2622 C CA . ILE B 1 92 ? 17.484 23.203 -9.602 1 96.75 92 ILE B CA 1
ATOM 2623 C C . ILE B 1 92 ? 18.656 23.609 -8.711 1 96.75 92 ILE B C 1
ATOM 2625 O O . ILE B 1 92 ? 19.797 23.688 -9.172 1 96.75 92 ILE B O 1
ATOM 2629 N N . GLU B 1 93 ? 18.391 23.828 -7.488 1 96.56 93 GLU B N 1
ATOM 2630 C CA . GLU B 1 93 ? 19.438 24.266 -6.559 1 96.56 93 GLU B CA 1
ATOM 2631 C C . GLU B 1 93 ? 20.438 23.156 -6.281 1 96.56 93 GLU B C 1
ATOM 2633 O O . GLU B 1 93 ? 21.625 23.422 -6.082 1 96.56 93 GLU B O 1
ATOM 2638 N N . LYS B 1 94 ? 19.984 22 -6.312 1 94.62 94 LYS B N 1
ATOM 2639 C CA . LYS B 1 94 ? 20.891 20.875 -6.125 1 94.62 94 LYS B CA 1
ATOM 2640 C C . LYS B 1 94 ? 21.859 20.75 -7.289 1 94.62 94 LYS B C 1
ATOM 2642 O O . LYS B 1 94 ? 23.031 20.391 -7.094 1 94.62 94 LYS B O 1
ATOM 2647 N N . LEU B 1 95 ? 21.375 21.031 -8.438 1 93.62 95 LEU B N 1
ATOM 2648 C CA . LEU B 1 95 ? 22.203 20.938 -9.641 1 93.62 95 LEU B CA 1
ATOM 2649 C C . LEU B 1 95 ? 23.172 22.109 -9.719 1 93.62 95 LEU B C 1
ATOM 2651 O O . LEU B 1 95 ? 24.312 21.938 -10.164 1 93.62 95 LEU B O 1
ATOM 2655 N N . ILE B 1 96 ? 22.828 23.234 -9.273 1 95.94 96 ILE B N 1
ATOM 2656 C CA . ILE B 1 96 ? 23.625 24.438 -9.43 1 95.94 96 ILE B CA 1
ATOM 2657 C C . ILE B 1 96 ? 24.5 24.641 -8.203 1 95.94 96 ILE B C 1
ATOM 2659 O O . ILE B 1 96 ? 25.688 24.984 -8.32 1 95.94 96 ILE B O 1
ATOM 2663 N N . TYR B 1 97 ? 23.875 24.516 -7.023 1 94 97 TYR B N 1
ATOM 2664 C CA . TYR B 1 97 ? 24.578 24.719 -5.758 1 94 97 TYR B CA 1
ATOM 2665 C C . TYR B 1 97 ? 24.312 23.578 -4.789 1 94 97 TYR B C 1
ATOM 2667 O O . TYR B 1 97 ? 23.625 23.75 -3.781 1 94 97 TYR B O 1
ATOM 2675 N N . PRO B 1 98 ? 24.922 22.469 -4.957 1 91.44 98 PRO B N 1
ATOM 2676 C CA . PRO B 1 98 ? 24.609 21.266 -4.168 1 91.44 98 PRO B CA 1
ATOM 2677 C C . PRO B 1 98 ? 24.844 21.469 -2.674 1 91.44 98 PRO B C 1
ATOM 2679 O O . PRO B 1 98 ? 24.141 20.891 -1.851 1 91.44 98 PRO B O 1
ATOM 2682 N N . GLU B 1 99 ? 25.812 22.281 -2.35 1 92.69 99 GLU B N 1
ATOM 2683 C CA . GLU B 1 99 ? 26.125 22.469 -0.94 1 92.69 99 GLU B CA 1
ATOM 2684 C C . GLU B 1 99 ? 24.969 23.125 -0.193 1 92.69 99 GLU B C 1
ATOM 2686 O O . GLU B 1 99 ? 24.812 22.938 1.015 1 92.69 99 GLU B O 1
ATOM 2691 N N . MET B 1 100 ? 24.156 23.812 -0.911 1 93.19 100 MET B N 1
ATOM 2692 C CA . MET B 1 100 ? 23 24.484 -0.329 1 93.19 100 MET B CA 1
ATOM 2693 C C . MET B 1 100 ? 21.984 23.484 0.193 1 93.19 100 MET B C 1
ATOM 2695 O O . MET B 1 100 ? 21.234 23.781 1.123 1 93.19 100 MET B O 1
ATOM 2699 N N . LYS B 1 101 ? 22.031 22.281 -0.385 1 95.06 101 LYS B N 1
ATOM 2700 C CA . LYS B 1 101 ? 21.016 21.297 -0.038 1 95.06 101 LYS B CA 1
ATOM 2701 C C . LYS B 1 101 ? 21.562 20.281 0.964 1 95.06 101 LYS B C 1
ATOM 2703 O O . LYS B 1 101 ? 20.875 19.312 1.322 1 95.06 101 LYS B O 1
ATOM 2708 N N . GLU B 1 102 ? 22.766 20.594 1.43 1 91.94 102 GLU B N 1
ATOM 2709 C CA . GLU B 1 102 ? 23.406 19.625 2.299 1 91.94 102 GLU B CA 1
ATOM 2710 C C . GLU B 1 102 ? 23.672 20.203 3.686 1 91.94 102 GLU B C 1
ATOM 2712 O O . GLU B 1 102 ? 24.594 19.766 4.387 1 91.94 102 GLU B O 1
ATOM 2717 N N . VAL B 1 103 ? 22.938 21.172 4.039 1 94.62 103 VAL B N 1
ATOM 2718 C CA . VAL B 1 103 ? 23.031 21.75 5.371 1 94.62 103 VAL B CA 1
ATOM 2719 C C . VAL B 1 103 ? 22.25 20.891 6.371 1 94.62 103 VAL B C 1
ATOM 2721 O O . VAL B 1 103 ? 21.078 21.125 6.621 1 94.62 103 VAL B O 1
ATOM 2724 N N . THR B 1 104 ? 22.906 20.062 7.02 1 94.5 104 THR B N 1
ATOM 2725 C CA . THR B 1 104 ? 22.281 18.984 7.789 1 94.5 104 THR B CA 1
ATOM 2726 C C . THR B 1 104 ? 21.531 19.562 8.992 1 94.5 104 THR B C 1
ATOM 2728 O O . THR B 1 104 ? 20.438 19.094 9.328 1 94.5 104 THR B O 1
ATOM 2731 N N . TRP B 1 105 ? 22.156 20.484 9.672 1 97.19 105 TRP B N 1
ATOM 2732 C CA . TRP B 1 105 ? 21.5 21 10.867 1 97.19 105 TRP B CA 1
ATOM 2733 C C . TRP B 1 105 ? 20.172 21.672 10.508 1 97.19 105 TRP B C 1
ATOM 2735 O O . TRP B 1 105 ? 19.219 21.609 11.281 1 97.19 105 TRP B O 1
ATOM 2745 N N . LEU B 1 106 ? 20.047 22.328 9.406 1 98 106 LEU B N 1
ATOM 2746 C CA . LEU B 1 106 ? 18.812 22.938 8.953 1 98 106 LEU B CA 1
ATOM 2747 C C . LEU B 1 106 ? 17.781 21.859 8.586 1 98 106 LEU B C 1
ATOM 2749 O O . LEU B 1 106 ? 16.609 21.984 8.93 1 98 106 LEU B O 1
ATOM 2753 N N . SER B 1 107 ? 18.266 20.844 7.914 1 97.81 107 SER B N 1
ATOM 2754 C CA . SER B 1 107 ? 17.391 19.734 7.559 1 97.81 107 SER B CA 1
ATOM 2755 C C . SER B 1 107 ? 16.875 19.016 8.805 1 97.81 107 SER B C 1
ATOM 2757 O O . SER B 1 107 ? 15.734 18.562 8.836 1 97.81 107 SER B O 1
ATOM 2759 N N . LEU B 1 108 ? 17.734 18.969 9.789 1 98 108 LEU B N 1
ATOM 2760 C CA . LEU B 1 108 ? 17.297 18.359 11.047 1 98 108 LEU B CA 1
ATOM 2761 C C . LEU B 1 108 ? 16.219 19.203 11.719 1 98 108 LEU B C 1
ATOM 2763 O O . LEU B 1 108 ? 15.273 18.672 12.289 1 98 108 LEU B O 1
ATOM 2767 N N . LEU B 1 109 ? 16.391 20.453 11.648 1 98.62 109 LEU B N 1
ATOM 2768 C CA . LEU B 1 109 ? 15.359 21.344 12.164 1 98.62 109 LEU B CA 1
ATOM 2769 C C . LEU B 1 109 ? 14.047 21.141 11.414 1 98.62 109 LEU B C 1
ATOM 2771 O O . LEU B 1 109 ? 12.984 21.047 12.023 1 98.62 109 LEU B O 1
ATOM 2775 N N . GLY B 1 110 ? 14.141 21.062 10.102 1 98.81 110 GLY B N 1
ATOM 2776 C CA . GLY B 1 110 ? 12.961 20.781 9.297 1 98.81 110 GLY B CA 1
ATOM 2777 C C . GLY B 1 110 ? 12.297 19.453 9.648 1 98.81 110 GLY B C 1
ATOM 2778 O O . GLY B 1 110 ? 11.07 19.375 9.742 1 98.81 110 GLY B O 1
ATOM 2779 N N . LEU B 1 111 ? 13.109 18.484 9.82 1 98.62 111 LEU B N 1
ATOM 2780 C CA . LEU B 1 111 ? 12.586 17.172 10.188 1 98.62 111 LEU B CA 1
ATOM 2781 C C . LEU B 1 111 ? 11.867 17.234 11.531 1 98.62 111 LEU B C 1
ATOM 2783 O O . LEU B 1 111 ? 10.812 16.609 11.703 1 98.62 111 LEU B O 1
ATOM 2787 N N . ALA B 1 112 ? 12.406 17.953 12.484 1 98.81 112 ALA B N 1
ATOM 2788 C CA . ALA B 1 112 ? 11.758 18.125 13.781 1 98.81 112 ALA B CA 1
ATOM 2789 C C . ALA B 1 112 ? 10.398 18.797 13.625 1 98.81 112 ALA B C 1
ATOM 2791 O O . ALA B 1 112 ? 9.43 18.406 14.273 1 98.81 112 ALA B O 1
ATOM 2792 N N . MET B 1 113 ? 10.328 19.75 12.797 1 98.81 113 MET B N 1
ATOM 2793 C CA . MET B 1 113 ? 9.07 20.453 12.523 1 98.81 113 MET B CA 1
ATOM 2794 C C . MET B 1 113 ? 8.047 19.5 11.914 1 98.81 113 MET B C 1
ATOM 2796 O O . MET B 1 113 ? 6.875 19.516 12.297 1 98.81 113 MET B O 1
ATOM 2800 N N . VAL B 1 114 ? 8.516 18.703 10.992 1 98.88 114 VAL B N 1
ATOM 2801 C CA . VAL B 1 114 ? 7.652 17.75 10.32 1 98.88 114 VAL B CA 1
ATOM 2802 C C . VAL B 1 114 ? 7.105 16.734 11.328 1 98.88 114 VAL B C 1
ATOM 2804 O O . VAL B 1 114 ? 5.906 16.453 11.336 1 98.88 114 VAL B O 1
ATOM 2807 N N . ILE B 1 115 ? 7.969 16.25 12.156 1 98.81 115 ILE B N 1
ATOM 2808 C CA . ILE B 1 115 ? 7.566 15.25 13.148 1 98.81 115 ILE B CA 1
ATOM 2809 C C . ILE B 1 115 ? 6.574 15.867 14.125 1 98.81 115 ILE B C 1
ATOM 2811 O O . ILE B 1 115 ? 5.539 15.273 14.438 1 98.81 115 ILE B O 1
ATOM 2815 N N . PHE B 1 116 ? 6.875 17.031 14.578 1 98.69 116 PHE B N 1
ATOM 2816 C CA . PHE B 1 116 ? 5.984 17.75 15.484 1 98.69 116 PHE B CA 1
ATOM 2817 C C . PHE B 1 116 ? 4.621 17.969 14.836 1 98.69 116 PHE B C 1
ATOM 2819 O O . PHE B 1 116 ? 3.59 17.672 15.445 1 98.69 116 PHE B O 1
ATOM 2826 N N . GLY B 1 117 ? 4.637 18.516 13.672 1 98.81 117 GLY B N 1
ATOM 2827 C CA . GLY B 1 117 ? 3.393 18.781 12.969 1 98.81 117 GLY B CA 1
ATOM 2828 C C . GLY B 1 117 ? 2.582 17.531 12.703 1 98.81 117 GLY B C 1
ATOM 2829 O O . GLY B 1 117 ? 1.366 17.516 12.906 1 98.81 117 GLY B O 1
ATOM 2830 N N . GLU B 1 118 ? 3.24 16.484 12.281 1 98.69 118 GLU B N 1
ATOM 2831 C CA . GLU B 1 118 ? 2.617 15.195 12.023 1 98.69 118 GLU B CA 1
ATOM 2832 C C . GLU B 1 118 ? 1.938 14.648 13.273 1 98.69 118 GLU B C 1
ATOM 2834 O O . GLU B 1 118 ? 0.773 14.242 13.227 1 98.69 118 GLU B O 1
ATOM 2839 N N . LEU B 1 119 ? 2.574 14.656 14.336 1 98.69 119 LEU B N 1
ATOM 2840 C CA . LEU B 1 119 ? 2.061 14.117 15.586 1 98.69 119 LEU B CA 1
ATOM 2841 C C . LEU B 1 119 ? 0.888 14.945 16.094 1 98.69 119 LEU B C 1
ATOM 2843 O O . LEU B 1 119 ? -0.135 14.391 16.516 1 98.69 119 LEU B O 1
ATOM 2847 N N . LEU B 1 120 ? 1.069 16.234 16.047 1 98.75 120 LEU B N 1
ATOM 2848 C CA . LEU B 1 120 ? 0 17.109 16.531 1 98.75 120 LEU B CA 1
ATOM 2849 C C . LEU B 1 120 ? -1.274 16.906 15.719 1 98.75 120 LEU B C 1
ATOM 2851 O O . LEU B 1 120 ? -2.367 16.812 16.281 1 98.75 120 LEU B O 1
ATOM 2855 N N . ARG B 1 121 ? -1.128 16.844 14.453 1 98.75 121 ARG B N 1
ATOM 2856 C CA . ARG B 1 121 ? -2.291 16.672 13.586 1 98.75 121 ARG B CA 1
ATOM 2857 C C . ARG B 1 121 ? -2.957 15.32 13.828 1 98.75 121 ARG B C 1
ATOM 2859 O O . ARG B 1 121 ? -4.18 15.242 13.977 1 98.75 121 ARG B O 1
ATOM 2866 N N . LYS B 1 122 ? -2.199 14.266 13.945 1 98.69 122 LYS B N 1
ATOM 2867 C CA . LYS B 1 122 ? -2.791 12.953 14.156 1 98.69 122 LYS B CA 1
ATOM 2868 C C . LYS B 1 122 ? -3.449 12.852 15.531 1 98.69 122 LYS B C 1
ATOM 2870 O O . LYS B 1 122 ? -4.531 12.273 15.664 1 98.69 122 LYS B O 1
ATOM 2875 N N . VAL B 1 123 ? -2.797 13.398 16.484 1 98.69 123 VAL B N 1
ATOM 2876 C CA . VAL B 1 123 ? -3.383 13.406 17.812 1 98.69 123 VAL B CA 1
ATOM 2877 C C . VAL B 1 123 ? -4.688 14.195 17.797 1 98.69 123 VAL B C 1
ATOM 2879 O O . VAL B 1 123 ? -5.664 13.812 18.453 1 98.69 123 VAL B O 1
ATOM 2882 N N . ALA B 1 124 ? -4.715 15.289 17.094 1 98.69 124 ALA B N 1
ATOM 2883 C CA . ALA B 1 124 ? -5.934 16.078 16.969 1 98.69 124 ALA B CA 1
ATOM 2884 C C . ALA B 1 124 ? -7.059 15.273 16.328 1 98.69 124 ALA B C 1
ATOM 2886 O O . ALA B 1 124 ? -8.203 15.312 16.797 1 98.69 124 ALA B O 1
ATOM 2887 N N . MET B 1 125 ? -6.727 14.57 15.328 1 98.31 125 MET B N 1
ATOM 2888 C CA . MET B 1 125 ? -7.715 13.742 14.641 1 98.31 125 MET B CA 1
ATOM 2889 C C . MET B 1 125 ? -8.281 12.68 15.578 1 98.31 125 MET B C 1
ATOM 2891 O O . MET B 1 125 ? -9.5 12.5 15.648 1 98.31 125 MET B O 1
ATOM 2895 N N . VAL B 1 126 ? -7.395 12.07 16.281 1 98.12 126 VAL B N 1
ATOM 2896 C CA . VAL B 1 126 ? -7.816 11 17.172 1 98.12 126 VAL B CA 1
ATOM 2897 C C . VAL B 1 126 ? -8.641 11.57 18.312 1 98.12 126 VAL B C 1
ATOM 2899 O O . VAL B 1 126 ? -9.672 11.008 18.703 1 98.12 126 VAL B O 1
ATOM 2902 N N . THR B 1 127 ? -8.273 12.695 18.859 1 98.19 127 THR B N 1
ATOM 2903 C CA . THR B 1 127 ? -8.977 13.336 19.953 1 98.19 127 THR B CA 1
ATOM 2904 C C . THR B 1 127 ? -10.383 13.758 19.531 1 98.19 127 THR B C 1
ATOM 2906 O O . THR B 1 127 ? -11.336 13.594 20.297 1 98.19 127 THR B O 1
ATOM 2909 N N . ALA B 1 128 ? -10.562 14.219 18.344 1 97.12 128 ALA B N 1
ATOM 2910 C CA . ALA B 1 128 ? -11.852 14.695 17.859 1 97.12 128 ALA B CA 1
ATOM 2911 C C . ALA B 1 128 ? -12.742 13.523 17.453 1 97.12 128 ALA B C 1
ATOM 2913 O O . ALA B 1 128 ? -13.977 13.633 17.469 1 97.12 128 ALA B O 1
ATOM 2914 N N . GLY B 1 129 ? -12 12.445 16.984 1 95.31 129 GLY B N 1
ATOM 2915 C CA . GLY B 1 129 ? -12.773 11.289 16.562 1 95.31 129 GLY B CA 1
ATOM 2916 C C . GLY B 1 129 ? -13.734 11.586 15.438 1 95.31 129 GLY B C 1
ATOM 2917 O O . GLY B 1 129 ? -13.344 12.133 14.406 1 95.31 129 GLY B O 1
ATOM 2918 N N . THR B 1 130 ? -15.008 11.352 15.727 1 93.88 130 THR B N 1
ATOM 2919 C CA . THR B 1 130 ? -16.031 11.5 14.695 1 93.88 130 THR B CA 1
ATOM 2920 C C . THR B 1 130 ? -16.344 12.977 14.461 1 93.88 130 THR B C 1
ATOM 2922 O O . THR B 1 130 ? -17.016 13.32 13.477 1 93.88 130 THR B O 1
ATOM 2925 N N . ASN B 1 131 ? -15.852 13.789 15.305 1 94.5 131 ASN B N 1
ATOM 2926 C CA . ASN B 1 131 ? -16.078 15.219 15.141 1 94.5 131 ASN B CA 1
ATOM 2927 C C . ASN B 1 131 ? -15.086 15.828 14.148 1 94.5 131 ASN B C 1
ATOM 2929 O O . ASN B 1 131 ? -15.234 16.984 13.758 1 94.5 131 ASN B O 1
ATOM 2933 N N . PHE B 1 132 ? -14.125 15.07 13.766 1 94.31 132 PHE B N 1
ATOM 2934 C CA . PHE B 1 132 ? -13.141 15.531 12.797 1 94.31 132 PHE B CA 1
ATOM 2935 C C . PHE B 1 132 ? -13.57 15.18 11.375 1 94.31 132 PHE B C 1
ATOM 2937 O O . PHE B 1 132 ? -13.922 14.031 11.094 1 94.31 132 PHE B O 1
ATOM 2944 N N . ASN B 1 133 ? -13.469 16.219 10.492 1 92.19 133 ASN B N 1
ATOM 2945 C CA . ASN B 1 133 ? -13.703 16.047 9.062 1 92.19 133 ASN B CA 1
ATOM 2946 C C . ASN B 1 133 ? -12.734 16.875 8.234 1 92.19 133 ASN B C 1
ATOM 2948 O O . ASN B 1 133 ? -12.367 17.984 8.625 1 92.19 133 ASN B O 1
ATOM 2952 N N . HIS B 1 134 ? -12.453 16.359 7.094 1 91.31 134 HIS B N 1
ATOM 2953 C CA . HIS B 1 134 ? -11.562 17.078 6.191 1 91.31 134 HIS B CA 1
ATOM 2954 C C . HIS B 1 134 ? -12.281 18.25 5.527 1 91.31 134 HIS B C 1
ATOM 2956 O O . HIS B 1 134 ? -11.641 19.172 5.012 1 91.31 134 HIS B O 1
ATOM 2962 N N . ILE B 1 135 ? -13.5 18.156 5.531 1 89.06 135 ILE B N 1
ATOM 2963 C CA . ILE B 1 135 ? -14.328 19.203 4.949 1 89.06 135 ILE B CA 1
ATOM 2964 C C . ILE B 1 135 ? -15.133 19.891 6.047 1 89.06 135 ILE B C 1
ATOM 2966 O O . ILE B 1 135 ? -15.688 19.234 6.93 1 89.06 135 ILE B O 1
ATOM 2970 N N . VAL B 1 136 ? -15.164 21.141 5.965 1 89.88 136 VAL B N 1
ATOM 2971 C CA . VAL B 1 136 ? -15.945 21.891 6.938 1 89.88 136 VAL B CA 1
ATOM 2972 C C . VAL B 1 136 ? -17.422 21.484 6.855 1 89.88 136 VAL B C 1
ATOM 2974 O O . VAL B 1 136 ? -17.984 21.422 5.766 1 89.88 136 VAL B O 1
ATOM 2977 N N . GLN B 1 137 ? -17.906 21.172 7.992 1 87.38 137 GLN B N 1
ATOM 2978 C CA . GLN B 1 137 ? -19.297 20.75 8.055 1 87.38 137 GLN B CA 1
ATOM 2979 C C . GLN B 1 137 ? -20.234 21.922 8.266 1 87.38 137 GLN B C 1
ATOM 2981 O O . GLN B 1 137 ? -20 22.75 9.156 1 87.38 137 GLN B O 1
ATOM 2986 N N . ASN B 1 138 ? -21.266 21.922 7.531 1 91.19 138 ASN B N 1
ATOM 2987 C CA . ASN B 1 138 ? -22.219 23.031 7.641 1 91.19 138 ASN B CA 1
ATOM 2988 C C . ASN B 1 138 ? -23.484 22.609 8.367 1 91.19 138 ASN B C 1
ATOM 2990 O O . ASN B 1 138 ? -24.328 23.453 8.688 1 91.19 138 ASN B O 1
ATOM 2994 N N . GLU B 1 139 ? -23.625 21.391 8.578 1 90.88 139 GLU B N 1
ATOM 2995 C CA . GLU B 1 139 ? -24.766 20.859 9.32 1 90.88 139 GLU B CA 1
ATOM 2996 C C . GLU B 1 139 ? -24.297 20.078 10.547 1 90.88 139 GLU B C 1
ATOM 2998 O O . GLU B 1 139 ? -23.375 19.266 10.461 1 90.88 139 GLU B O 1
ATOM 3003 N N . LYS B 1 140 ? -25.047 20.391 11.562 1 90.69 140 LYS B N 1
ATOM 3004 C CA . LYS B 1 140 ? -24.672 19.719 12.812 1 90.69 140 LYS B CA 1
ATOM 3005 C C . LYS B 1 140 ? -25.266 18.312 12.875 1 90.69 140 LYS B C 1
ATOM 3007 O O . LYS B 1 140 ? -26.484 18.141 12.773 1 90.69 140 LYS B O 1
ATOM 3012 N N . ALA B 1 141 ? -24.375 17.375 13.008 1 88.19 141 ALA B N 1
ATOM 3013 C CA . ALA B 1 141 ? -24.844 16 13.234 1 88.19 141 ALA B CA 1
ATOM 3014 C C . ALA B 1 141 ? -25.188 15.781 14.711 1 88.19 141 ALA B C 1
ATOM 3016 O O . ALA B 1 141 ? -24.703 16.516 15.578 1 88.19 141 ALA B O 1
ATOM 3017 N N . ASP B 1 142 ? -25.953 14.789 15.039 1 89.88 142 ASP B N 1
ATOM 3018 C CA . ASP B 1 142 ? -26.359 14.492 16.406 1 89.88 142 ASP B CA 1
ATOM 3019 C C . ASP B 1 142 ? -25.172 14.102 17.266 1 89.88 142 ASP B C 1
ATOM 3021 O O . ASP B 1 142 ? -25.156 14.367 18.484 1 89.88 142 ASP B O 1
ATOM 3025 N N . SER B 1 143 ? -24.203 13.602 16.625 1 88.75 143 SER B N 1
ATOM 3026 C CA . SER B 1 143 ? -23.047 13.086 17.359 1 88.75 143 SER B CA 1
ATOM 3027 C C . SER B 1 143 ? -22.016 14.18 17.609 1 88.75 143 SER B C 1
ATOM 3029 O O . SER B 1 143 ? -21.047 13.969 18.344 1 88.75 143 SER B O 1
ATOM 3031 N N . HIS B 1 144 ? -22.281 15.305 17.047 1 93.38 144 HIS B N 1
ATOM 3032 C CA . HIS B 1 144 ? -21.281 16.359 17.156 1 93.38 144 HIS B CA 1
ATOM 3033 C C . HIS B 1 144 ? -21.219 16.922 18.562 1 93.38 144 HIS B C 1
ATOM 3035 O O . HIS B 1 144 ? -22.25 17.281 19.141 1 93.38 144 HIS B O 1
ATOM 3041 N N . ILE B 1 145 ? -20.078 16.906 19.062 1 96.06 145 ILE B N 1
ATOM 3042 C CA . ILE B 1 145 ? -19.844 17.578 20.344 1 96.06 145 ILE B CA 1
ATOM 3043 C C . ILE B 1 145 ? -18.672 18.547 20.219 1 96.06 145 ILE B C 1
ATOM 3045 O O . ILE B 1 145 ? -17.797 18.359 19.375 1 96.06 145 ILE B O 1
ATOM 3049 N N . LEU B 1 146 ? -18.719 19.531 21.016 1 97.38 146 LEU B N 1
ATOM 3050 C CA . LEU B 1 146 ? -17.594 20.453 21.078 1 97.38 146 LEU B CA 1
ATOM 3051 C C . LEU B 1 146 ? -16.422 19.828 21.828 1 97.38 146 LEU B C 1
ATOM 3053 O O . LEU B 1 146 ? -16.5 19.641 23.047 1 97.38 146 LEU B O 1
ATOM 3057 N N . VAL B 1 147 ? -15.398 19.531 21.156 1 97.69 147 VAL B N 1
ATOM 3058 C CA . VAL B 1 147 ? -14.227 18.891 21.75 1 97.69 147 VAL B CA 1
ATOM 3059 C C . VAL B 1 147 ? -13.289 19.953 22.312 1 97.69 147 VAL B C 1
ATOM 3061 O O . VAL B 1 147 ? -12.781 20.797 21.562 1 97.69 147 VAL B O 1
ATOM 3064 N N . THR B 1 148 ? -13.031 19.953 23.594 1 98.06 148 THR B N 1
ATOM 3065 C CA . THR B 1 148 ? -12.203 20.984 24.219 1 98.06 148 THR B CA 1
ATOM 3066 C C . THR B 1 148 ? -11.117 20.359 25.078 1 98.06 148 THR B C 1
ATOM 3068 O O . THR B 1 148 ? -10.438 21.047 25.844 1 98.06 148 THR B O 1
ATOM 3071 N N . SER B 1 149 ? -10.93 19.094 24.969 1 97.75 149 SER B N 1
ATOM 3072 C CA . SER B 1 149 ? -9.953 18.359 25.781 1 97.75 149 SER B CA 1
ATOM 3073 C C . SER B 1 149 ? -8.727 17.984 24.969 1 97.75 149 SER B C 1
ATOM 3075 O O . SER B 1 149 ? -8.719 18.141 23.734 1 97.75 149 SER B O 1
ATOM 3077 N N . GLY B 1 150 ? -7.695 17.469 25.703 1 98 150 GLY B N 1
ATOM 3078 C CA . GLY B 1 150 ? -6.473 17.109 25.016 1 98 150 GLY B CA 1
ATOM 3079 C C . GLY B 1 150 ? -5.816 18.281 24.297 1 98 150 GLY B C 1
ATOM 3080 O O . GLY B 1 150 ? -5.664 19.359 24.891 1 98 150 GLY B O 1
ATOM 3081 N N . VAL B 1 151 ? -5.504 18.047 23.062 1 98.62 151 VAL B N 1
ATOM 3082 C CA . VAL B 1 151 ? -4.789 19.078 22.297 1 98.62 151 VAL B CA 1
ATOM 3083 C C . VAL B 1 151 ? -5.734 20.234 21.984 1 98.62 151 VAL B C 1
ATOM 3085 O O . VAL B 1 151 ? -5.285 21.344 21.672 1 98.62 151 VAL B O 1
ATOM 3088 N N . TYR B 1 152 ? -6.977 19.953 22.078 1 98.5 152 TYR B N 1
ATOM 3089 C CA . TYR B 1 152 ? -7.961 21 21.844 1 98.5 152 TYR B CA 1
ATOM 3090 C C . TYR B 1 152 ? -8.039 21.953 23.047 1 98.5 152 TYR B C 1
ATOM 3092 O O . TYR B 1 152 ? -8.641 23.031 22.953 1 98.5 152 TYR B O 1
ATOM 3100 N N . SER B 1 153 ? -7.461 21.562 24.125 1 98.5 153 SER B N 1
ATOM 3101 C CA . SER B 1 153 ? -7.359 22.484 25.25 1 98.5 153 SER B CA 1
ATOM 3102 C C . SER B 1 153 ? -6.203 23.469 25.062 1 98.5 153 SER B C 1
ATOM 3104 O O . SER B 1 153 ? -6.117 24.469 25.766 1 98.5 153 SER B O 1
ATOM 3106 N N . TRP B 1 154 ? -5.324 23.188 24.125 1 98.31 154 TRP B N 1
ATOM 3107 C CA . TRP B 1 154 ? -4.18 24.047 23.844 1 98.31 154 TRP B CA 1
ATOM 3108 C C . TRP B 1 154 ? -4.449 24.953 22.656 1 98.31 154 TRP B C 1
ATOM 3110 O O . TRP B 1 154 ? -4.047 26.125 22.641 1 98.31 154 TRP B O 1
ATOM 3120 N N . PHE B 1 155 ? -5.113 24.375 21.625 1 98.44 155 PHE B N 1
ATOM 3121 C CA . PHE B 1 155 ? -5.438 25.062 20.391 1 98.44 155 PHE B CA 1
ATOM 3122 C C . PHE B 1 155 ? -6.871 24.781 19.969 1 98.44 155 PHE B C 1
ATOM 3124 O O . PHE B 1 155 ? -7.336 23.641 20.062 1 98.44 155 PHE B O 1
ATOM 3131 N N . ARG B 1 156 ? -7.48 25.781 19.391 1 98.38 156 ARG B N 1
ATOM 3132 C CA . ARG B 1 156 ? -8.828 25.547 18.875 1 98.38 156 ARG B CA 1
ATOM 3133 C C . ARG B 1 156 ? -8.781 24.703 17.609 1 98.38 156 ARG B C 1
ATOM 3135 O O . ARG B 1 156 ? -9.727 23.969 17.312 1 98.38 156 ARG B O 1
ATOM 3142 N N . HIS B 1 157 ? -7.688 24.812 16.891 1 98.31 157 HIS B N 1
ATOM 3143 C CA . HIS B 1 157 ? -7.516 24.109 15.625 1 98.31 157 HIS B CA 1
ATOM 3144 C C . HIS B 1 157 ? -6.16 23.406 15.57 1 98.31 157 HIS B C 1
ATOM 3146 O O . HIS B 1 157 ? -5.348 23.703 14.688 1 98.31 157 HIS B O 1
ATOM 3152 N N . PRO B 1 158 ? -5.922 22.484 16.422 1 98.62 158 PRO B N 1
ATOM 3153 C CA . PRO B 1 158 ? -4.613 21.828 16.5 1 98.62 158 PRO B CA 1
ATOM 3154 C C . PRO B 1 158 ? -4.238 21.109 15.203 1 98.62 158 PRO B C 1
ATOM 3156 O O . PRO B 1 158 ? -3.059 21.031 14.859 1 98.62 158 PRO B O 1
ATOM 3159 N N . SER B 1 159 ? -5.172 20.531 14.477 1 98.56 159 SER B N 1
ATOM 3160 C CA . SER B 1 159 ? -4.863 19.859 13.227 1 98.56 159 SER B CA 1
ATOM 3161 C C . SER B 1 159 ? -4.289 20.828 12.203 1 98.56 159 SER B C 1
ATOM 3163 O O . SER B 1 159 ? -3.391 20.469 11.438 1 98.56 159 SER B O 1
ATOM 3165 N N . TYR B 1 160 ? -4.828 22.062 12.188 1 98.44 160 TYR B N 1
ATOM 3166 C CA . TYR B 1 160 ? -4.324 23.094 11.289 1 98.44 160 TYR B CA 1
ATOM 3167 C C . TYR B 1 160 ? -2.93 23.547 11.703 1 98.44 160 TYR B C 1
ATOM 3169 O O . TYR B 1 160 ? -2.078 23.812 10.852 1 98.44 160 TYR B O 1
ATOM 3177 N N . VAL B 1 161 ? -2.738 23.656 12.992 1 98.69 161 VAL B N 1
ATOM 3178 C CA . VAL B 1 161 ? -1.415 23.984 13.5 1 98.69 161 VAL B CA 1
ATOM 3179 C C . VAL B 1 161 ? -0.404 22.938 13.062 1 98.69 161 VAL B C 1
ATOM 3181 O O . VAL B 1 161 ? 0.674 23.266 12.57 1 98.69 161 VAL B O 1
ATOM 3184 N N . GLY B 1 162 ? -0.802 21.719 13.258 1 98.81 162 GLY B N 1
ATOM 3185 C CA . GLY B 1 162 ? 0.067 20.641 12.828 1 98.81 162 GLY B CA 1
ATOM 3186 C C . GLY B 1 162 ? 0.411 20.688 11.352 1 98.81 162 GLY B C 1
ATOM 3187 O O . GLY B 1 162 ? 1.585 20.625 10.984 1 98.81 162 GLY B O 1
ATOM 3188 N N . TRP B 1 163 ? -0.589 20.844 10.523 1 98.38 163 TRP B N 1
ATOM 3189 C CA . TRP B 1 163 ? -0.384 20.875 9.078 1 98.38 163 TRP B CA 1
ATOM 3190 C C . TRP B 1 163 ? 0.488 22.062 8.68 1 98.38 163 TRP B C 1
ATOM 3192 O O . TRP B 1 163 ? 1.337 21.938 7.797 1 98.38 163 TRP B O 1
ATOM 3202 N N . PHE B 1 164 ? 0.274 23.172 9.312 1 98.62 164 PHE B N 1
ATOM 3203 C CA . PHE B 1 164 ? 1 24.406 9.023 1 98.62 164 PHE B CA 1
ATOM 3204 C C . PHE B 1 164 ? 2.496 24.219 9.234 1 98.62 164 PHE B C 1
ATOM 3206 O O . PHE B 1 164 ? 3.293 24.469 8.328 1 98.62 164 PHE B O 1
ATOM 3213 N N . TYR B 1 165 ? 2.826 23.703 10.328 1 98.69 165 TYR B N 1
ATOM 3214 C CA . TYR B 1 165 ? 4.242 23.531 10.641 1 98.69 165 TYR B CA 1
ATOM 3215 C C . TYR B 1 165 ? 4.828 22.344 9.898 1 98.69 165 TYR B C 1
ATOM 3217 O O . TYR B 1 165 ? 6.004 22.344 9.531 1 98.69 165 TYR B O 1
ATOM 3225 N N . TRP B 1 166 ? 4.043 21.297 9.695 1 98.75 166 TRP B N 1
ATOM 3226 C CA . TRP B 1 166 ? 4.473 20.188 8.852 1 98.75 166 TRP B CA 1
ATOM 3227 C C . TRP B 1 166 ? 4.855 20.688 7.461 1 98.75 166 TRP B C 1
ATOM 3229 O O . TRP B 1 166 ? 5.949 20.391 6.969 1 98.75 166 TRP B O 1
ATOM 3239 N N . SER B 1 167 ? 3.996 21.5 6.859 1 98.44 167 SER B N 1
ATOM 3240 C CA . SER B 1 167 ? 4.203 21.969 5.496 1 98.44 167 SER B CA 1
ATOM 3241 C C . SER B 1 167 ? 5.453 22.844 5.398 1 98.44 167 SER B C 1
ATOM 3243 O O . SER B 1 167 ? 6.285 22.641 4.512 1 98.44 167 SER B O 1
ATOM 3245 N N . ILE B 1 168 ? 5.602 23.734 6.281 1 98.75 168 ILE B N 1
ATOM 3246 C CA . ILE B 1 168 ? 6.773 24.594 6.297 1 98.75 168 ILE B CA 1
ATOM 3247 C C . ILE B 1 168 ? 8.023 23.766 6.57 1 98.75 168 ILE B C 1
ATOM 3249 O O . ILE B 1 168 ? 9.062 23.969 5.934 1 98.75 168 ILE B O 1
ATOM 3253 N N . GLY B 1 169 ? 7.871 22.859 7.5 1 98.88 169 GLY B N 1
ATOM 3254 C CA . GLY B 1 169 ? 8.977 22 7.863 1 98.88 169 GLY B CA 1
ATOM 3255 C C . GLY B 1 169 ? 9.523 21.203 6.691 1 98.88 169 GLY B C 1
ATOM 3256 O O . GLY B 1 169 ? 10.734 20.953 6.609 1 98.88 169 GLY B O 1
ATOM 3257 N N . THR B 1 170 ? 8.664 20.75 5.785 1 98.75 170 THR B N 1
ATOM 3258 C CA . THR B 1 170 ? 9.125 20 4.621 1 98.75 170 THR B CA 1
ATOM 3259 C C . THR B 1 170 ? 10.055 20.859 3.764 1 98.75 170 THR B C 1
ATOM 3261 O O . THR B 1 170 ? 11.023 20.344 3.197 1 98.75 170 THR B O 1
ATOM 3264 N N . GLN B 1 171 ? 9.797 22.156 3.715 1 98.81 171 GLN B N 1
ATOM 3265 C CA . GLN B 1 171 ? 10.633 23.031 2.906 1 98.81 171 GLN B CA 1
ATOM 3266 C C . GLN B 1 171 ? 11.938 23.359 3.623 1 98.81 171 GLN B C 1
ATOM 3268 O O . GLN B 1 171 ? 12.992 23.469 2.99 1 98.81 171 GLN B O 1
ATOM 3273 N N . VAL B 1 172 ? 11.883 23.5 4.914 1 98.75 172 VAL B N 1
ATOM 3274 C CA . VAL B 1 172 ? 13.094 23.672 5.707 1 98.75 172 VAL B CA 1
ATOM 3275 C C . VAL B 1 172 ? 13.984 22.438 5.578 1 98.75 172 VAL B C 1
ATOM 3277 O O . VAL B 1 172 ? 15.195 22.562 5.398 1 98.75 172 VAL B O 1
ATOM 3280 N N . LEU B 1 173 ? 13.352 21.312 5.633 1 98.5 173 LEU B N 1
ATOM 3281 C CA . LEU B 1 173 ? 14.031 20.031 5.488 1 98.5 173 LEU B CA 1
ATOM 3282 C C . LEU B 1 173 ? 14.789 19.953 4.168 1 98.5 173 LEU B C 1
ATOM 3284 O O . LEU B 1 173 ? 15.93 19.5 4.125 1 98.5 173 LEU B O 1
ATOM 3288 N N . LEU B 1 174 ? 14.219 20.531 3.131 1 98.06 174 LEU B N 1
ATOM 3289 C CA . LEU B 1 174 ? 14.789 20.484 1.789 1 98.06 174 LEU B CA 1
ATOM 3290 C C . LEU B 1 174 ? 15.742 21.656 1.568 1 98.06 174 LEU B C 1
ATOM 3292 O O . LEU B 1 174 ? 16.375 21.766 0.512 1 98.06 174 LEU B O 1
ATOM 3296 N N . CYS B 1 175 ? 15.797 22.562 2.568 1 98.06 175 CYS B N 1
ATOM 3297 C CA . CYS B 1 175 ? 16.562 23.797 2.402 1 98.06 175 CYS B CA 1
ATOM 3298 C C . CYS B 1 175 ? 16.094 24.578 1.18 1 98.06 175 CYS B C 1
ATOM 3300 O O . CYS B 1 175 ? 16.906 25 0.362 1 98.06 175 CYS B O 1
ATOM 3302 N N . ASN B 1 176 ? 14.781 24.688 1.073 1 98.5 176 ASN B N 1
ATOM 3303 C CA . ASN B 1 176 ? 14.141 25.453 0.014 1 98.5 176 ASN B CA 1
ATOM 3304 C C . ASN B 1 176 ? 13.75 26.859 0.493 1 98.5 176 ASN B C 1
ATOM 3306 O O . ASN B 1 176 ? 12.672 27.047 1.06 1 98.5 176 ASN B O 1
ATOM 3310 N N . PRO B 1 177 ? 14.586 27.828 0.246 1 98.12 177 PRO B N 1
ATOM 3311 C CA . PRO B 1 177 ? 14.266 29.141 0.811 1 98.12 177 PRO B CA 1
ATOM 3312 C C . PRO B 1 177 ? 13.047 29.781 0.153 1 98.12 177 PRO B C 1
ATOM 3314 O O . PRO B 1 177 ? 12.227 30.406 0.835 1 98.12 177 PRO B O 1
ATOM 3317 N N . VAL B 1 178 ? 12.859 29.703 -1.132 1 98.44 178 VAL B N 1
ATOM 3318 C CA . VAL B 1 178 ? 11.742 30.328 -1.834 1 98.44 178 VAL B CA 1
ATOM 3319 C C . VAL B 1 178 ? 10.438 29.625 -1.45 1 98.44 178 VAL B C 1
ATOM 3321 O O . VAL B 1 178 ? 9.469 30.281 -1.065 1 98.44 178 VAL B O 1
ATOM 3324 N N . CYS B 1 179 ? 10.438 28.328 -1.477 1 98.75 179 CYS B N 1
ATOM 3325 C CA . CYS B 1 179 ? 9.234 27.578 -1.154 1 98.75 179 CYS B CA 1
ATOM 3326 C C . CYS B 1 179 ? 8.906 27.672 0.331 1 98.75 179 CYS B C 1
ATOM 3328 O O . CYS B 1 179 ? 7.738 27.625 0.719 1 98.75 179 CYS B O 1
ATOM 3330 N N . MET B 1 180 ? 9.93 27.844 1.126 1 98.69 180 MET B N 1
ATOM 3331 C CA . MET B 1 180 ? 9.641 28.047 2.541 1 98.69 180 MET B CA 1
ATOM 3332 C C . MET B 1 180 ? 8.742 29.266 2.738 1 98.69 180 MET B C 1
ATOM 3334 O O . MET B 1 180 ? 7.734 29.188 3.449 1 98.69 180 MET B O 1
ATOM 3338 N N . VAL B 1 181 ? 9.125 30.281 2.068 1 98.62 181 VAL B N 1
ATOM 3339 C CA . VAL B 1 181 ? 8.336 31.5 2.162 1 98.62 181 VAL B CA 1
ATOM 3340 C C . VAL B 1 181 ? 6.977 31.297 1.493 1 98.62 181 VAL B C 1
ATOM 3342 O O . VAL B 1 181 ? 5.941 31.656 2.059 1 98.62 181 VAL B O 1
ATOM 3345 N N . GLY B 1 182 ? 6.992 30.719 0.327 1 98.25 182 GLY B N 1
ATOM 3346 C CA . GLY B 1 182 ? 5.762 30.469 -0.404 1 98.25 182 GLY B CA 1
ATOM 3347 C C . GLY B 1 182 ? 4.777 29.594 0.361 1 98.25 182 GLY B C 1
ATOM 3348 O O . GLY B 1 182 ? 3.59 29.922 0.434 1 98.25 182 GLY B O 1
ATOM 3349 N N . TYR B 1 183 ? 5.281 28.531 0.92 1 98.5 183 TYR B N 1
ATOM 3350 C CA . TYR B 1 183 ? 4.441 27.625 1.703 1 98.5 183 TYR B CA 1
ATOM 3351 C C . TYR B 1 183 ? 3.855 28.344 2.914 1 98.5 183 TYR B C 1
ATOM 3353 O O . TYR B 1 183 ? 2.684 28.156 3.246 1 98.5 183 TYR B O 1
ATOM 3361 N N . THR B 1 184 ? 4.676 29.109 3.594 1 98.44 184 THR B N 1
ATOM 3362 C CA . THR B 1 184 ? 4.215 29.844 4.77 1 98.44 184 THR B CA 1
ATOM 3363 C C . THR B 1 184 ? 3.068 30.781 4.406 1 98.44 184 THR B C 1
ATOM 3365 O O . THR B 1 184 ? 2.012 30.75 5.043 1 98.44 184 THR B O 1
ATOM 3368 N N . LEU B 1 185 ? 3.23 31.5 3.379 1 97.88 185 LEU B N 1
ATOM 3369 C CA . LEU B 1 185 ? 2.236 32.5 2.982 1 97.88 185 LEU B CA 1
ATOM 3370 C C . LEU B 1 185 ? 0.973 31.812 2.461 1 97.88 185 LEU B C 1
ATOM 3372 O O . LEU B 1 185 ? -0.139 32.219 2.826 1 97.88 185 LEU B O 1
ATOM 3376 N N . ALA B 1 186 ? 1.163 30.812 1.622 1 96.75 186 ALA B N 1
ATOM 3377 C CA . ALA B 1 186 ? 0.015 30.125 1.033 1 96.75 186 ALA B CA 1
ATOM 3378 C C . ALA B 1 186 ? -0.808 29.406 2.104 1 96.75 186 ALA B C 1
ATOM 3380 O O . ALA B 1 186 ? -2.035 29.516 2.127 1 96.75 186 ALA B O 1
ATOM 3381 N N . SER B 1 187 ? -0.144 28.719 3 1 97.12 187 SER B N 1
ATOM 3382 C CA . SER B 1 187 ? -0.869 28 4.039 1 97.12 187 SER B CA 1
ATOM 3383 C C . SER B 1 187 ? -1.505 28.953 5.039 1 97.12 187 SER B C 1
ATOM 3385 O O . SER B 1 187 ? -2.617 28.719 5.516 1 97.12 187 SER B O 1
ATOM 3387 N N . TRP B 1 188 ? -0.776 30.031 5.367 1 97.75 188 TRP B N 1
ATOM 3388 C CA . TRP B 1 188 ? -1.324 31.047 6.277 1 97.75 188 TRP B CA 1
ATOM 3389 C C . TRP B 1 188 ? -2.621 31.625 5.723 1 97.75 188 TRP B C 1
ATOM 3391 O O . TRP B 1 188 ? -3.627 31.703 6.434 1 97.75 188 TRP B O 1
ATOM 3401 N N . ARG B 1 189 ? -2.598 31.984 4.492 1 96.88 189 ARG B N 1
ATOM 3402 C CA . ARG B 1 189 ? -3.781 32.531 3.848 1 96.88 189 ARG B CA 1
ATOM 3403 C C . ARG B 1 189 ? -4.914 31.516 3.809 1 96.88 189 ARG B C 1
ATOM 3405 O O . ARG B 1 189 ? -6.07 31.859 4.07 1 96.88 189 ARG B O 1
ATOM 3412 N N . PHE B 1 190 ? -4.594 30.391 3.484 1 95.56 190 PHE B N 1
ATOM 3413 C CA . PHE B 1 190 ? -5.574 29.312 3.414 1 95.56 190 PHE B CA 1
ATOM 3414 C C . PHE B 1 190 ? -6.254 29.109 4.762 1 95.56 190 PHE B C 1
ATOM 3416 O O . PHE B 1 190 ? -7.484 29.094 4.844 1 95.56 190 PHE B O 1
ATOM 3423 N N . PHE B 1 191 ? -5.527 29.031 5.832 1 97.25 191 PHE B N 1
ATOM 3424 C CA . PHE B 1 191 ? -6.09 28.703 7.137 1 97.25 191 PHE B CA 1
ATOM 3425 C C . PHE B 1 191 ? -6.812 29.906 7.727 1 97.25 191 PHE B C 1
ATOM 3427 O O . PHE B 1 191 ? -7.793 29.75 8.453 1 97.25 191 PHE B O 1
ATOM 3434 N N . ARG B 1 192 ? -6.316 31.047 7.414 1 97.06 192 ARG B N 1
ATOM 3435 C CA . ARG B 1 192 ? -7.027 32.25 7.863 1 97.06 192 ARG B CA 1
ATOM 3436 C C . ARG B 1 192 ? -8.477 32.219 7.391 1 97.06 192 ARG B C 1
ATOM 3438 O O . ARG B 1 192 ? -9.398 32.438 8.18 1 97.06 192 ARG B O 1
ATOM 3445 N N . GLU B 1 193 ? -8.625 31.891 6.125 1 95.88 193 GLU B N 1
ATOM 3446 C CA . GLU B 1 193 ? -9.969 31.844 5.543 1 95.88 193 GLU B CA 1
ATOM 3447 C C . GLU B 1 193 ? -10.742 30.625 6.059 1 95.88 193 GLU B C 1
ATOM 3449 O O . GLU B 1 193 ? -11.906 30.75 6.445 1 95.88 193 GLU B O 1
ATOM 3454 N N . ARG B 1 194 ? -10.164 29.562 6.145 1 96.12 194 ARG B N 1
ATOM 3455 C CA . ARG B 1 194 ? -10.812 28.312 6.527 1 96.12 194 ARG B CA 1
ATOM 3456 C C . ARG B 1 194 ? -11.266 28.359 7.984 1 96.12 194 ARG B C 1
ATOM 3458 O O . ARG B 1 194 ? -12.359 27.891 8.312 1 96.12 194 ARG B O 1
ATOM 3465 N N . ILE B 1 195 ? -10.43 28.891 8.797 1 97.44 195 ILE B N 1
ATOM 3466 C CA . ILE B 1 195 ? -10.742 28.969 10.219 1 97.44 195 ILE B CA 1
ATOM 3467 C C . ILE B 1 195 ? -11.938 29.891 10.438 1 97.44 195 ILE B C 1
ATOM 3469 O O . ILE B 1 195 ? -12.828 29.578 11.234 1 97.44 195 ILE B O 1
ATOM 3473 N N . GLU B 1 196 ? -11.977 30.938 9.766 1 96 196 GLU B N 1
ATOM 3474 C CA . GLU B 1 196 ? -13.117 31.844 9.883 1 96 196 GLU B CA 1
ATOM 3475 C C . GLU B 1 196 ? -14.414 31.141 9.5 1 96 196 GLU B C 1
ATOM 3477 O O . GLU B 1 196 ? -15.414 31.219 10.219 1 96 196 GLU B O 1
ATOM 3482 N N . GLU B 1 197 ? -14.367 30.453 8.398 1 95.12 197 GLU B N 1
ATOM 3483 C CA . GLU B 1 197 ? -15.547 29.719 7.93 1 95.12 197 GLU B CA 1
ATOM 3484 C C . GLU B 1 197 ? -15.953 28.641 8.922 1 95.12 197 GLU B C 1
ATOM 3486 O O . GLU B 1 197 ? -17.125 28.5 9.25 1 95.12 197 GLU B O 1
ATOM 3491 N N . GLU B 1 198 ? -15.023 27.922 9.398 1 96.44 198 GLU B N 1
ATOM 3492 C CA . GLU B 1 198 ? -15.297 26.828 10.305 1 96.44 198 GLU B CA 1
ATOM 3493 C C . GLU B 1 198 ? -15.836 27.328 11.641 1 96.44 198 GLU B C 1
ATOM 3495 O O . GLU B 1 198 ? -16.75 26.75 12.211 1 96.44 198 GLU B O 1
ATOM 3500 N N . GLU B 1 199 ? -15.289 28.438 12.109 1 96.88 199 GLU B N 1
ATOM 3501 C CA . GLU B 1 199 ? -15.734 28.953 13.398 1 96.88 199 GLU B CA 1
ATOM 3502 C C . GLU B 1 199 ? -17.141 29.547 13.305 1 96.88 199 GLU B C 1
ATOM 3504 O O . GLU B 1 199 ? -17.891 29.547 14.281 1 96.88 199 GLU B O 1
ATOM 3509 N N . LEU B 1 200 ? -17.547 30 12.133 1 95.12 200 LEU B N 1
ATOM 3510 C CA . LEU B 1 200 ? -18.922 30.422 11.93 1 95.12 200 LEU B CA 1
ATOM 3511 C C . LEU B 1 200 ? -19.875 29.25 12.164 1 95.12 200 LEU B C 1
ATOM 3513 O O . LEU B 1 200 ? -20.891 29.406 12.867 1 95.12 200 LEU B O 1
ATOM 3517 N N . THR B 1 201 ? -19.469 28.141 11.602 1 95.19 201 THR B N 1
ATOM 3518 C CA . THR B 1 201 ? -20.312 26.969 11.75 1 95.19 201 THR B CA 1
ATOM 3519 C C . THR B 1 201 ? -20.266 26.438 13.18 1 95.19 201 THR B C 1
ATOM 3521 O O . THR B 1 201 ? -21.266 25.953 13.703 1 95.19 201 THR B O 1
ATOM 3524 N N . LEU B 1 202 ? -19.141 26.578 13.82 1 96.62 202 LEU B N 1
ATOM 3525 C CA . LEU B 1 202 ? -19 26.109 15.203 1 96.62 202 LEU B CA 1
ATOM 3526 C C . LEU B 1 202 ? -19.844 26.969 16.141 1 96.62 202 LEU B C 1
ATOM 3528 O O . LEU B 1 202 ? -20.438 26.453 17.094 1 96.62 202 LEU B O 1
ATOM 3532 N N . VAL B 1 203 ? -19.906 28.219 15.891 1 96 203 VAL B N 1
ATOM 3533 C CA . VAL B 1 203 ? -20.766 29.109 16.672 1 96 203 VAL B CA 1
ATOM 3534 C C . VAL B 1 203 ? -22.234 28.75 16.438 1 96 203 VAL B C 1
ATOM 3536 O O . VAL B 1 203 ? -23.031 28.75 17.391 1 96 203 VAL B O 1
ATOM 3539 N N . GLN B 1 204 ? -22.531 28.469 15.227 1 94.94 204 GLN B N 1
ATOM 3540 C CA . GLN B 1 204 ? -23.891 28.062 14.898 1 94.94 204 GLN B CA 1
ATOM 3541 C C . GLN B 1 204 ? -24.25 26.75 15.594 1 94.94 204 GLN B C 1
ATOM 3543 O O . GLN B 1 204 ? -25.375 26.578 16.078 1 94.94 204 GLN B O 1
ATOM 3548 N N . PHE B 1 205 ? -23.344 25.844 15.664 1 95.88 205 PHE B N 1
ATOM 3549 C CA . PHE B 1 205 ? -23.562 24.516 16.219 1 95.88 205 PHE B CA 1
ATOM 3550 C C . PHE B 1 205 ? -23.641 24.562 17.734 1 95.88 205 PHE B C 1
ATOM 3552 O O . PHE B 1 205 ? -24.484 23.891 18.344 1 95.88 205 PHE B O 1
ATOM 3559 N N . PHE B 1 206 ? -22.828 25.422 18.391 1 96.69 206 PHE B N 1
ATOM 3560 C CA . PHE B 1 206 ? -22.625 25.234 19.812 1 96.69 206 PHE B CA 1
ATOM 3561 C C . PHE B 1 206 ? -22.906 26.531 20.578 1 96.69 206 PHE B C 1
ATOM 3563 O O . PHE B 1 206 ? -22.906 26.547 21.797 1 96.69 206 PHE B O 1
ATOM 3570 N N . GLY B 1 207 ? -23 27.594 19.906 1 94.69 207 GLY B N 1
ATOM 3571 C CA . GLY B 1 207 ? -23.438 28.844 20.5 1 94.69 207 GLY B CA 1
ATOM 3572 C C . GLY B 1 207 ? -22.469 29.375 21.547 1 94.69 207 GLY B C 1
ATOM 3573 O O . GLY B 1 207 ? -21.266 29.516 21.281 1 94.69 207 GLY B O 1
ATOM 3574 N N . GLU B 1 208 ? -23.047 29.516 22.703 1 95.81 208 GLU B N 1
ATOM 3575 C CA . GLU B 1 208 ? -22.297 30.156 23.797 1 95.81 208 GLU B CA 1
ATOM 3576 C C . GLU B 1 208 ? -21.156 29.266 24.266 1 95.81 208 GLU B C 1
ATOM 3578 O O . GLU B 1 208 ? -20.094 29.766 24.672 1 95.81 208 GLU B O 1
ATOM 3583 N N . ASP B 1 209 ? -21.344 28.047 24.141 1 96.75 209 ASP B N 1
ATOM 3584 C CA . ASP B 1 209 ? -20.297 27.125 24.562 1 96.75 209 ASP B CA 1
ATOM 3585 C C . ASP B 1 209 ? -19.016 27.344 23.75 1 96.75 209 ASP B C 1
ATOM 3587 O O . ASP B 1 209 ? -17.922 27.359 24.312 1 96.75 209 ASP B O 1
ATOM 3591 N N . TYR B 1 210 ? -19.203 27.5 22.5 1 97.31 210 TYR B N 1
ATOM 3592 C CA . TYR B 1 210 ? -18.031 27.734 21.672 1 97.31 210 TYR B CA 1
ATOM 3593 C C . TYR B 1 210 ? -17.422 29.094 21.953 1 97.31 210 TYR B C 1
ATOM 3595 O O . TYR B 1 210 ? -16.203 29.25 21.984 1 97.31 210 TYR B O 1
ATOM 3603 N N . LEU B 1 211 ? -18.266 30.062 22.125 1 96.25 211 LEU B N 1
ATOM 3604 C CA . LEU B 1 211 ? -17.766 31.422 22.375 1 96.25 211 LEU B CA 1
ATOM 3605 C C . LEU B 1 211 ? -16.953 31.469 23.656 1 96.25 211 LEU B C 1
ATOM 3607 O O . LEU B 1 211 ? -15.93 32.156 23.719 1 96.25 211 LEU B O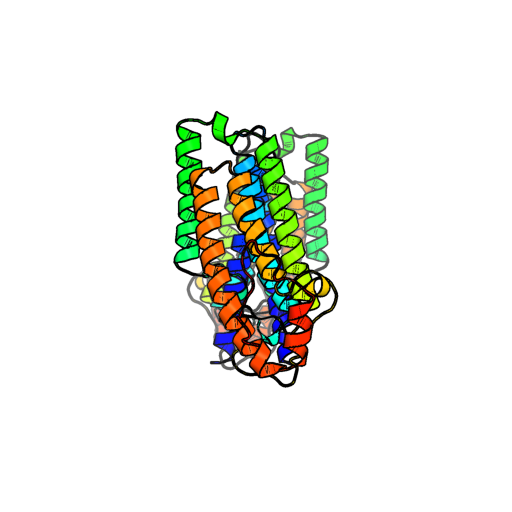 1
ATOM 3611 N N . GLU B 1 212 ? -17.391 30.781 24.656 1 96.5 212 GLU B N 1
ATOM 3612 C CA . GLU B 1 212 ? -16.625 30.703 25.906 1 96.5 212 GLU B CA 1
ATOM 3613 C C . GLU B 1 212 ? -15.297 29.984 25.703 1 96.5 212 GLU B C 1
ATOM 3615 O O . GLU B 1 212 ? -14.273 30.406 26.234 1 96.5 212 GLU B O 1
ATOM 3620 N N . TYR B 1 213 ? -15.391 28.984 24.953 1 97.06 213 TYR B N 1
ATOM 3621 C CA . TYR B 1 213 ? -14.195 28.219 24.578 1 97.06 213 TYR B CA 1
ATOM 3622 C C . TYR B 1 213 ? -13.195 29.109 23.844 1 97.06 213 TYR B C 1
ATOM 3624 O O . TYR B 1 213 ? -12.008 29.094 24.156 1 97.06 213 TYR B O 1
ATOM 3632 N N . LYS B 1 214 ? -13.633 29.859 22.906 1 96.94 214 LYS B N 1
ATOM 3633 C CA . LYS B 1 214 ? -12.828 30.734 22.062 1 96.94 214 LYS B CA 1
ATOM 3634 C C . LYS B 1 214 ? -12.117 31.797 22.891 1 96.94 214 LYS B C 1
ATOM 3636 O O . LYS B 1 214 ? -11.016 32.219 22.547 1 96.94 214 LYS B O 1
ATOM 3641 N N . LYS B 1 215 ? -12.641 32.156 23.969 1 95.25 215 LYS B N 1
ATOM 3642 C CA . LYS B 1 215 ? -12.094 33.219 24.812 1 95.25 215 LYS B CA 1
ATOM 3643 C C . LYS B 1 215 ? -10.812 32.75 25.516 1 95.25 215 LYS B C 1
ATOM 3645 O O . LYS B 1 215 ? -9.93 33.562 25.812 1 95.25 215 LYS B O 1
ATOM 3650 N N . VAL B 1 216 ? -10.688 31.5 25.703 1 96.38 216 VAL B N 1
ATOM 3651 C CA . VAL B 1 216 ? -9.625 31.047 26.594 1 96.38 216 VAL B CA 1
ATOM 3652 C C . VAL B 1 216 ? -8.586 30.266 25.812 1 96.38 216 VAL B C 1
ATOM 3654 O O . VAL B 1 216 ? -7.449 30.094 26.266 1 96.38 216 VAL B O 1
ATOM 3657 N N . VAL B 1 217 ? -8.961 29.719 24.703 1 97.94 217 VAL B N 1
ATOM 3658 C CA . VAL B 1 217 ? -8.039 28.906 23.922 1 97.94 217 VAL B CA 1
ATOM 3659 C C . VAL B 1 217 ? -7.727 29.578 22.594 1 97.94 217 VAL B C 1
ATOM 3661 O O . VAL B 1 217 ? -8.641 29.938 21.844 1 97.94 217 VAL B O 1
ATOM 3664 N N . PRO B 1 218 ? -6.477 29.766 22.266 1 97.75 218 PRO B N 1
ATOM 3665 C CA . PRO B 1 218 ? -6.109 30.406 20.984 1 97.75 218 PRO B CA 1
ATOM 3666 C C . PRO B 1 218 ? -6.199 29.438 19.812 1 97.75 218 PRO B C 1
ATOM 3668 O O . PRO B 1 218 ? -6.328 28.219 20 1 97.75 218 PRO B O 1
ATOM 3671 N N . THR B 1 219 ? -6.145 29.922 18.578 1 97.88 219 THR B N 1
ATOM 3672 C CA . THR B 1 219 ? -6.184 29.094 17.375 1 97.88 219 THR B CA 1
ATOM 3673 C C . THR B 1 219 ? -4.898 28.281 17.25 1 97.88 219 THR B C 1
ATOM 3675 O O . THR B 1 219 ? -4.906 27.172 16.688 1 97.88 219 THR B O 1
ATOM 3678 N N . GLY B 1 220 ? -3.768 28.875 17.719 1 96.94 220 GLY B N 1
ATOM 3679 C CA . GLY B 1 220 ? -2.451 28.266 17.609 1 96.94 220 GLY B CA 1
ATOM 3680 C C . GLY B 1 220 ? -1.688 28.688 16.375 1 96.94 220 GLY B C 1
ATOM 3681 O O . GLY B 1 220 ? -0.495 28.406 16.25 1 96.94 220 GLY B O 1
ATOM 3682 N N . LEU B 1 221 ? -2.309 29.406 15.406 1 97.94 221 LEU B N 1
ATOM 3683 C CA . LEU B 1 221 ? -1.654 29.906 14.203 1 97.94 221 LEU B CA 1
ATOM 3684 C C . LEU B 1 221 ? -1.326 31.391 14.352 1 97.94 221 LEU B C 1
ATOM 3686 O O . LEU B 1 221 ? -2.119 32.156 14.906 1 97.94 221 LEU B O 1
ATOM 3690 N N . PRO B 1 222 ? -0.123 31.734 13.883 1 97 222 PRO B N 1
ATOM 3691 C CA . PRO B 1 222 ? 0.301 33.125 14.078 1 97 222 PRO B CA 1
ATOM 3692 C C . PRO B 1 222 ? -0.632 34.125 13.406 1 97 222 PRO B C 1
ATOM 3694 O O . PRO B 1 222 ? -0.917 34 12.211 1 97 222 PRO B O 1
ATOM 3697 N N . PHE B 1 223 ? -1.191 35.031 14.172 1 96.31 223 PHE B N 1
ATOM 3698 C CA . PHE B 1 223 ? -1.924 36.219 13.703 1 96.31 223 PHE B CA 1
ATOM 3699 C C . PHE B 1 223 ? -3.287 35.812 13.156 1 96.31 223 PHE B C 1
ATOM 3701 O O . PHE B 1 223 ? -3.857 36.531 12.32 1 96.31 223 PHE B O 1
ATOM 3708 N N . ILE B 1 224 ? -3.77 34.656 13.477 1 96.25 224 ILE B N 1
ATOM 3709 C CA . ILE B 1 224 ? -5.105 34.219 13.109 1 96.25 224 ILE B CA 1
ATOM 3710 C C . ILE B 1 224 ? -5.977 34.094 14.359 1 96.25 224 ILE B C 1
ATOM 3712 O O . ILE B 1 224 ? -5.754 33.219 15.195 1 96.25 224 ILE B O 1
ATOM 3716 N N . GLN B 1 225 ? -6.973 34.875 14.461 1 93.88 225 GLN B N 1
ATOM 3717 C CA . GLN B 1 225 ? -7.801 34.906 15.656 1 93.88 225 GLN B CA 1
ATOM 3718 C C . GLN B 1 225 ? -9.125 34.188 15.438 1 93.88 225 GLN B C 1
ATOM 3720 O O . GLN B 1 225 ? -9.789 33.781 16.391 1 93.88 225 GLN B O 1
ATOM 3725 N N . GLY B 1 226 ? -9.523 34 14.172 1 93.44 226 GLY B N 1
ATOM 3726 C CA . GLY B 1 226 ? -10.82 33.406 13.875 1 93.44 226 GLY B CA 1
ATOM 3727 C C . GLY B 1 226 ? -11.922 34.438 13.711 1 93.44 226 GLY B C 1
ATOM 3728 O O . GLY B 1 226 ? -11.68 35.531 13.258 1 93.44 226 GLY B O 1
ATOM 3729 N N . ILE B 1 227 ? -13.109 33.969 13.883 1 89.69 227 ILE B N 1
ATOM 3730 C CA . ILE B 1 227 ? -14.258 34.844 13.656 1 89.69 227 ILE B CA 1
ATOM 3731 C C . ILE B 1 227 ? -14.281 35.969 14.703 1 89.69 227 ILE B C 1
ATOM 3733 O O . ILE B 1 227 ? -13.938 35.719 15.867 1 89.69 227 ILE B O 1
ATOM 3737 N N . LYS B 1 228 ? -14.562 37.188 14.172 1 82.69 228 LYS B N 1
ATOM 3738 C CA . LYS B 1 228 ? -14.711 38.312 15.086 1 82.69 228 LYS B CA 1
ATOM 3739 C C . LYS B 1 228 ? -16.125 38.375 15.664 1 82.69 228 LYS B C 1
ATOM 3741 O O . LYS B 1 228 ? -17.109 38.281 14.922 1 82.69 228 LYS B O 1
ATOM 3746 N N . VAL B 1 229 ? -16.234 38.062 16.984 1 70.56 229 VAL B N 1
ATOM 3747 C CA . VAL B 1 229 ? -17.531 38.156 17.625 1 70.56 229 VAL B CA 1
ATOM 3748 C C . VAL B 1 229 ? -17.688 39.562 18.25 1 70.56 229 VAL B C 1
ATOM 3750 O O . VAL B 1 229 ? -16.781 40.031 18.938 1 70.56 229 VAL B O 1
ATOM 3753 N N . GLU B 1 230 ? -18.438 40.438 17.547 1 59.66 230 GLU B N 1
ATOM 3754 C CA . GLU B 1 230 ? -18.734 41.75 18.125 1 59.66 230 GLU B CA 1
ATOM 3755 C C . GLU B 1 230 ? -19.266 41.594 19.562 1 59.66 230 GLU B C 1
ATOM 3757 O O . GLU B 1 230 ? -20.047 40.688 19.844 1 59.66 230 GLU B O 1
ATOM 3762 N N . PRO B 1 231 ? -18.734 42.594 20.422 1 53.41 231 PRO B N 1
ATOM 3763 C CA . PRO B 1 231 ? -19.297 42.625 21.781 1 53.41 231 PRO B CA 1
ATOM 3764 C C . PRO B 1 231 ? -20.797 42.844 21.781 1 53.41 231 PRO B C 1
ATOM 3766 O O . PRO B 1 231 ? -21.344 43.5 20.875 1 53.41 231 PRO B O 1
#

Solvent-accessible surface area (backbone atoms only — not comparable to full-atom values): 23532 Å² total; per-residue (Å²): 107,70,66,58,53,49,32,49,50,52,45,51,42,28,51,52,26,18,51,35,16,22,48,25,22,44,10,53,56,36,41,75,42,98,45,89,47,19,43,53,10,51,43,38,29,52,54,30,46,51,30,52,48,42,31,50,49,35,36,71,33,22,42,90,74,53,52,82,67,41,32,53,80,88,69,46,71,66,54,52,50,50,53,51,48,46,51,48,51,41,51,53,41,42,72,75,42,46,71,62,46,61,48,58,72,51,22,50,52,9,47,51,33,28,52,51,11,50,50,41,21,51,51,34,41,53,73,40,19,72,61,47,65,98,56,84,66,86,66,82,55,92,82,57,62,90,73,56,58,76,62,35,53,64,10,69,37,35,40,59,39,9,48,52,39,22,55,32,12,48,23,36,23,43,52,29,69,68,47,28,51,50,45,45,52,53,50,50,54,50,46,51,53,48,42,28,56,44,44,53,37,43,37,70,67,48,39,65,62,41,53,58,49,56,74,75,28,48,39,70,46,89,95,39,83,54,60,84,76,79,132,106,71,66,57,53,49,32,49,49,51,46,51,41,28,52,52,25,18,52,33,16,21,49,24,22,44,10,53,56,36,39,76,42,96,46,88,46,20,45,55,10,49,42,38,30,52,53,29,47,50,30,53,47,42,30,48,50,35,34,70,33,22,41,90,73,53,51,83,68,42,32,55,78,89,68,43,72,66,54,52,50,51,52,50,50,46,52,48,52,40,52,55,41,42,73,74,43,46,71,62,47,60,49,57,73,52,23,48,51,9,47,51,32,27,52,50,11,50,50,41,22,51,50,34,40,53,73,40,19,71,59,47,66,96,57,84,64,87,67,81,54,93,82,57,64,89,73,56,58,76,61,34,52,62,10,71,37,36,40,57,38,8,50,49,39,21,55,32,12,50,23,36,23,43,52,30,70,68,47,27,52,50,45,44,54,53,49,50,54,50,47,50,54,48,42,28,56,44,44,52,39,42,37,71,68,47,38,66,61,40,54,57,48,55,75,77,27,49,41,69,46,90,94,40,83,54,59,84,76,79,131

Radius of gyration: 27.42 Å; Cα contacts (8 Å, |Δi|>4): 646; chains: 2; bounding box: 56×89×52 Å

Nearest PDB structures (foldseek):
  5v7p-assembly1_A  TM=9.805E-01  e=5.803E-20  Tribolium castaneum
  5vg9-assembly1_A  TM=9.845E-01  e=7.134E-19  Tribolium castaneum
  5v7p-assembly1_A  TM=9.806E-01  e=7.034E-20  Tribolium castaneum
  5vg9-assembly1_A  TM=9.845E-01  e=6.257E-19  Tribolium castaneum

Sequence (462 aa):
TKVLIYWGTLYQVAVRAGFLGFAFGCGVLLSYGQSSWRHFGWYLCSLTFFHYSEYLVTAVSNPRSLSLDSFLLNHSLEYNIAAASSWIEFTIEKLIYPEMKEVTWLSLLGLAMVIFGELLRKVAMVTAGTNFNHIVQNEKADSHILVTSGVYSWFRHPSYVGWFYWSIGTQVLLCNPVCMVGYTLASWRFFRERIEEEELTLVQFFGEDYLEYKKVVPTGLPFIQGIKVEPTKVLIYWGTLYQVAVRAGFLGFAFGCGVLLSYGQSSWRHFGWYLCSLTFFHYSEYLVTAVSNPRSLSLDSFLLNHSLEYNIAAASSWIEFTIEKLIYPEMKEVTWLSLLGLAMVIFGELLRKVAMVTAGTNFNHIVQNEKADSHILVTSGVYSWFRHPSYVGWFYWSIGTQVLLCNPVCMVGYTLASWRFFRERIEEEELTLVQFFGEDYLEYKKVVPTGLPFIQGIKVEP

pLDDT: mean 93.82, std 8.13, range [52.5, 98.88]

Organism: Latimeria chalumnae (NCBI:txid7897)